Protein AF-A0A0N5AAZ2-F1 (afdb_monomer_lite)

Structure (mmCIF, N/CA/C/O backbone):
data_AF-A0A0N5AAZ2-F1
#
_entry.id   AF-A0A0N5AAZ2-F1
#
loop_
_atom_site.group_PDB
_atom_site.id
_atom_site.type_symbol
_atom_site.label_atom_id
_atom_site.label_alt_id
_atom_site.label_comp_id
_atom_site.label_asym_id
_atom_site.label_entity_id
_atom_site.label_seq_id
_atom_site.pdbx_PDB_ins_code
_atom_site.Cartn_x
_atom_site.Cartn_y
_atom_site.Cartn_z
_atom_site.occupancy
_atom_site.B_iso_or_equiv
_atom_site.auth_seq_id
_atom_site.auth_comp_id
_atom_site.auth_asym_id
_atom_site.auth_atom_id
_atom_site.pdbx_PDB_model_num
ATOM 1 N N . MET A 1 1 ? -1.144 -13.907 -50.895 1.00 52.03 1 MET A N 1
ATOM 2 C CA . MET A 1 1 ? -2.002 -13.158 -49.956 1.00 52.03 1 MET A CA 1
ATOM 3 C C . MET A 1 1 ? -1.213 -11.920 -49.593 1.00 52.03 1 MET A C 1
ATOM 5 O O . MET A 1 1 ? -0.060 -12.072 -49.232 1.00 52.03 1 MET A O 1
ATOM 9 N N . SER A 1 2 ? -1.750 -10.736 -49.878 1.00 60.44 2 SER A N 1
ATOM 10 C CA . SER A 1 2 ? -1.040 -9.462 -49.702 1.00 60.44 2 SER A CA 1
ATOM 11 C C . SER A 1 2 ? -0.707 -9.243 -48.224 1.00 60.44 2 SER A C 1
ATOM 13 O O . SER A 1 2 ? -1.572 -9.507 -47.391 1.00 60.44 2 SER A O 1
ATOM 15 N N . GLU A 1 3 ? 0.483 -8.731 -47.903 1.00 73.56 3 GLU A N 1
ATOM 16 C CA . GLU A 1 3 ? 0.892 -8.322 -46.542 1.00 73.56 3 GLU A CA 1
ATOM 17 C C . GLU A 1 3 ? -0.160 -7.418 -45.869 1.00 73.56 3 GLU A C 1
ATOM 19 O O . GLU A 1 3 ? -0.351 -7.441 -44.656 1.00 73.56 3 GLU A O 1
ATOM 24 N N . THR A 1 4 ? -0.929 -6.675 -46.671 1.00 77.94 4 THR A N 1
ATOM 25 C CA . THR A 1 4 ? -2.062 -5.866 -46.206 1.00 77.94 4 THR A CA 1
ATOM 26 C C . THR A 1 4 ? -3.185 -6.692 -45.574 1.00 77.94 4 THR A C 1
ATOM 28 O O . THR A 1 4 ? -3.756 -6.265 -44.576 1.00 77.94 4 THR A O 1
ATOM 31 N N . ASN A 1 5 ? -3.489 -7.879 -46.109 1.00 82.56 5 ASN A N 1
ATOM 32 C CA . ASN A 1 5 ? -4.544 -8.749 -45.577 1.00 82.56 5 ASN A CA 1
ATOM 33 C C . ASN A 1 5 ? -4.115 -9.402 -44.258 1.00 82.56 5 ASN A C 1
ATOM 35 O O . ASN A 1 5 ? -4.946 -9.645 -43.388 1.00 82.56 5 ASN A O 1
ATOM 39 N N . GLU A 1 6 ? -2.822 -9.688 -44.108 1.00 86.19 6 GLU A N 1
ATOM 40 C CA . GLU A 1 6 ? -2.255 -10.244 -42.878 1.00 86.19 6 GLU A CA 1
ATOM 41 C C . GLU A 1 6 ? -2.215 -9.188 -41.764 1.00 86.19 6 GLU A C 1
ATOM 43 O O . GLU A 1 6 ? -2.624 -9.461 -40.637 1.00 86.19 6 GLU A O 1
ATOM 48 N N . LEU A 1 7 ? -1.858 -7.943 -42.100 1.00 86.94 7 LEU A N 1
ATOM 49 C CA . LEU A 1 7 ? -1.951 -6.800 -41.185 1.00 86.94 7 LEU A CA 1
ATOM 50 C C . LEU A 1 7 ? -3.390 -6.504 -40.743 1.00 86.94 7 LEU A C 1
ATOM 52 O O . LEU A 1 7 ? -3.623 -6.207 -39.570 1.00 86.94 7 LEU A O 1
ATOM 56 N N . GLU A 1 8 ? -4.367 -6.574 -41.650 1.00 88.75 8 GLU A N 1
ATOM 57 C CA . GLU A 1 8 ? -5.781 -6.421 -41.289 1.00 88.75 8 GLU A CA 1
ATOM 58 C C . GLU A 1 8 ? -6.268 -7.555 -40.383 1.00 88.75 8 GLU A C 1
ATOM 60 O O . GLU A 1 8 ? -6.950 -7.293 -39.391 1.00 88.75 8 GLU A O 1
ATOM 65 N N . TRP A 1 9 ? -5.870 -8.798 -40.662 1.00 92.56 9 TRP A N 1
ATOM 66 C CA . TRP A 1 9 ? -6.208 -9.947 -39.825 1.00 92.56 9 TRP A CA 1
ATOM 67 C C . TRP A 1 9 ? -5.612 -9.831 -38.414 1.00 92.56 9 TRP A C 1
ATOM 69 O O . TRP A 1 9 ? -6.333 -10.003 -37.430 1.00 92.56 9 TRP A O 1
ATOM 79 N N . LEU A 1 10 ? -4.338 -9.441 -38.298 1.00 91.19 10 LEU A N 1
ATOM 80 C CA . LEU A 1 10 ? -3.681 -9.194 -37.010 1.00 91.19 10 LEU A CA 1
ATOM 81 C C . LEU A 1 10 ? -4.342 -8.049 -36.235 1.00 91.19 10 LEU A C 1
ATOM 83 O O . LEU A 1 10 ? -4.492 -8.142 -35.018 1.00 91.19 10 LEU A O 1
ATOM 87 N N . ARG A 1 11 ? -4.797 -6.986 -36.914 1.00 92.00 11 ARG A N 1
ATOM 88 C CA . ARG A 1 11 ? -5.555 -5.898 -36.268 1.00 92.00 11 ARG A CA 1
ATOM 89 C C . ARG A 1 11 ? -6.891 -6.378 -35.710 1.00 92.00 11 ARG A C 1
ATOM 91 O O . ARG A 1 11 ? -7.245 -5.987 -34.600 1.00 92.00 11 ARG A O 1
ATOM 98 N N . ILE A 1 12 ? -7.619 -7.213 -36.452 1.00 94.00 12 ILE A N 1
ATOM 99 C CA . ILE A 1 12 ? -8.880 -7.806 -35.983 1.00 94.00 12 ILE A CA 1
ATOM 100 C C . ILE A 1 12 ? -8.610 -8.715 -34.781 1.00 94.00 12 ILE A C 1
ATOM 102 O O . ILE A 1 12 ? -9.260 -8.568 -33.751 1.00 94.00 12 ILE A O 1
ATOM 106 N N . GLN A 1 13 ? -7.596 -9.579 -34.858 1.00 93.94 13 GLN A N 1
ATOM 107 C CA . GLN A 1 13 ? -7.243 -10.476 -33.760 1.00 93.94 13 GLN A CA 1
ATOM 108 C C . GLN A 1 13 ? -6.786 -9.711 -32.509 1.00 93.94 13 GLN A C 1
ATOM 110 O O . GLN A 1 13 ? -7.199 -10.045 -31.400 1.00 93.94 13 GLN A O 1
ATOM 115 N N . HIS A 1 14 ? -5.974 -8.662 -32.667 1.00 93.81 14 HIS A N 1
ATOM 116 C CA . HIS A 1 14 ? -5.562 -7.796 -31.563 1.00 93.81 14 HIS A CA 1
ATOM 117 C C . HIS A 1 14 ? -6.768 -7.105 -30.924 1.00 93.81 14 HIS A C 1
ATOM 119 O O . HIS A 1 14 ? -6.844 -7.010 -29.699 1.00 93.81 14 HIS A O 1
ATOM 125 N N . LYS A 1 15 ? -7.733 -6.650 -31.731 1.00 94.81 15 LYS A N 1
ATOM 126 C CA . LYS A 1 15 ? -8.972 -6.048 -31.235 1.00 94.81 15 LYS A CA 1
ATOM 127 C C . LYS A 1 15 ? -9.816 -7.062 -30.456 1.00 94.81 15 LYS A C 1
ATOM 129 O O . LYS A 1 15 ? -10.174 -6.775 -29.320 1.00 94.81 15 LYS A O 1
ATOM 134 N N . ASP A 1 16 ? -10.034 -8.259 -30.995 1.00 94.31 16 ASP A N 1
ATOM 135 C CA . ASP A 1 16 ? -10.784 -9.332 -30.326 1.00 94.31 16 ASP A CA 1
ATOM 136 C C . ASP A 1 16 ? -10.121 -9.777 -29.012 1.00 94.31 16 ASP A C 1
ATOM 138 O O . ASP A 1 16 ? -10.798 -10.049 -28.018 1.00 94.31 16 ASP A O 1
ATOM 142 N N . LEU A 1 17 ? -8.787 -9.870 -28.990 1.00 94.25 17 LEU A N 1
ATOM 143 C CA . LEU A 1 17 ? -8.027 -10.192 -27.781 1.00 94.25 17 LEU A CA 1
ATOM 144 C C . LEU A 1 17 ? -8.097 -9.059 -26.759 1.00 94.25 17 LEU A C 1
ATOM 146 O O . LEU A 1 17 ? -8.261 -9.334 -25.572 1.00 94.25 17 LEU A O 1
ATOM 150 N N . SER A 1 18 ? -8.040 -7.806 -27.213 1.00 92.50 18 SER A N 1
ATOM 151 C CA . SER A 1 18 ? -8.194 -6.633 -26.349 1.00 92.50 18 SER A CA 1
ATOM 152 C C . SER A 1 18 ? -9.591 -6.586 -25.725 1.00 92.50 18 SER A C 1
ATOM 154 O O . SER A 1 18 ? -9.708 -6.410 -24.518 1.00 92.50 18 SER A O 1
ATOM 156 N N . GLU A 1 19 ? -10.647 -6.829 -26.506 1.00 95.00 19 GLU A N 1
ATOM 157 C CA . GLU A 1 19 ? -12.028 -6.895 -26.009 1.00 95.00 19 GLU A CA 1
ATOM 158 C C . GLU A 1 19 ? -12.213 -8.050 -25.012 1.00 95.00 19 GLU A C 1
ATOM 160 O O . GLU A 1 19 ? -12.781 -7.860 -23.936 1.00 95.00 19 GLU A O 1
ATOM 165 N N . LYS A 1 20 ? -11.667 -9.241 -25.298 1.00 95.75 20 LYS A N 1
ATOM 166 C CA . LYS A 1 20 ? -11.675 -10.364 -24.342 1.00 95.75 20 LYS A CA 1
ATOM 167 C C . LYS A 1 20 ? -10.946 -10.015 -23.048 1.00 95.75 20 LYS A C 1
ATOM 169 O O . LYS A 1 20 ? -11.460 -10.311 -21.970 1.00 95.75 20 LYS A O 1
ATOM 174 N N . LEU A 1 21 ? -9.785 -9.374 -23.136 1.00 92.06 21 LEU A N 1
ATOM 175 C CA . LEU A 1 21 ? -9.008 -8.961 -21.972 1.00 92.06 21 LEU A CA 1
ATOM 176 C C . LEU A 1 21 ? -9.770 -7.922 -21.137 1.00 92.06 21 LEU A C 1
ATOM 178 O O . LEU A 1 21 ? -9.807 -8.041 -19.913 1.00 92.06 21 LEU A O 1
ATOM 182 N N . GLU A 1 22 ? -10.464 -6.985 -21.782 1.00 94.62 22 GLU A N 1
ATOM 183 C CA . GLU A 1 22 ? -11.328 -6.008 -21.115 1.00 94.62 22 GLU A CA 1
ATOM 184 C C . GLU A 1 22 ? -12.499 -6.692 -20.387 1.00 94.62 22 GLU A C 1
ATOM 186 O O . GLU A 1 22 ? -12.749 -6.420 -19.213 1.00 94.62 22 GLU A O 1
ATOM 191 N N . THR A 1 23 ? -13.165 -7.670 -21.019 1.00 94.62 23 THR A N 1
ATOM 192 C CA . THR A 1 23 ? -14.237 -8.437 -20.351 1.00 94.62 23 THR A CA 1
ATOM 193 C C . THR A 1 23 ? -13.728 -9.267 -19.172 1.00 94.62 23 THR A C 1
ATOM 195 O O . THR A 1 23 ? -14.422 -9.386 -18.163 1.00 94.62 23 THR A O 1
ATOM 198 N N . LEU A 1 24 ? -12.517 -9.828 -19.258 1.00 93.75 24 LEU A N 1
ATOM 199 C CA . LEU A 1 24 ? -11.898 -10.561 -18.152 1.00 93.75 24 LEU A CA 1
ATOM 200 C C . LEU A 1 24 ? -11.507 -9.626 -17.006 1.00 93.75 24 LEU A C 1
ATOM 202 O O . LEU A 1 24 ? -11.698 -9.983 -15.846 1.00 93.75 24 LEU A O 1
ATOM 206 N N . ARG A 1 25 ? -11.018 -8.419 -17.314 1.00 93.31 25 ARG A N 1
ATOM 207 C CA . ARG A 1 25 ? -10.766 -7.377 -16.310 1.00 93.31 25 ARG A CA 1
ATOM 208 C C . ARG A 1 25 ? -12.052 -6.964 -15.603 1.00 93.31 25 ARG A C 1
ATOM 210 O O . ARG A 1 25 ? -12.053 -6.869 -14.380 1.00 93.31 25 ARG A O 1
ATOM 217 N N . GLN A 1 26 ? -13.141 -6.773 -16.347 1.00 94.06 26 GLN A N 1
ATOM 218 C CA . GLN A 1 26 ? -14.448 -6.446 -15.778 1.00 94.06 26 GLN A CA 1
ATOM 219 C C . GLN A 1 26 ? -14.951 -7.564 -14.854 1.00 94.06 26 GLN A C 1
ATOM 221 O O . GLN A 1 26 ? -15.298 -7.295 -13.708 1.00 94.06 26 GLN A O 1
ATOM 226 N N . LYS A 1 27 ? -14.888 -8.826 -15.302 1.00 94.62 27 LYS A N 1
ATOM 227 C CA . LYS A 1 27 ? -15.248 -9.988 -14.472 1.00 94.62 27 LYS A CA 1
ATOM 228 C C . LYS A 1 27 ? -14.398 -10.089 -13.210 1.00 94.62 27 LYS A C 1
ATOM 230 O O . LYS A 1 27 ? -14.939 -10.327 -12.141 1.00 94.62 27 LYS A O 1
ATOM 235 N N . ARG A 1 28 ? -13.087 -9.847 -13.305 1.00 94.25 28 ARG A N 1
ATOM 236 C CA . ARG A 1 28 ? -12.194 -9.867 -12.138 1.00 94.25 28 ARG A CA 1
ATOM 237 C C . ARG A 1 28 ? -12.562 -8.784 -11.119 1.00 94.25 28 ARG A C 1
ATOM 239 O O . ARG A 1 28 ? -12.523 -9.055 -9.926 1.00 94.25 28 ARG A O 1
ATOM 246 N N . LYS A 1 29 ? -12.955 -7.588 -11.573 1.00 93.81 29 LYS A N 1
ATOM 247 C CA . LYS A 1 29 ? -13.467 -6.528 -10.687 1.00 93.81 29 LYS A CA 1
ATOM 248 C C . LYS A 1 29 ? -14.782 -6.934 -10.020 1.00 93.81 29 LYS A C 1
ATOM 250 O O . LYS A 1 29 ? -14.934 -6.739 -8.821 1.00 93.81 29 LYS A O 1
ATOM 255 N N . GLU A 1 30 ? -15.711 -7.519 -10.772 1.00 94.12 30 GLU A N 1
ATOM 256 C CA . GLU A 1 30 ? -16.981 -8.015 -10.225 1.00 94.12 30 GLU A CA 1
ATOM 257 C C . GLU A 1 30 ? -16.776 -9.145 -9.207 1.00 94.12 30 GLU A C 1
ATOM 259 O O . GLU A 1 30 ? -17.427 -9.158 -8.167 1.00 94.12 30 GLU A O 1
ATOM 264 N N . ASP A 1 31 ? -15.863 -10.078 -9.476 1.00 93.31 31 ASP A N 1
ATOM 265 C CA . ASP A 1 31 ? -15.551 -11.181 -8.565 1.00 93.31 31 ASP A CA 1
ATOM 266 C C . ASP A 1 31 ? -14.841 -10.690 -7.298 1.00 93.31 31 ASP A C 1
ATOM 268 O O . ASP A 1 31 ? -15.125 -11.185 -6.211 1.00 93.31 31 ASP A O 1
ATOM 272 N N . HIS A 1 32 ? -13.987 -9.670 -7.411 1.00 93.50 32 HIS A N 1
ATOM 273 C CA . HIS A 1 32 ? -13.384 -9.013 -6.254 1.00 93.50 32 HIS A CA 1
ATOM 274 C C . HIS A 1 32 ? -14.438 -8.333 -5.364 1.00 93.50 32 HIS A C 1
ATOM 276 O O . HIS A 1 32 ? -14.423 -8.518 -4.151 1.00 93.50 32 HIS A O 1
ATOM 282 N N . ILE A 1 33 ? -15.420 -7.639 -5.953 1.00 94.00 33 ILE A N 1
ATOM 283 C CA . ILE A 1 33 ? -16.540 -7.052 -5.196 1.00 94.00 33 ILE A CA 1
ATOM 284 C C . ILE A 1 33 ? -17.354 -8.145 -4.486 1.00 94.00 33 ILE A C 1
ATOM 286 O O . ILE A 1 33 ? -17.672 -8.006 -3.308 1.00 94.00 33 ILE A O 1
ATOM 290 N N . LYS A 1 34 ? -17.649 -9.262 -5.164 1.00 94.50 34 LYS A N 1
ATOM 291 C CA . LYS A 1 34 ? -18.361 -10.393 -4.543 1.00 94.50 34 LYS A CA 1
ATOM 292 C C . LYS A 1 34 ? -17.569 -11.032 -3.403 1.00 94.50 34 LYS A C 1
ATOM 294 O O . LYS A 1 34 ? -18.178 -11.482 -2.439 1.00 94.50 34 LYS A O 1
ATOM 299 N N . LEU A 1 35 ? -16.241 -11.101 -3.505 1.00 93.44 35 LEU A N 1
ATOM 300 C CA . LEU A 1 35 ? -15.386 -11.607 -2.428 1.00 93.44 35 LEU A CA 1
ATOM 301 C C . LEU A 1 35 ? -15.468 -10.713 -1.188 1.00 93.44 35 LEU A C 1
ATOM 303 O O . LEU A 1 35 ? -15.716 -11.230 -0.103 1.00 93.44 35 LEU A O 1
ATOM 307 N N . LEU A 1 36 ? -15.392 -9.392 -1.365 1.00 93.50 36 LEU A N 1
ATOM 308 C CA . LEU A 1 36 ? -15.572 -8.429 -0.273 1.00 93.50 36 LEU A CA 1
ATOM 309 C C . LEU A 1 36 ? -16.967 -8.541 0.367 1.00 93.50 36 LEU A C 1
ATOM 311 O O . LEU A 1 36 ? -17.109 -8.520 1.590 1.00 93.50 36 LEU A O 1
ATOM 315 N N . GLU A 1 37 ? -18.018 -8.712 -0.440 1.00 93.75 37 GLU A N 1
ATOM 316 C CA . GLU A 1 37 ? -19.374 -8.949 0.071 1.00 93.75 37 GLU A CA 1
ATOM 317 C C . GLU A 1 37 ? -19.478 -10.266 0.857 1.00 93.75 37 GLU A C 1
ATOM 319 O O . GLU A 1 37 ? -20.107 -10.300 1.918 1.00 93.75 37 GLU A O 1
ATOM 324 N N . LEU A 1 38 ? -18.841 -11.340 0.378 1.00 93.94 38 LEU A N 1
ATOM 325 C CA . LEU A 1 38 ? -18.798 -12.631 1.068 1.00 93.94 38 LEU A CA 1
ATOM 326 C C . LEU A 1 38 ? -18.051 -12.545 2.400 1.00 93.94 38 LEU A C 1
ATOM 328 O O . LEU A 1 38 ? -18.519 -13.114 3.386 1.00 93.94 38 LEU A O 1
ATOM 332 N N . GLU A 1 39 ? -16.931 -11.828 2.460 1.00 93.75 39 GLU A N 1
ATOM 333 C CA . GLU A 1 39 ? -16.183 -11.601 3.700 1.00 93.75 39 GLU A CA 1
ATOM 334 C C . GLU A 1 39 ? -16.991 -10.774 4.697 1.00 93.75 39 GLU A C 1
ATOM 336 O O . GLU A 1 39 ? -17.110 -11.158 5.862 1.00 93.75 39 GLU A O 1
ATOM 341 N N . ARG A 1 40 ? -17.664 -9.718 4.230 1.00 94.19 40 ARG A N 1
ATOM 342 C CA . ARG A 1 40 ? -18.586 -8.935 5.059 1.00 94.19 40 ARG A CA 1
ATOM 343 C C . ARG A 1 40 ? -19.719 -9.796 5.619 1.00 94.19 40 ARG A C 1
ATOM 345 O O . ARG A 1 40 ? -20.029 -9.705 6.807 1.00 94.19 40 ARG A O 1
ATOM 352 N N . CYS A 1 41 ? -20.327 -10.652 4.798 1.00 92.00 41 CYS A N 1
ATOM 353 C CA . CYS A 1 41 ? -21.336 -11.605 5.262 1.00 92.00 41 CYS A CA 1
ATOM 354 C C . CYS A 1 41 ? -20.752 -12.627 6.249 1.00 92.00 41 CYS A C 1
ATOM 356 O O . CYS A 1 41 ? -21.414 -12.959 7.231 1.00 92.00 41 CYS A O 1
ATOM 358 N N . ARG A 1 42 ? -19.517 -13.099 6.037 1.00 96.00 42 ARG A N 1
ATOM 359 C CA . ARG A 1 42 ? -18.828 -14.023 6.951 1.00 96.00 42 ARG A CA 1
ATOM 360 C C . ARG A 1 42 ? -18.631 -13.399 8.332 1.00 96.00 42 ARG A C 1
ATOM 362 O O . ARG A 1 42 ? -18.955 -14.044 9.325 1.00 96.00 42 ARG A O 1
ATOM 369 N N . ILE A 1 43 ? -18.169 -12.150 8.388 1.00 93.69 43 ILE A N 1
ATOM 370 C CA . ILE A 1 43 ? -17.982 -11.401 9.641 1.00 93.69 43 ILE A CA 1
ATOM 371 C C . ILE A 1 43 ? -19.327 -11.197 10.349 1.00 93.69 43 ILE A C 1
ATOM 373 O O . ILE A 1 43 ? -19.439 -11.430 11.550 1.00 93.69 43 ILE A O 1
ATOM 377 N N . GLN A 1 44 ? -20.383 -10.839 9.609 1.00 92.88 44 GLN A N 1
ATOM 378 C CA . GLN A 1 44 ? -21.730 -10.712 10.179 1.00 92.88 44 GLN A CA 1
ATOM 379 C C . GLN A 1 44 ? -22.243 -12.034 10.763 1.00 92.88 44 GLN A C 1
ATOM 381 O O . GLN A 1 44 ? -22.842 -12.032 11.837 1.00 92.88 44 GLN A O 1
ATOM 386 N N . ILE A 1 45 ? -22.003 -13.162 10.087 1.00 92.62 45 ILE A N 1
ATOM 387 C CA . ILE A 1 45 ? -22.385 -14.489 10.587 1.00 92.62 45 ILE A CA 1
ATOM 388 C C . ILE A 1 45 ? -21.603 -14.833 11.858 1.00 92.62 45 ILE A C 1
ATOM 390 O O . ILE A 1 45 ? -22.225 -15.255 12.828 1.00 92.62 45 ILE A O 1
ATOM 394 N N . GLN A 1 46 ? -20.287 -14.598 11.893 1.00 93.56 46 GLN A N 1
ATOM 395 C CA . GLN A 1 46 ? -19.476 -14.818 13.098 1.00 93.56 46 GLN A CA 1
ATOM 396 C C . GLN A 1 46 ? -19.969 -13.971 14.278 1.00 93.56 46 GLN A C 1
ATOM 398 O O . GLN A 1 46 ? -20.200 -14.510 15.359 1.00 93.56 46 GLN A O 1
ATOM 403 N N . GLY A 1 47 ? -20.249 -12.682 14.062 1.00 90.69 47 GLY A N 1
ATOM 404 C CA . GLY A 1 47 ? -20.809 -11.815 15.103 1.00 90.69 47 GLY A CA 1
ATOM 405 C C . GLY A 1 47 ? -22.179 -12.289 15.609 1.00 90.69 47 GLY A C 1
ATOM 406 O O . GLY A 1 47 ? -22.454 -12.253 16.810 1.00 90.69 47 GLY A O 1
ATOM 407 N N . LEU A 1 48 ? -23.040 -12.796 14.718 1.00 91.69 48 LEU A N 1
ATOM 408 C CA . LEU A 1 48 ? -24.327 -13.388 15.100 1.00 91.69 48 LEU A CA 1
ATOM 409 C C . LEU A 1 48 ? -24.166 -14.710 15.866 1.00 91.69 48 LEU A C 1
ATOM 411 O O . LEU A 1 48 ? -24.941 -14.974 16.787 1.00 91.69 48 LEU A O 1
ATOM 415 N N . GLU A 1 49 ? -23.185 -15.541 15.513 1.00 89.06 49 GLU A N 1
ATOM 416 C CA . GLU A 1 49 ? -22.872 -16.779 16.233 1.00 89.06 49 GLU A CA 1
ATOM 417 C C . GLU A 1 49 ? -22.356 -16.491 17.644 1.00 89.06 49 GLU A C 1
ATOM 419 O O . GLU A 1 49 ? -22.857 -17.080 18.604 1.00 89.06 49 GLU A O 1
ATOM 424 N N . GLU A 1 50 ? -21.444 -15.532 17.800 1.00 93.50 50 GLU A N 1
ATOM 425 C CA . GLU A 1 50 ? -20.969 -15.081 19.110 1.00 93.50 50 GLU A CA 1
ATOM 426 C C . GLU A 1 50 ? -22.103 -14.501 19.959 1.00 93.50 50 GLU A C 1
ATOM 428 O O . GLU A 1 50 ? -22.249 -14.848 21.134 1.00 93.50 50 GLU A O 1
ATOM 433 N N . PHE A 1 51 ? -22.959 -13.663 19.367 1.00 93.00 51 PHE A N 1
ATOM 434 C CA . PHE A 1 51 ? -24.136 -13.128 20.049 1.00 93.00 51 PHE A CA 1
ATOM 435 C C . PHE A 1 51 ? -25.098 -14.241 20.479 1.00 93.00 51 PHE A C 1
ATOM 437 O O . PHE A 1 51 ? -25.617 -14.218 21.595 1.00 93.00 51 PHE A O 1
ATOM 444 N N . LYS A 1 52 ? -25.305 -15.257 19.633 1.00 94.12 52 LYS A N 1
ATOM 445 C CA . LYS A 1 52 ? -26.123 -16.428 19.963 1.00 94.12 52 LYS A CA 1
ATOM 446 C C . LYS A 1 52 ? -25.529 -17.223 21.126 1.00 94.12 52 LYS A C 1
ATOM 448 O O . LYS A 1 52 ? -26.285 -17.632 22.004 1.00 94.12 52 LYS A O 1
ATOM 453 N N . VAL A 1 53 ? -24.210 -17.428 21.161 1.00 93.25 53 VAL A N 1
ATOM 454 C CA . VAL A 1 53 ? -23.529 -18.100 22.283 1.00 93.25 53 VAL A CA 1
ATOM 455 C C . VAL A 1 53 ? -23.726 -17.307 23.575 1.00 93.25 53 VAL A C 1
ATOM 457 O O . VAL A 1 53 ? -24.234 -17.874 24.544 1.00 93.25 53 VAL A O 1
ATOM 460 N N . LYS A 1 54 ? -23.460 -15.993 23.560 1.00 93.19 54 LYS A N 1
ATOM 461 C CA . LYS A 1 54 ? -23.672 -15.100 24.716 1.00 93.19 54 LYS A CA 1
ATOM 462 C C . LYS A 1 54 ? -25.127 -15.115 25.197 1.00 93.19 54 LYS A C 1
ATOM 464 O O . LYS A 1 54 ? -25.386 -15.205 26.393 1.00 93.19 54 LYS A O 1
ATOM 469 N N . MET A 1 55 ? -26.095 -15.097 24.278 1.00 90.19 55 MET A N 1
ATOM 470 C CA . MET A 1 55 ? -27.521 -15.187 24.616 1.00 90.19 55 MET A CA 1
ATOM 471 C C . MET A 1 55 ? -27.906 -16.550 25.198 1.00 90.19 55 MET A C 1
ATOM 473 O O . MET A 1 55 ? -28.700 -16.615 26.135 1.00 90.19 55 MET A O 1
ATOM 477 N N . CYS A 1 56 ? -27.344 -17.648 24.690 1.00 91.00 56 CYS A N 1
ATOM 478 C CA . CYS A 1 56 ? -27.556 -18.976 25.263 1.00 91.00 56 CYS A CA 1
ATOM 479 C C . CYS A 1 56 ? -26.959 -19.108 26.672 1.00 91.00 56 CYS A C 1
ATOM 481 O O . CYS A 1 56 ? -27.564 -19.763 27.519 1.00 91.00 56 CYS A O 1
ATOM 483 N N . GLU A 1 57 ? -25.798 -18.508 26.934 1.00 93.06 57 GLU A N 1
ATOM 484 C CA . GLU A 1 57 ? -25.189 -18.459 28.269 1.00 93.06 57 GLU A CA 1
ATOM 485 C C . GLU A 1 57 ? -26.032 -17.621 29.233 1.00 93.06 57 GLU A C 1
ATOM 487 O O . GLU A 1 57 ? -26.442 -18.131 30.275 1.00 93.06 57 GLU A O 1
ATOM 492 N N . ALA A 1 58 ? -26.423 -16.408 28.831 1.00 91.00 58 ALA A N 1
ATOM 493 C CA . ALA A 1 58 ? -27.316 -15.556 29.614 1.00 91.00 58 ALA A CA 1
ATOM 494 C C . ALA A 1 58 ? -28.656 -16.248 29.917 1.00 91.00 58 ALA A C 1
ATOM 496 O O . ALA A 1 58 ? -29.157 -16.183 31.041 1.00 91.00 58 ALA A O 1
ATOM 497 N N . HIS A 1 59 ? -29.225 -16.969 28.944 1.00 89.62 59 HIS A N 1
ATOM 498 C CA . HIS A 1 59 ? -30.441 -17.747 29.161 1.00 89.62 59 HIS A CA 1
ATOM 499 C C . HIS A 1 59 ? -30.219 -18.879 30.176 1.00 89.62 59 HIS A C 1
ATOM 501 O O . HIS A 1 59 ? -31.062 -19.062 31.058 1.00 89.62 59 HIS A O 1
ATOM 507 N N . LYS A 1 60 ? -29.106 -19.619 30.095 1.00 92.06 60 LYS A N 1
ATOM 508 C CA . LYS A 1 60 ? -28.773 -20.675 31.067 1.00 92.06 60 LYS A CA 1
ATOM 509 C C . LYS A 1 60 ? -28.593 -20.114 32.477 1.00 92.06 60 LYS A C 1
ATOM 511 O O . LYS A 1 60 ? -29.078 -20.725 33.428 1.00 92.06 60 LYS A O 1
ATOM 516 N N . ASP A 1 61 ? -27.948 -18.963 32.617 1.00 91.44 61 ASP A N 1
ATOM 517 C CA . ASP A 1 61 ? -27.737 -18.321 33.916 1.00 91.44 61 ASP A CA 1
ATOM 518 C C . ASP A 1 61 ? -29.041 -17.785 34.508 1.00 91.44 61 ASP A C 1
ATOM 520 O O . ASP A 1 61 ? -29.314 -17.995 35.690 1.00 91.44 61 ASP A O 1
ATOM 524 N N . LEU A 1 62 ? -29.902 -17.171 33.689 1.00 88.75 62 LEU A N 1
ATOM 525 C CA . LEU A 1 62 ? -31.252 -16.785 34.109 1.00 88.75 62 LEU A CA 1
ATOM 526 C C . LEU A 1 62 ? -32.089 -18.002 34.511 1.00 88.75 62 LEU A C 1
ATOM 528 O O . LEU A 1 62 ? -32.796 -17.948 35.512 1.00 88.75 62 LEU A O 1
ATOM 532 N N . GLN A 1 63 ? -31.986 -19.110 33.776 1.00 90.56 63 GLN A N 1
ATOM 533 C CA . GLN A 1 63 ? -32.700 -20.343 34.098 1.00 90.56 63 GLN A CA 1
ATOM 534 C C . GLN A 1 63 ? -32.215 -20.958 35.420 1.00 90.56 63 GLN A C 1
ATOM 536 O O . GLN A 1 63 ? -33.040 -21.422 36.203 1.00 90.56 63 GLN A O 1
ATOM 541 N N . LYS A 1 64 ? -30.907 -20.912 35.710 1.00 93.75 64 LYS A N 1
ATOM 542 C CA . LYS A 1 64 ? -30.359 -21.313 37.017 1.00 93.75 64 LYS A CA 1
ATOM 543 C C . LYS A 1 64 ? -30.866 -20.418 38.144 1.00 93.75 64 LYS A C 1
ATOM 545 O O . LYS A 1 64 ? -31.388 -20.936 39.123 1.00 93.75 64 LYS A O 1
ATOM 550 N N . LYS A 1 65 ? -30.791 -19.092 37.979 1.00 89.75 65 LYS A N 1
ATOM 551 C CA . LYS A 1 65 ? -31.303 -18.128 38.969 1.00 89.75 65 LYS A CA 1
ATOM 552 C C . LYS A 1 65 ? -32.798 -18.321 39.228 1.00 89.75 65 LYS A C 1
ATOM 554 O O . LYS A 1 65 ? -33.236 -18.235 40.370 1.00 89.75 65 LYS A O 1
ATOM 559 N N . LEU A 1 66 ? -33.581 -18.609 38.186 1.00 89.94 66 LEU A N 1
ATOM 560 C CA . LEU A 1 66 ? -35.002 -18.925 38.318 1.00 89.94 66 LEU A CA 1
ATOM 561 C C . LEU A 1 66 ? -35.207 -20.197 39.151 1.00 89.94 66 LEU A C 1
ATOM 563 O O . LEU A 1 66 ? -35.984 -20.174 40.095 1.00 89.94 66 LEU A O 1
ATOM 567 N N . GLN A 1 67 ? -34.474 -21.275 38.854 1.00 91.19 67 GLN A N 1
ATOM 568 C CA . GLN A 1 67 ? -34.550 -22.525 39.620 1.00 91.19 67 GLN A CA 1
ATOM 569 C C . GLN A 1 67 ? -34.120 -22.351 41.081 1.00 91.19 67 GLN A C 1
ATOM 571 O O . GLN A 1 67 ? -34.754 -22.910 41.972 1.00 91.19 67 GLN A O 1
ATOM 576 N N . GLU A 1 68 ? -33.073 -21.568 41.343 1.00 92.50 68 GLU A N 1
ATOM 577 C CA . GLU A 1 68 ? -32.635 -21.225 42.700 1.00 92.50 68 GLU A CA 1
ATOM 578 C C . GLU A 1 68 ? -33.727 -20.460 43.453 1.00 92.50 68 GLU A C 1
ATOM 580 O O . GLU A 1 68 ? -34.063 -20.816 44.581 1.00 92.50 68 GLU A O 1
ATOM 585 N N . LYS A 1 69 ? -34.354 -19.464 42.812 1.00 87.75 69 LYS A N 1
ATOM 586 C CA . LYS A 1 69 ? -35.452 -18.696 43.415 1.00 87.75 69 LYS A CA 1
ATOM 587 C C . LYS A 1 69 ? -36.718 -19.524 43.613 1.00 87.75 69 LYS A C 1
ATOM 589 O O . LYS A 1 69 ? -37.369 -19.382 44.642 1.00 87.75 69 LYS A O 1
ATOM 594 N N . GLU A 1 70 ? -37.054 -20.417 42.685 1.00 88.88 70 GLU A N 1
ATOM 595 C CA . GLU A 1 70 ? -38.143 -21.384 42.857 1.00 88.88 70 GLU A CA 1
ATOM 596 C C . GLU A 1 70 ? -37.860 -22.350 44.016 1.00 88.88 70 GLU A C 1
ATOM 598 O O . GLU A 1 70 ? -38.769 -22.682 44.775 1.00 88.88 70 GLU A O 1
ATOM 603 N N . ALA A 1 71 ? -36.609 -22.786 44.194 1.00 89.00 71 ALA A N 1
ATOM 604 C CA . ALA A 1 71 ? -36.214 -23.631 45.317 1.00 89.00 71 ALA A CA 1
ATOM 605 C C . ALA A 1 71 ? -36.277 -22.879 46.657 1.00 89.00 71 ALA A C 1
ATOM 607 O O . ALA A 1 71 ? -36.788 -23.430 47.630 1.00 89.00 71 ALA A O 1
ATOM 608 N N . GLU A 1 72 ? -35.820 -21.625 46.712 1.00 87.31 72 GLU A N 1
ATOM 609 C CA . GLU A 1 72 ? -35.960 -20.755 47.889 1.00 87.31 72 GLU A CA 1
ATOM 610 C C . GLU A 1 72 ? -37.433 -20.501 48.235 1.00 87.31 72 GLU A C 1
ATOM 612 O O . GLU A 1 72 ? -37.813 -20.605 49.402 1.00 87.31 72 GLU A O 1
ATOM 617 N N . LEU A 1 73 ? -38.277 -20.222 47.233 1.00 80.56 73 LEU A N 1
ATOM 618 C CA . LEU A 1 73 ? -39.721 -20.066 47.418 1.00 80.56 73 LEU A CA 1
ATOM 619 C C . LEU A 1 73 ? -40.347 -21.345 47.965 1.00 80.56 73 LEU A C 1
ATOM 621 O O . LEU A 1 73 ? -41.059 -21.272 48.958 1.00 80.56 73 LEU A O 1
ATOM 625 N N . ARG A 1 74 ? -40.014 -22.515 47.409 1.00 82.25 74 ARG A N 1
ATOM 626 C CA . ARG A 1 74 ? -40.485 -23.801 47.947 1.00 82.25 74 ARG A CA 1
ATOM 627 C C . ARG A 1 74 ? -40.004 -24.048 49.370 1.00 82.25 74 ARG A C 1
ATOM 629 O O . ARG A 1 74 ? -40.760 -24.583 50.165 1.00 82.25 74 ARG A O 1
ATOM 636 N N . GLN A 1 75 ? -38.775 -23.675 49.723 1.00 81.06 75 GLN A N 1
ATOM 637 C CA . GLN A 1 75 ? -38.291 -23.795 51.103 1.00 81.06 75 GLN A CA 1
ATOM 638 C C . GLN A 1 75 ? -39.028 -22.848 52.057 1.00 81.06 75 GLN A C 1
ATOM 640 O O . GLN A 1 75 ? -39.295 -23.219 53.195 1.00 81.06 75 GLN A O 1
ATOM 645 N N . LEU A 1 76 ? -39.358 -21.635 51.613 1.00 76.12 76 LEU A N 1
ATOM 646 C CA . LEU A 1 76 ? -40.157 -20.680 52.382 1.00 76.12 76 LEU A CA 1
ATOM 647 C C . LEU A 1 76 ? -41.615 -21.122 52.510 1.00 76.12 76 LEU A C 1
ATOM 649 O O . LEU A 1 76 ? -42.199 -20.950 53.572 1.00 76.12 76 LEU A O 1
ATOM 653 N N . GLU A 1 77 ? -42.191 -21.690 51.454 1.00 74.88 77 GLU A N 1
ATOM 654 C CA . GLU A 1 77 ? -43.521 -22.293 51.479 1.00 74.88 77 GLU A CA 1
ATOM 655 C C . GLU A 1 77 ? -43.543 -23.499 52.410 1.00 74.88 77 GLU A C 1
ATOM 657 O O . GLU A 1 77 ? -44.405 -23.538 53.269 1.00 74.88 77 GLU A O 1
ATOM 662 N N . MET A 1 78 ? -42.550 -24.393 52.350 1.00 68.88 78 MET A N 1
ATOM 663 C CA . MET A 1 78 ? -42.424 -25.520 53.285 1.00 68.88 78 MET A CA 1
ATOM 664 C C . MET A 1 78 ? -42.317 -25.051 54.741 1.00 68.88 78 MET A C 1
ATOM 666 O O . MET A 1 78 ? -42.993 -25.596 55.598 1.00 68.88 78 MET A O 1
ATOM 670 N N . LYS A 1 79 ? -41.549 -23.986 55.010 1.00 69.38 79 LYS A N 1
ATOM 671 C CA . LYS A 1 79 ? -41.467 -23.352 56.340 1.00 69.38 79 LYS A CA 1
ATOM 672 C C . LYS A 1 79 ? -42.758 -22.658 56.779 1.00 69.38 79 LYS A C 1
ATOM 674 O O . LYS A 1 79 ? -42.951 -22.443 57.968 1.00 69.38 79 LYS A O 1
ATOM 679 N N . LYS A 1 80 ? -43.604 -22.233 55.836 1.00 62.22 80 LYS A N 1
ATOM 680 C CA . LYS A 1 80 ? -44.937 -21.684 56.129 1.00 62.22 80 LYS A CA 1
ATOM 681 C C . LYS A 1 80 ? -45.960 -22.794 56.345 1.00 62.22 80 LYS A C 1
ATOM 683 O O . LYS A 1 80 ? -46.819 -22.623 57.190 1.00 62.22 80 LYS A O 1
ATOM 688 N N . THR A 1 81 ? -45.835 -23.900 55.612 1.00 54.59 81 THR A N 1
ATOM 689 C CA . THR A 1 81 ? -46.627 -25.124 55.780 1.00 54.59 81 THR A CA 1
ATOM 690 C C . THR A 1 81 ? -46.078 -26.046 56.865 1.00 54.59 81 THR A C 1
ATOM 692 O O . THR A 1 81 ? -46.609 -27.140 57.033 1.00 54.59 81 THR A O 1
ATOM 695 N N . ASP A 1 82 ? -45.084 -25.620 57.655 1.00 54.97 82 ASP A N 1
ATOM 696 C CA . ASP A 1 82 ? -44.916 -26.078 59.045 1.00 54.97 82 ASP A CA 1
ATOM 697 C C . ASP A 1 82 ? -46.110 -25.527 59.882 1.00 54.97 82 ASP A C 1
ATOM 699 O O . ASP A 1 82 ? -45.974 -24.854 60.911 1.00 54.97 82 ASP A O 1
ATOM 703 N N . ASP A 1 83 ? -47.306 -25.814 59.354 1.00 56.34 83 ASP A N 1
ATOM 704 C CA . ASP A 1 83 ? -48.668 -25.482 59.760 1.00 56.34 83 ASP A CA 1
ATOM 705 C C . ASP A 1 83 ? -49.030 -26.183 61.063 1.00 56.34 83 ASP A C 1
ATOM 707 O O . ASP A 1 83 ? -50.046 -25.850 61.652 1.00 56.34 83 ASP A O 1
ATOM 711 N N . ASP A 1 84 ? -48.195 -27.090 61.570 1.00 60.59 84 ASP A N 1
ATOM 712 C CA . ASP A 1 84 ? -48.367 -27.648 62.909 1.00 60.59 84 ASP A CA 1
ATOM 713 C C . ASP A 1 84 ? -48.389 -26.516 63.945 1.00 60.59 84 ASP A C 1
ATOM 715 O O . ASP A 1 84 ? -49.182 -26.540 64.876 1.00 60.59 84 ASP A O 1
ATOM 719 N N . SER A 1 85 ? -47.607 -25.449 63.740 1.00 61.75 85 SER A N 1
ATOM 720 C CA . SER A 1 85 ? -47.634 -24.295 64.646 1.00 61.75 85 SER A CA 1
ATOM 721 C C . SER A 1 85 ? -48.875 -23.411 64.482 1.00 61.75 85 SER A C 1
ATOM 723 O O . SER A 1 85 ? -49.368 -22.883 65.475 1.00 61.75 85 SER A O 1
ATOM 725 N N . LEU A 1 86 ? -49.402 -23.248 63.263 1.00 67.06 86 LEU A N 1
ATOM 726 C CA . LEU A 1 86 ? -50.598 -22.440 63.005 1.00 67.06 86 LEU A CA 1
ATOM 727 C C . LEU A 1 86 ? -51.876 -23.193 63.387 1.00 67.06 86 LEU A C 1
ATOM 729 O O . LEU A 1 86 ? -52.723 -22.611 64.053 1.00 67.06 86 LEU A O 1
ATOM 733 N N . ALA A 1 87 ? -51.966 -24.484 63.073 1.00 75.81 87 ALA A N 1
ATOM 734 C CA . ALA A 1 87 ? -53.039 -25.374 63.499 1.00 75.81 87 ALA A CA 1
ATOM 735 C C . ALA A 1 87 ? -53.060 -25.548 65.026 1.00 75.81 87 ALA A C 1
ATOM 737 O O . ALA A 1 87 ? -54.126 -25.462 65.626 1.00 75.81 87 ALA A O 1
ATOM 738 N N . GLU A 1 88 ? -51.904 -25.690 65.693 1.00 76.69 88 GLU A N 1
ATOM 739 C CA . GLU A 1 88 ? -51.847 -25.686 67.165 1.00 76.69 88 GLU A CA 1
ATOM 740 C C . GLU A 1 88 ? -52.265 -24.332 67.762 1.00 76.69 88 GLU A C 1
ATOM 742 O O . GLU A 1 88 ? -52.842 -24.288 68.850 1.00 76.69 88 GLU A O 1
ATOM 747 N N . ILE A 1 89 ? -51.970 -23.212 67.089 1.00 76.31 89 ILE A N 1
ATOM 748 C CA . ILE A 1 89 ? -52.425 -21.882 67.519 1.00 76.31 89 ILE A CA 1
ATOM 749 C C . ILE A 1 89 ? -53.935 -21.735 67.308 1.00 76.31 89 ILE A C 1
ATOM 751 O O . ILE A 1 89 ? -54.596 -21.202 68.196 1.00 76.31 89 ILE A O 1
ATOM 755 N N . GLU A 1 90 ? -54.486 -22.216 66.193 1.00 79.44 90 GLU A N 1
ATOM 756 C CA . GLU A 1 90 ? -55.924 -22.208 65.904 1.00 79.44 90 GLU A CA 1
ATOM 757 C C . GLU A 1 90 ? -56.699 -23.100 66.884 1.00 79.44 90 GLU A C 1
ATOM 759 O O . GLU A 1 90 ? -57.638 -22.612 67.507 1.00 79.44 90 GLU A O 1
ATOM 764 N N . GLU A 1 91 ? -56.255 -24.335 67.146 1.00 82.56 91 GLU A N 1
ATOM 765 C CA . GLU A 1 91 ? -56.866 -25.216 68.158 1.00 82.56 91 GLU A CA 1
ATOM 766 C C . GLU A 1 91 ? -56.798 -24.611 69.569 1.00 82.56 91 GLU A C 1
ATOM 768 O O . GLU A 1 91 ? -57.758 -24.685 70.341 1.00 82.56 91 GLU A O 1
ATOM 773 N N . ARG A 1 92 ? -55.678 -23.967 69.930 1.00 82.00 92 ARG A N 1
ATOM 774 C CA . ARG A 1 92 ? -55.571 -23.247 71.211 1.00 82.00 92 ARG A CA 1
ATOM 775 C C . ARG A 1 92 ? -56.493 -22.038 71.264 1.00 82.00 92 ARG A C 1
ATOM 777 O O . ARG A 1 92 ? -57.049 -21.762 72.325 1.00 82.00 92 ARG A O 1
ATOM 784 N N . LEU A 1 93 ? -56.640 -21.309 70.161 1.00 82.25 93 LEU A N 1
ATOM 785 C CA . LEU A 1 93 ? -57.535 -20.163 70.085 1.00 82.25 93 LEU A CA 1
ATOM 786 C C . LEU A 1 93 ? -58.992 -20.616 70.231 1.00 82.25 93 LEU A C 1
ATOM 788 O O . LEU A 1 93 ? -59.716 -20.017 71.020 1.00 82.25 93 LEU A O 1
ATOM 792 N N . GLU A 1 94 ? -59.385 -21.703 69.561 1.00 84.56 94 GLU A N 1
ATOM 793 C CA . GLU A 1 94 ? -60.713 -22.316 69.683 1.00 84.56 94 GLU A CA 1
ATOM 794 C C . GLU A 1 94 ? -61.001 -22.761 71.123 1.00 84.56 94 GLU A C 1
ATOM 796 O O . GLU A 1 94 ? -62.053 -22.427 71.677 1.00 84.56 94 GLU A O 1
ATOM 801 N N . LEU A 1 95 ? -60.043 -23.427 71.777 1.00 83.69 95 LEU A N 1
ATOM 802 C CA . LEU A 1 95 ? -60.165 -23.838 73.177 1.00 83.69 95 LEU A CA 1
ATOM 803 C C . LEU A 1 95 ? -60.348 -22.633 74.115 1.00 83.69 95 LEU A C 1
ATOM 805 O O . LEU A 1 95 ? -61.239 -22.638 74.962 1.00 83.69 95 LEU A O 1
ATOM 809 N N . VAL A 1 96 ? -59.556 -21.572 73.926 1.00 86.88 96 VAL A N 1
ATOM 810 C CA . VAL A 1 96 ? -59.666 -20.334 74.715 1.00 86.88 96 VAL A CA 1
ATOM 811 C C . VAL A 1 96 ? -60.996 -19.624 74.459 1.00 86.88 96 VAL A C 1
ATOM 813 O O . VAL A 1 96 ? -61.601 -19.099 75.395 1.00 86.88 96 VAL A O 1
ATOM 816 N N . THR A 1 97 ? -61.486 -19.606 73.217 1.00 82.12 97 THR A N 1
ATOM 817 C CA . THR A 1 97 ? -62.800 -19.022 72.916 1.00 82.12 97 THR A CA 1
ATOM 818 C C . THR A 1 97 ? -63.938 -19.808 73.554 1.00 82.12 97 THR A C 1
ATOM 820 O O . THR A 1 97 ? -64.865 -19.190 74.071 1.00 82.12 97 THR A O 1
ATOM 823 N N . LEU A 1 98 ? -63.836 -21.137 73.606 1.00 88.88 98 LEU A N 1
ATOM 824 C CA . LEU A 1 98 ? -64.842 -22.003 74.213 1.00 88.88 98 LEU A CA 1
ATOM 825 C C . LEU A 1 98 ? -64.853 -21.867 75.743 1.00 88.88 98 LEU A C 1
ATOM 827 O O . LEU A 1 98 ? -65.920 -21.759 76.344 1.00 88.88 98 LEU A O 1
ATOM 831 N N . ASP A 1 99 ? -63.680 -21.778 76.374 1.00 88.19 99 ASP A N 1
ATOM 832 C CA . ASP A 1 99 ? -63.566 -21.490 77.808 1.00 88.19 99 ASP A CA 1
ATOM 833 C C . ASP A 1 99 ? -64.126 -20.100 78.159 1.00 88.19 99 ASP A C 1
ATOM 835 O O . ASP A 1 99 ? -64.795 -19.947 79.186 1.00 88.19 99 ASP A O 1
ATOM 839 N N . ARG A 1 100 ? -63.919 -19.094 77.292 1.00 90.88 100 ARG A N 1
ATOM 840 C CA . ARG A 1 100 ? -64.520 -17.757 77.440 1.00 90.88 100 ARG A CA 1
ATOM 841 C C . ARG A 1 100 ? -66.045 -17.814 77.349 1.00 90.88 100 ARG A C 1
ATOM 843 O O . ARG A 1 100 ? -66.710 -17.260 78.216 1.00 90.88 100 ARG A O 1
ATOM 850 N N . GLU A 1 101 ? -66.596 -18.489 76.342 1.00 82.69 101 GLU A N 1
ATOM 851 C CA . GLU A 1 101 ? -68.049 -18.625 76.163 1.00 82.69 101 GLU A CA 1
ATOM 852 C C . GLU A 1 101 ? -68.696 -19.389 77.325 1.00 82.69 101 GLU A C 1
ATOM 854 O O . GLU A 1 101 ? -69.719 -18.964 77.857 1.00 82.69 101 GLU A O 1
ATOM 859 N N . MET A 1 102 ? -68.052 -20.452 77.809 1.00 86.25 102 MET A N 1
ATOM 860 C CA . MET A 1 102 ? -68.501 -21.194 78.991 1.00 86.25 102 MET A CA 1
ATOM 861 C C . MET A 1 102 ? -68.440 -20.359 80.278 1.00 86.25 102 MET A C 1
ATOM 863 O O . MET A 1 102 ? -69.263 -20.541 81.179 1.00 86.25 102 MET A O 1
ATOM 867 N N . ALA A 1 103 ? -67.451 -19.472 80.408 1.00 86.81 103 ALA A N 1
ATOM 868 C CA . ALA A 1 103 ? -67.369 -18.544 81.531 1.00 86.81 103 ALA A CA 1
ATOM 869 C C . ALA A 1 103 ? -68.455 -17.458 81.447 1.00 86.81 103 ALA A C 1
ATOM 871 O O . ALA A 1 103 ? -69.058 -17.129 82.469 1.00 86.81 103 ALA A O 1
ATOM 872 N N . GLU A 1 104 ? -68.736 -16.950 80.246 1.00 83.31 104 GLU A N 1
ATOM 873 C CA . GLU A 1 104 ? -69.803 -15.977 79.983 1.00 83.31 104 GLU A CA 1
ATOM 874 C C . GLU A 1 104 ? -71.185 -16.571 80.281 1.00 83.31 104 GLU A C 1
ATOM 876 O O . GLU A 1 104 ? -71.945 -15.969 81.034 1.00 83.31 104 GLU A O 1
ATOM 881 N N . GLU A 1 105 ? -71.477 -17.792 79.826 1.00 82.75 105 GLU A N 1
ATOM 882 C CA . GLU A 1 105 ? -72.751 -18.467 80.105 1.00 82.75 105 GLU A CA 1
ATOM 883 C C . GLU A 1 105 ? -72.946 -18.717 81.611 1.00 82.75 105 GLU A C 1
ATOM 885 O O . GLU A 1 105 ? -74.017 -18.468 82.168 1.00 82.75 105 GLU A O 1
ATOM 890 N N . LYS A 1 106 ? -71.889 -19.130 82.325 1.00 86.69 106 LYS A N 1
ATOM 891 C CA . LYS A 1 106 ? -71.934 -19.262 83.793 1.00 86.69 106 LYS A CA 1
ATOM 892 C C . LYS A 1 106 ? -72.175 -17.925 84.489 1.00 86.69 106 LYS A C 1
ATOM 894 O O . LYS A 1 106 ? -72.921 -17.886 85.468 1.00 86.69 106 LYS A O 1
ATOM 899 N N . ALA A 1 107 ? -71.547 -16.849 84.019 1.00 88.00 107 ALA A N 1
ATOM 900 C CA . ALA A 1 107 ? -71.753 -15.515 84.569 1.00 88.00 107 ALA A CA 1
ATOM 901 C C . ALA A 1 107 ? -73.189 -15.025 84.326 1.00 88.00 107 ALA A C 1
ATOM 903 O O . ALA A 1 107 ? -73.804 -14.489 85.246 1.00 88.00 107 ALA A O 1
ATOM 904 N N . GLU A 1 108 ? -73.753 -15.267 83.140 1.00 87.88 108 GLU A N 1
ATOM 905 C CA . GLU A 1 108 ? -75.147 -14.943 82.819 1.00 87.88 108 GLU A CA 1
ATOM 906 C C . GLU A 1 108 ? -76.139 -15.732 83.682 1.00 87.88 108 GLU A C 1
ATOM 908 O O . GLU A 1 108 ? -77.091 -15.150 84.206 1.00 87.88 108 GLU A O 1
ATOM 913 N N . ILE A 1 109 ? -75.896 -17.028 83.908 1.00 86.31 109 ILE A N 1
ATOM 914 C CA . ILE A 1 109 ? -76.727 -17.857 84.796 1.00 86.31 109 ILE A CA 1
ATOM 915 C C . ILE A 1 109 ? -76.682 -17.325 86.232 1.00 86.31 109 ILE A C 1
ATOM 917 O O . ILE A 1 109 ? -77.729 -17.120 86.845 1.00 86.31 109 ILE A O 1
ATOM 921 N N . LEU A 1 110 ? -75.487 -17.056 86.766 1.00 85.69 110 LEU A N 1
ATOM 922 C CA . LEU A 1 110 ? -75.333 -16.510 88.118 1.00 85.69 110 LEU A CA 1
ATOM 923 C C . LEU A 1 110 ? -75.980 -15.126 88.253 1.00 85.69 110 LEU A C 1
ATOM 925 O O . LEU A 1 110 ? -76.562 -14.818 89.294 1.00 85.69 110 LEU A O 1
ATOM 929 N N . GLN A 1 111 ? -75.919 -14.302 87.206 1.00 85.56 111 GLN A N 1
ATOM 930 C CA . GLN A 1 111 ? -76.581 -13.001 87.168 1.00 85.56 111 GLN A CA 1
ATOM 931 C C . GLN A 1 111 ? -78.110 -13.150 87.169 1.00 85.56 111 GLN A C 1
ATOM 933 O O . GLN A 1 111 ? -78.787 -12.466 87.936 1.00 85.56 111 GLN A O 1
ATOM 938 N N . ALA A 1 112 ? -78.656 -14.084 86.387 1.00 85.19 112 ALA A N 1
ATOM 939 C CA . ALA A 1 112 ? -80.086 -14.385 86.378 1.00 85.19 112 ALA A CA 1
ATOM 940 C C . ALA A 1 112 ? -80.572 -14.929 87.734 1.00 85.19 112 ALA A C 1
ATOM 942 O O . ALA A 1 112 ? -81.627 -14.527 88.225 1.00 85.19 112 ALA A O 1
ATOM 943 N N . GLU A 1 113 ? -79.793 -15.803 88.380 1.00 86.06 113 GLU A N 1
ATOM 944 C CA . GLU A 1 113 ? -80.085 -16.287 89.732 1.00 86.06 113 GLU A CA 1
ATOM 945 C C . GLU A 1 113 ? -80.040 -15.156 90.766 1.00 86.06 113 GLU A C 1
ATOM 947 O O . GLU A 1 113 ? -80.924 -15.070 91.621 1.00 86.06 113 GLU A O 1
ATOM 952 N N . LEU A 1 114 ? -79.049 -14.262 90.679 1.00 85.38 114 LEU A N 1
ATOM 953 C CA . LEU A 1 114 ? -78.941 -13.087 91.542 1.00 85.38 114 LEU A CA 1
ATOM 954 C C . LEU A 1 114 ? -80.175 -12.188 91.405 1.00 85.38 114 LEU A C 1
ATOM 956 O O . LEU A 1 114 ? -80.728 -11.749 92.415 1.00 85.38 114 LEU A O 1
ATOM 960 N N . ASP A 1 115 ? -80.613 -11.919 90.179 1.00 87.06 115 ASP A N 1
ATOM 961 C CA . ASP A 1 115 ? -81.762 -11.054 89.923 1.00 87.06 115 ASP A CA 1
ATOM 962 C C . ASP A 1 115 ? -83.078 -11.714 90.373 1.00 87.06 115 ASP A C 1
ATOM 964 O O . ASP A 1 115 ? -83.884 -11.059 91.034 1.00 87.06 115 ASP A O 1
ATOM 968 N N . ALA A 1 116 ? -83.238 -13.030 90.198 1.00 86.88 116 ALA A N 1
ATOM 969 C CA . ALA A 1 116 ? -84.367 -13.778 90.760 1.00 86.88 116 ALA A CA 1
ATOM 970 C C . ALA A 1 116 ? -84.393 -13.762 92.304 1.00 86.88 116 ALA A C 1
ATOM 972 O O . ALA A 1 116 ? -85.459 -13.722 92.922 1.00 86.88 116 ALA A O 1
ATOM 973 N N . GLN A 1 117 ? -83.227 -13.796 92.960 1.00 81.44 117 GLN A N 1
ATOM 974 C CA . GLN A 1 117 ? -83.154 -13.652 94.418 1.00 81.44 117 GLN A CA 1
ATOM 975 C C . GLN A 1 117 ? -83.454 -12.218 94.866 1.00 81.44 117 GLN A C 1
ATOM 977 O O . GLN A 1 117 ? -84.117 -12.041 95.886 1.00 81.44 117 GLN A O 1
ATOM 982 N N . LYS A 1 118 ? -83.029 -11.194 94.113 1.00 84.75 118 LYS A N 1
ATOM 983 C CA . LYS A 1 118 ? -83.403 -9.797 94.393 1.00 84.75 118 LYS A CA 1
ATOM 984 C C . LYS A 1 118 ? -84.908 -9.575 94.275 1.00 84.75 118 LYS A C 1
ATOM 986 O O . LYS A 1 118 ? -85.461 -8.891 95.127 1.00 84.75 118 LYS A O 1
ATOM 991 N N . GLU A 1 119 ? -85.570 -10.163 93.277 1.00 84.19 119 GLU A N 1
ATOM 992 C CA . GLU A 1 119 ? -87.034 -10.106 93.153 1.00 84.19 119 GLU A CA 1
ATOM 993 C C . GLU A 1 119 ? -87.719 -10.731 94.372 1.00 84.19 119 GLU A C 1
ATOM 995 O O . GLU A 1 119 ? -88.562 -10.087 94.989 1.00 84.19 119 GLU A O 1
ATOM 1000 N N . LYS A 1 120 ? -87.283 -11.921 94.810 1.00 84.62 120 LYS A N 1
ATOM 1001 C CA . LYS A 1 120 ? -87.794 -12.546 96.044 1.00 84.62 120 LYS A CA 1
ATOM 1002 C C . LYS A 1 120 ? -87.555 -11.697 97.288 1.00 84.62 120 LYS A C 1
ATOM 1004 O O . LYS A 1 120 ? -88.402 -11.654 98.174 1.00 84.62 120 LYS A O 1
ATOM 1009 N N . VAL A 1 121 ? -86.399 -11.040 97.388 1.00 84.81 121 VAL A N 1
ATOM 1010 C CA . VAL A 1 121 ? -86.118 -10.119 98.496 1.00 84.81 121 VAL A CA 1
ATOM 1011 C C . VAL A 1 121 ? -87.056 -8.917 98.437 1.00 84.81 121 VAL A C 1
ATOM 1013 O O . VAL A 1 121 ? -87.615 -8.571 99.467 1.00 84.81 121 VAL A O 1
ATOM 1016 N N . ALA A 1 122 ? -87.296 -8.333 97.263 1.00 81.81 122 ALA A N 1
ATOM 1017 C CA . ALA A 1 122 ? -88.232 -7.223 97.101 1.00 81.81 122 ALA A CA 1
ATOM 1018 C C . ALA A 1 122 ? -89.684 -7.625 97.426 1.00 81.81 122 ALA A C 1
ATOM 1020 O O . ALA A 1 122 ? -90.405 -6.855 98.059 1.00 81.81 122 ALA A O 1
ATOM 1021 N N . GLU A 1 123 ? -90.107 -8.837 97.053 1.00 80.69 123 GLU A N 1
ATOM 1022 C CA . GLU A 1 123 ? -91.402 -9.406 97.446 1.00 80.69 123 GLU A CA 1
ATOM 1023 C C . GLU A 1 123 ? -91.503 -9.556 98.970 1.00 80.69 123 GLU A C 1
ATOM 1025 O O . GLU A 1 123 ? -92.461 -9.073 99.571 1.00 80.69 123 GLU A O 1
ATOM 1030 N N . LEU A 1 124 ? -90.489 -10.145 99.614 1.00 79.25 124 LEU A N 1
ATOM 1031 C CA . LEU A 1 124 ? -90.437 -10.299 101.072 1.00 79.25 124 LEU A CA 1
ATOM 1032 C C . LEU A 1 124 ? -90.346 -8.952 101.807 1.00 79.25 124 LEU A C 1
ATOM 1034 O O . LEU A 1 124 ? -90.924 -8.794 102.881 1.00 79.25 124 LEU A O 1
ATOM 1038 N N . GLU A 1 125 ? -89.635 -7.968 101.255 1.00 78.25 125 GLU A N 1
ATOM 1039 C CA . GLU A 1 125 ? -89.582 -6.601 101.779 1.00 78.25 125 GLU A CA 1
ATOM 1040 C C . GLU A 1 125 ? -90.947 -5.916 101.666 1.00 78.25 125 GLU A C 1
ATOM 1042 O O . GLU A 1 125 ? -91.376 -5.267 102.619 1.00 78.25 125 GLU A O 1
ATOM 1047 N N . MET A 1 126 ? -91.671 -6.112 100.561 1.00 76.81 126 MET A N 1
ATOM 1048 C CA . MET A 1 126 ? -93.037 -5.618 100.392 1.00 76.81 126 MET A CA 1
ATOM 1049 C C . MET A 1 126 ? -94.018 -6.318 101.344 1.00 76.81 126 MET A C 1
ATOM 1051 O O . MET A 1 126 ? -94.855 -5.650 101.948 1.00 76.81 126 MET A O 1
ATOM 1055 N N . GLU A 1 127 ? -93.895 -7.632 101.550 1.00 76.25 127 GLU A N 1
ATOM 1056 C CA . GLU A 1 127 ? -94.661 -8.371 102.562 1.00 76.25 127 GLU A CA 1
ATOM 1057 C C . GLU A 1 127 ? -94.362 -7.871 103.980 1.00 76.25 127 GLU A C 1
ATOM 1059 O O . GLU A 1 127 ? -95.282 -7.716 104.782 1.00 76.25 127 GLU A O 1
ATOM 1064 N N . LEU A 1 128 ? -93.100 -7.563 104.296 1.00 71.38 128 LEU A N 1
ATOM 1065 C CA . LEU A 1 128 ? -92.714 -6.961 105.574 1.00 71.38 128 LEU A CA 1
ATOM 1066 C C . LEU A 1 128 ? -93.226 -5.529 105.729 1.00 71.38 128 LEU A C 1
ATOM 1068 O O . LEU A 1 128 ? -93.582 -5.151 106.840 1.00 71.38 128 LEU A O 1
ATOM 1072 N N . GLU A 1 129 ? -93.274 -4.734 104.663 1.00 74.06 129 GLU A N 1
ATOM 1073 C CA . GLU A 1 129 ? -93.862 -3.390 104.672 1.00 74.06 129 GLU A CA 1
ATOM 1074 C C . GLU A 1 129 ? -95.381 -3.469 104.898 1.00 74.06 129 GLU A C 1
ATOM 1076 O O . GLU A 1 129 ? -95.931 -2.716 105.702 1.00 74.06 129 GLU A O 1
ATOM 1081 N N . ILE A 1 130 ? -96.056 -4.445 104.279 1.00 69.69 130 ILE A N 1
ATOM 1082 C CA . ILE A 1 130 ? -97.477 -4.736 104.513 1.00 69.69 130 ILE A CA 1
ATOM 1083 C C . ILE A 1 130 ? -97.689 -5.184 105.961 1.00 69.69 130 ILE A C 1
ATOM 1085 O O . ILE A 1 130 ? -98.507 -4.588 106.658 1.00 69.69 130 ILE A O 1
ATOM 1089 N N . LEU A 1 131 ? -96.907 -6.146 106.456 1.00 66.06 131 LEU A N 1
ATOM 1090 C CA . LEU A 1 131 ? -96.971 -6.615 107.843 1.00 66.06 131 LEU A CA 1
ATOM 1091 C C . LEU A 1 131 ? -96.650 -5.501 108.841 1.00 66.06 131 LEU A C 1
ATOM 1093 O O . LEU A 1 131 ? -97.325 -5.401 109.857 1.00 66.06 131 LEU A O 1
ATOM 1097 N N . LYS A 1 132 ? -95.677 -4.624 108.565 1.00 64.00 132 LYS A N 1
ATOM 1098 C CA . LYS A 1 132 ? -95.405 -3.432 109.384 1.00 64.00 132 LYS A CA 1
ATOM 1099 C C . LYS A 1 132 ? -96.572 -2.456 109.352 1.00 64.00 132 LYS A C 1
ATOM 1101 O O . LYS A 1 132 ? -96.953 -1.967 110.408 1.00 64.00 132 LYS A O 1
ATOM 1106 N N . SER A 1 133 ? -97.188 -2.228 108.195 1.00 57.88 133 SER A N 1
ATOM 1107 C CA . SER A 1 133 ? -98.378 -1.377 108.084 1.00 57.88 133 SER A CA 1
ATOM 1108 C C . SER A 1 133 ? -99.610 -1.979 108.783 1.00 57.88 133 SER A C 1
ATOM 1110 O O . SER A 1 133 ? -100.460 -1.244 109.291 1.00 57.88 133 SER A O 1
ATOM 1112 N N . GLU A 1 134 ? -99.690 -3.312 108.882 1.00 59.50 134 GLU A N 1
ATOM 1113 C CA . GLU A 1 134 ? -100.695 -4.034 109.671 1.00 59.50 134 GLU A CA 1
ATOM 1114 C C . GLU A 1 134 ? -100.379 -3.990 111.176 1.00 59.50 134 GLU A C 1
ATOM 1116 O O . GLU A 1 134 ? -101.291 -3.839 111.992 1.00 59.50 134 GLU A O 1
ATOM 1121 N N . MET A 1 135 ? -99.099 -4.035 111.555 1.00 57.09 135 MET A N 1
ATOM 1122 C CA . MET A 1 135 ? -98.628 -3.970 112.944 1.00 57.09 135 MET A CA 1
ATOM 1123 C C . MET A 1 135 ? -98.692 -2.543 113.521 1.00 57.09 135 MET A C 1
ATOM 1125 O O . MET A 1 135 ? -99.009 -2.373 114.695 1.00 57.09 135 MET A O 1
ATOM 1129 N N . GLU A 1 136 ? -98.505 -1.503 112.702 1.00 48.91 136 GLU A N 1
ATOM 1130 C CA . GLU A 1 136 ? -98.685 -0.087 113.077 1.00 48.91 136 GLU A CA 1
ATOM 1131 C C . GLU A 1 136 ? -100.162 0.308 113.269 1.00 48.91 136 GLU A C 1
ATOM 1133 O O . GLU A 1 136 ? -100.469 1.391 113.773 1.00 48.91 136 GLU A O 1
ATOM 1138 N N . ARG A 1 137 ? -101.101 -0.589 112.937 1.00 44.56 137 ARG A N 1
ATOM 1139 C CA . ARG A 1 137 ? -102.549 -0.392 113.104 1.00 44.56 137 ARG A CA 1
ATOM 1140 C C . ARG A 1 137 ? -103.137 -1.090 114.338 1.00 44.56 137 ARG A C 1
ATOM 1142 O O . ARG A 1 137 ? -104.360 -1.111 114.499 1.00 44.56 137 ARG A O 1
ATOM 1149 N N . GLN A 1 138 ? -102.287 -1.590 115.239 1.00 36.41 138 GLN A N 1
ATOM 1150 C CA . GLN A 1 138 ? -102.667 -2.070 116.568 1.00 36.41 138 GLN A CA 1
ATOM 1151 C C . GLN A 1 138 ? -101.883 -1.313 117.650 1.00 36.41 138 GLN A C 1
ATOM 1153 O O . GLN A 1 138 ? -100.720 -1.571 117.939 1.00 36.41 138 GLN A O 1
ATOM 1158 N N . VAL A 1 139 ? -102.571 -0.318 118.204 1.00 31.81 139 VAL A N 1
ATOM 1159 C CA . VAL A 1 139 ? -102.112 0.643 119.207 1.00 31.81 139 VAL A CA 1
ATOM 1160 C C . VAL A 1 139 ? -101.937 0.006 120.592 1.00 31.81 139 VAL A C 1
ATOM 1162 O O . VAL A 1 139 ? -102.829 -0.690 121.069 1.00 31.81 139 VAL A O 1
ATOM 1165 N N . ASP A 1 140 ? -100.804 0.362 121.202 1.00 27.48 140 ASP A N 1
ATOM 1166 C CA . ASP A 1 140 ? -100.489 0.621 122.617 1.00 27.48 140 ASP A CA 1
ATOM 1167 C C . ASP A 1 140 ? -100.837 -0.346 123.759 1.00 27.48 140 ASP A C 1
ATOM 1169 O O . ASP A 1 140 ? -101.903 -0.942 123.874 1.00 27.48 140 ASP A O 1
ATOM 1173 N N . THR A 1 141 ? -99.944 -0.223 124.752 1.00 31.03 141 THR A N 1
ATOM 1174 C CA . THR A 1 141 ? -100.004 -0.633 126.164 1.00 31.03 141 THR A CA 1
ATOM 1175 C C . THR A 1 141 ? -99.712 -2.121 126.403 1.00 31.03 141 THR A C 1
ATOM 1177 O O . THR A 1 141 ? -100.191 -2.989 125.694 1.00 31.03 141 THR A O 1
ATOM 1180 N N . THR A 1 142 ? -98.862 -2.525 127.349 1.00 32.78 142 THR A N 1
ATOM 1181 C CA . THR A 1 142 ? -98.587 -1.941 128.667 1.00 32.78 142 THR A CA 1
ATOM 1182 C C . THR A 1 142 ? -97.262 -2.478 129.217 1.00 32.78 142 THR A C 1
ATOM 1184 O O . THR A 1 142 ? -96.767 -3.536 128.829 1.00 32.78 142 THR A O 1
ATOM 1187 N N . GLU A 1 143 ? -96.709 -1.728 130.161 1.00 30.52 143 GLU A N 1
ATOM 1188 C CA . GLU A 1 143 ? -95.468 -1.988 130.874 1.00 30.52 143 GLU A CA 1
ATOM 1189 C C . GLU A 1 143 ? -95.465 -3.277 131.721 1.00 30.52 143 GLU A C 1
ATOM 1191 O O . GLU A 1 143 ? -96.452 -3.672 132.338 1.00 30.52 143 GLU A O 1
ATOM 1196 N N . ASN A 1 144 ? -94.239 -3.781 131.888 1.00 31.69 144 ASN A N 1
ATOM 1197 C CA . ASN A 1 144 ? -93.703 -4.394 133.104 1.00 31.69 144 ASN A CA 1
ATOM 1198 C C . ASN A 1 144 ? -93.918 -5.904 133.332 1.00 31.69 144 ASN A C 1
ATOM 1200 O O . ASN A 1 144 ? -94.681 -6.324 134.196 1.00 31.69 144 ASN A O 1
ATOM 1204 N N . GLN A 1 145 ? -93.060 -6.714 132.697 1.00 35.34 145 GLN A N 1
ATOM 1205 C CA . GLN A 1 145 ? -92.415 -7.856 133.365 1.00 35.34 145 GLN A CA 1
ATOM 1206 C C . GLN A 1 145 ? -90.908 -7.872 133.051 1.00 35.34 145 GLN A C 1
ATOM 1208 O O . GLN A 1 145 ? -90.421 -8.487 132.102 1.00 35.34 145 GLN A O 1
ATOM 1213 N N . ASN A 1 146 ? -90.159 -7.133 133.874 1.00 47.75 146 ASN A N 1
ATOM 1214 C CA . ASN A 1 146 ? -88.701 -7.136 133.938 1.00 47.75 146 ASN A CA 1
ATOM 1215 C C . ASN A 1 146 ? -88.184 -8.458 134.533 1.00 47.75 146 ASN A C 1
ATOM 1217 O O . ASN A 1 146 ? -88.450 -8.736 135.697 1.00 47.75 146 ASN A O 1
ATOM 1221 N N . ALA A 1 147 ? -87.434 -9.232 133.737 1.00 47.38 147 ALA A N 1
ATOM 1222 C CA . ALA A 1 147 ? -86.191 -9.945 134.112 1.00 47.38 147 ALA A CA 1
ATOM 1223 C C . ALA A 1 147 ? -85.828 -11.043 133.091 1.00 47.38 147 ALA A C 1
ATOM 1225 O O . ALA A 1 147 ? -84.652 -11.245 132.811 1.00 47.38 147 ALA A O 1
ATOM 1226 N N . VAL A 1 148 ? -86.813 -11.707 132.470 1.00 51.78 148 VAL A N 1
ATOM 1227 C CA . VAL A 1 148 ? -86.572 -12.849 131.556 1.00 51.78 148 VAL A CA 1
ATOM 1228 C C . VAL A 1 148 ? -86.384 -12.409 130.093 1.00 51.78 148 VAL A C 1
ATOM 1230 O O . VAL A 1 148 ? -85.589 -12.995 129.361 1.00 51.78 148 VAL A O 1
ATOM 1233 N N . VAL A 1 149 ? -87.036 -11.318 129.675 1.00 55.12 149 VAL A N 1
ATOM 1234 C CA . VAL A 1 149 ? -86.918 -10.762 128.310 1.00 55.12 149 VAL A CA 1
ATOM 1235 C C . VAL A 1 149 ? -85.574 -10.059 128.089 1.00 55.12 149 VAL A C 1
ATOM 1237 O O . VAL A 1 149 ? -85.019 -10.144 127.001 1.00 55.12 149 VAL A O 1
ATOM 1240 N N . LYS A 1 150 ? -84.990 -9.450 129.130 1.00 56.00 150 LYS A N 1
ATOM 1241 C CA . LYS A 1 150 ? -83.674 -8.791 129.045 1.00 56.00 150 LYS A CA 1
ATOM 1242 C C . LYS A 1 150 ? -82.534 -9.800 128.876 1.00 56.00 150 LYS A C 1
ATOM 1244 O O . LYS A 1 150 ? -81.594 -9.521 128.145 1.00 56.00 150 LYS A O 1
ATOM 1249 N N . VAL A 1 151 ? -82.644 -10.986 129.483 1.00 60.28 151 VAL A N 1
ATOM 1250 C CA . VAL A 1 151 ? -81.681 -12.083 129.277 1.00 60.28 151 VAL A CA 1
ATOM 1251 C C . VAL A 1 151 ? -81.821 -12.662 127.870 1.00 60.28 151 VAL A C 1
ATOM 1253 O O . VAL A 1 151 ? -80.821 -12.759 127.173 1.00 60.28 151 VAL A O 1
ATOM 1256 N N . LYS A 1 152 ? -83.046 -12.918 127.389 1.00 59.47 152 LYS A N 1
ATOM 1257 C CA . LYS A 1 152 ? -83.268 -13.384 126.007 1.00 5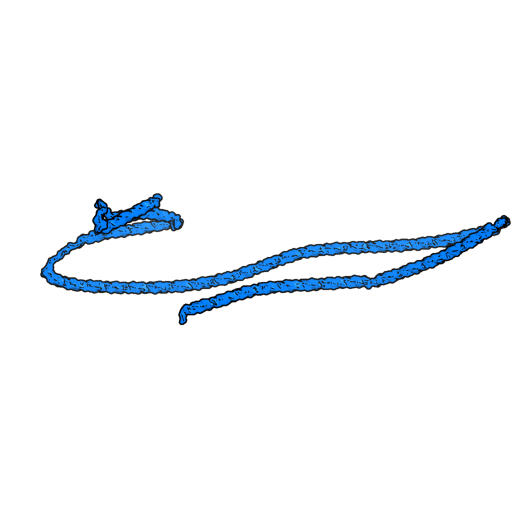9.47 152 LYS A CA 1
ATOM 1258 C C . LYS A 1 152 ? -82.865 -12.368 124.935 1.00 59.47 152 LYS A C 1
ATOM 1260 O O . LYS A 1 152 ? -82.298 -12.764 123.925 1.00 59.47 152 LYS A O 1
ATOM 1265 N N . GLN A 1 153 ? -83.101 -11.072 125.146 1.00 62.19 153 GLN A N 1
ATOM 1266 C CA . GLN A 1 153 ? -82.637 -10.017 124.235 1.00 62.19 153 GLN A CA 1
ATOM 1267 C C . GLN A 1 153 ? -81.110 -9.895 124.240 1.00 62.19 153 GLN A C 1
ATOM 1269 O O . GLN A 1 153 ? -80.521 -9.719 123.179 1.00 62.19 153 GLN A O 1
ATOM 1274 N N . LEU A 1 154 ? -80.453 -10.046 125.395 1.00 61.62 154 LEU A N 1
ATOM 1275 C CA . LEU A 1 154 ? -78.990 -10.080 125.472 1.00 61.62 154 LEU A CA 1
ATOM 1276 C C . LEU A 1 154 ? -78.404 -11.371 124.880 1.00 61.62 154 LEU A C 1
ATOM 1278 O O . LEU A 1 154 ? -77.333 -11.325 124.286 1.00 61.62 154 LEU A O 1
ATOM 1282 N N . GLU A 1 155 ? -79.085 -12.511 124.986 1.00 65.75 155 GLU A N 1
ATOM 1283 C CA . GLU A 1 155 ? -78.697 -13.763 124.322 1.00 65.75 155 GLU A CA 1
ATOM 1284 C C . GLU A 1 155 ? -78.862 -13.672 122.800 1.00 65.75 155 GLU A C 1
ATOM 1286 O O . GLU A 1 155 ? -77.958 -14.079 122.075 1.00 65.75 155 GLU A O 1
ATOM 1291 N N . GLN A 1 156 ? -79.947 -13.065 122.304 1.00 70.88 156 GLN A N 1
ATOM 1292 C CA . GLN A 1 156 ? -80.138 -12.777 120.877 1.00 70.88 156 GLN A CA 1
ATOM 1293 C C . GLN A 1 156 ? -79.124 -11.759 120.354 1.00 70.88 156 GLN A C 1
ATOM 1295 O O . GLN A 1 156 ? -78.546 -11.980 119.296 1.00 70.88 156 GLN A O 1
ATOM 1300 N N . GLN A 1 157 ? -78.840 -10.686 121.096 1.00 71.75 157 GLN A N 1
ATOM 1301 C CA . GLN A 1 157 ? -77.805 -9.722 120.716 1.00 71.75 157 GLN A CA 1
ATOM 1302 C C . GLN A 1 157 ? -76.414 -10.363 120.714 1.00 71.75 157 GLN A C 1
ATOM 1304 O O . GLN A 1 157 ? -75.643 -10.135 119.789 1.00 71.75 157 GLN A O 1
ATOM 1309 N N . ASN A 1 158 ? -76.097 -11.225 121.684 1.00 71.56 158 ASN A N 1
ATOM 1310 C CA . ASN A 1 158 ? -74.842 -11.978 121.674 1.00 71.56 158 ASN A CA 1
ATOM 1311 C C . ASN A 1 158 ? -74.786 -13.023 120.548 1.00 71.56 158 ASN A C 1
ATOM 1313 O O . ASN A 1 158 ? -73.713 -13.250 119.995 1.00 71.56 158 ASN A O 1
ATOM 1317 N N . ALA A 1 159 ? -75.907 -13.648 120.177 1.00 74.88 159 ALA A N 1
ATOM 1318 C CA . ALA A 1 159 ? -75.979 -14.560 119.037 1.00 74.88 159 ALA A CA 1
ATOM 1319 C C . ALA A 1 159 ? -75.796 -13.815 117.704 1.00 74.88 159 ALA A C 1
ATOM 1321 O O . ALA A 1 159 ? -74.989 -14.240 116.885 1.00 74.88 159 ALA A O 1
ATOM 1322 N N . MET A 1 160 ? -76.446 -12.661 117.534 1.00 75.88 160 MET A N 1
ATOM 1323 C CA . MET A 1 160 ? -76.272 -11.791 116.368 1.00 75.88 160 MET A CA 1
ATOM 1324 C C . MET A 1 160 ? -74.852 -11.234 116.273 1.00 75.88 160 MET A C 1
ATOM 1326 O O . MET A 1 160 ? -74.291 -11.181 115.186 1.00 75.88 160 MET A O 1
ATOM 1330 N N . LEU A 1 161 ? -74.238 -10.859 117.399 1.00 74.38 161 LEU A N 1
ATOM 1331 C CA . LEU A 1 161 ? -72.839 -10.430 117.424 1.00 74.38 161 LEU A CA 1
ATOM 1332 C C . LEU A 1 161 ? -71.894 -11.586 117.084 1.00 74.38 161 LEU A C 1
ATOM 1334 O O . LEU A 1 161 ? -70.937 -11.379 116.349 1.00 74.38 161 LEU A O 1
ATOM 1338 N N . ARG A 1 162 ? -72.165 -12.813 117.547 1.00 77.69 162 ARG A N 1
ATOM 1339 C CA . ARG A 1 162 ? -71.394 -14.000 117.139 1.00 77.69 162 ARG A CA 1
ATOM 1340 C C . ARG A 1 162 ? -71.545 -14.293 115.649 1.00 77.69 162 ARG A C 1
ATOM 1342 O O . ARG A 1 162 ? -70.546 -14.567 114.999 1.00 77.69 162 ARG A O 1
ATOM 1349 N N . GLU A 1 163 ? -72.750 -14.196 115.099 1.00 81.12 163 GLU A N 1
ATOM 1350 C CA . GLU A 1 163 ? -72.997 -14.396 113.668 1.00 81.12 163 GLU A CA 1
ATOM 1351 C C . GLU A 1 163 ? -72.365 -13.285 112.815 1.00 81.12 163 GLU A C 1
ATOM 1353 O O . GLU A 1 163 ? -71.747 -13.574 111.795 1.00 81.12 163 GLU A O 1
ATOM 1358 N N . ALA A 1 164 ? -72.428 -12.026 113.257 1.00 79.31 164 ALA A N 1
ATOM 1359 C CA . ALA A 1 164 ? -71.741 -10.908 112.612 1.00 79.31 164 ALA A CA 1
ATOM 1360 C C . ALA A 1 164 ? -70.216 -11.075 112.660 1.00 79.31 164 ALA A C 1
ATOM 1362 O O . ALA A 1 164 ? -69.538 -10.788 111.680 1.00 79.31 164 ALA A O 1
ATOM 1363 N N . VAL A 1 165 ? -69.670 -11.593 113.763 1.00 79.56 165 VAL A N 1
ATOM 1364 C CA . VAL A 1 165 ? -68.242 -11.921 113.879 1.00 79.56 165 VAL A CA 1
ATOM 1365 C C . VAL A 1 165 ? -67.859 -13.079 112.955 1.00 79.56 165 VAL A C 1
ATOM 1367 O O . VAL A 1 165 ? -66.790 -13.029 112.356 1.00 79.56 165 VAL A O 1
ATOM 1370 N N . VAL A 1 166 ? -68.716 -14.090 112.785 1.00 84.31 166 VAL A N 1
ATOM 1371 C CA . VAL A 1 166 ? -68.486 -15.178 111.819 1.00 84.31 166 VAL A CA 1
ATOM 1372 C C . VAL A 1 166 ? -68.543 -14.652 110.385 1.00 84.31 166 VAL A C 1
ATOM 1374 O O . VAL A 1 166 ? -67.611 -14.897 109.632 1.00 84.31 166 VAL A O 1
ATOM 1377 N N . LYS A 1 167 ? -69.544 -13.838 110.030 1.00 84.94 167 LYS A N 1
ATOM 1378 C CA . LYS A 1 167 ? -69.633 -13.195 108.708 1.00 84.94 167 LYS A CA 1
ATOM 1379 C C . LYS A 1 167 ? -68.447 -12.274 108.430 1.00 84.94 167 LYS A C 1
ATOM 1381 O O . LYS A 1 167 ? -67.927 -12.285 107.324 1.00 84.94 167 LYS A O 1
ATOM 1386 N N . LEU A 1 168 ? -67.979 -11.516 109.423 1.00 81.94 168 LEU A N 1
ATOM 1387 C CA . LEU A 1 168 ? -66.774 -10.693 109.296 1.00 81.94 168 LEU A CA 1
ATOM 1388 C C . LEU A 1 168 ? -65.510 -11.541 109.170 1.00 81.94 168 LEU A C 1
ATOM 1390 O O . LEU A 1 168 ? -64.627 -11.173 108.409 1.00 81.94 168 LEU A O 1
ATOM 1394 N N . ARG A 1 169 ? -65.409 -12.669 109.881 1.00 87.25 169 ARG A N 1
ATOM 1395 C CA . ARG A 1 169 ? -64.293 -13.610 109.735 1.00 87.25 169 ARG A CA 1
ATOM 1396 C C . ARG A 1 169 ? -64.285 -14.239 108.346 1.00 87.25 169 ARG A C 1
ATOM 1398 O O . ARG A 1 169 ? -63.220 -14.324 107.753 1.00 87.25 169 ARG A O 1
ATOM 1405 N N . ASP A 1 170 ? -65.439 -14.658 107.845 1.00 88.56 170 ASP A N 1
ATOM 1406 C CA . ASP A 1 170 ? -65.561 -15.308 106.541 1.00 88.56 170 ASP A CA 1
ATOM 1407 C C . ASP A 1 170 ? -65.353 -14.287 105.406 1.00 88.56 170 ASP A C 1
ATOM 1409 O O . ASP A 1 170 ? -64.614 -14.569 104.472 1.00 88.56 170 ASP A O 1
ATOM 1413 N N . ALA A 1 171 ? -65.860 -13.054 105.537 1.00 86.75 171 ALA A N 1
ATOM 1414 C CA . ALA A 1 171 ? -65.560 -11.952 104.616 1.00 86.75 171 ALA A CA 1
ATOM 1415 C C . ALA A 1 171 ? -64.086 -11.516 104.672 1.00 86.75 171 ALA A C 1
ATOM 1417 O O . ALA A 1 171 ? -63.505 -11.165 103.649 1.00 86.75 171 ALA A O 1
ATOM 1418 N N . LEU A 1 172 ? -63.458 -11.549 105.854 1.00 86.12 172 LEU A N 1
ATOM 1419 C CA . LEU A 1 172 ? -62.025 -11.290 105.996 1.00 86.12 172 LEU A CA 1
ATOM 1420 C C . LEU A 1 172 ? -61.194 -12.436 105.405 1.00 86.12 172 LEU A C 1
ATOM 1422 O O . LEU A 1 172 ? -60.155 -12.169 104.816 1.00 86.12 172 LEU A O 1
ATOM 1426 N N . GLY A 1 173 ? -61.650 -13.684 105.543 1.00 89.19 173 GLY A N 1
ATOM 1427 C CA . GLY A 1 173 ? -61.061 -14.859 104.900 1.00 89.19 173 GLY A CA 1
ATOM 1428 C C . GLY A 1 173 ? -61.111 -14.736 103.381 1.00 89.19 173 GLY A C 1
ATOM 1429 O O . GLY A 1 173 ? -60.065 -14.766 102.745 1.00 89.19 173 GLY A O 1
ATOM 1430 N N . GLN A 1 174 ? -62.291 -14.440 102.831 1.00 88.56 174 GLN A N 1
ATOM 1431 C CA . GLN A 1 174 ? -62.474 -14.200 101.401 1.00 88.56 174 GLN A CA 1
ATOM 1432 C C . GLN A 1 174 ? -61.607 -13.035 100.903 1.00 88.56 174 GLN A C 1
ATOM 1434 O O . GLN A 1 174 ? -60.902 -13.172 99.916 1.00 88.56 174 GLN A O 1
ATOM 1439 N N . ALA A 1 175 ? -61.551 -11.915 101.631 1.00 86.12 175 ALA A N 1
ATOM 1440 C CA . ALA A 1 175 ? -60.695 -10.787 101.258 1.00 86.12 175 ALA A CA 1
ATOM 1441 C C . ALA A 1 175 ? -59.189 -11.117 101.316 1.00 86.12 175 ALA A C 1
ATOM 1443 O O . ALA A 1 175 ? -58.386 -10.477 100.633 1.00 86.12 175 ALA A O 1
ATOM 1444 N N . VAL A 1 176 ? -58.777 -12.076 102.153 1.00 90.56 176 VAL A N 1
ATOM 1445 C CA . VAL A 1 176 ? -57.400 -12.587 102.179 1.00 90.56 176 VAL A CA 1
ATOM 1446 C C . VAL A 1 176 ? -57.143 -13.497 100.979 1.00 90.56 176 VAL A C 1
ATOM 1448 O O . VAL A 1 176 ? -56.090 -13.345 100.355 1.00 90.56 176 VAL A O 1
ATOM 1451 N N . ASP A 1 177 ? -58.094 -14.362 100.629 1.00 89.81 177 ASP A N 1
ATOM 1452 C CA . ASP A 1 177 ? -58.012 -15.260 99.475 1.00 89.81 177 ASP A CA 1
ATOM 1453 C C . ASP A 1 177 ? -57.996 -14.470 98.152 1.00 89.81 177 ASP A C 1
ATOM 1455 O O . ASP A 1 177 ? -57.052 -14.619 97.375 1.00 89.81 177 ASP A O 1
ATOM 1459 N N . ASP A 1 178 ? -58.912 -13.514 97.961 1.00 88.44 178 ASP A N 1
ATOM 1460 C CA . ASP A 1 178 ? -58.956 -12.616 96.794 1.00 88.44 178 ASP A CA 1
ATOM 1461 C C . ASP A 1 178 ? -57.662 -11.790 96.677 1.00 88.44 178 ASP A C 1
ATOM 1463 O O . ASP A 1 178 ? -57.103 -11.584 95.597 1.00 88.44 178 ASP A O 1
ATOM 1467 N N . ARG A 1 179 ? -57.121 -11.323 97.813 1.00 89.56 179 ARG A N 1
ATOM 1468 C CA . ARG A 1 179 ? -55.835 -10.611 97.844 1.00 89.56 179 ARG A CA 1
ATOM 1469 C C . ARG A 1 179 ? -54.671 -11.525 97.470 1.00 89.56 179 ARG A C 1
ATOM 1471 O O . ARG A 1 179 ? -53.656 -11.037 96.966 1.00 89.56 179 ARG A O 1
ATOM 1478 N N . GLN A 1 180 ? -54.756 -12.811 97.782 1.00 91.50 180 GLN A N 1
ATOM 1479 C CA . GLN A 1 180 ? -53.735 -13.790 97.438 1.00 91.50 180 GLN A CA 1
ATOM 1480 C C . GLN A 1 180 ? -53.811 -14.174 95.956 1.00 91.50 180 GLN A C 1
ATOM 1482 O O . GLN A 1 180 ? -52.763 -14.312 95.329 1.00 91.50 180 GLN A O 1
ATOM 1487 N N . GLU A 1 181 ? -55.009 -14.259 95.385 1.00 92.00 181 GLU A N 1
ATOM 1488 C CA . GLU A 1 181 ? -55.240 -14.458 93.951 1.00 92.00 181 GLU A CA 1
ATOM 1489 C C . GLU A 1 181 ? -54.761 -13.251 93.131 1.00 92.00 181 GLU A C 1
ATOM 1491 O O . GLU A 1 181 ? -53.866 -13.394 92.303 1.00 92.00 181 GLU A O 1
ATOM 1496 N N . ALA A 1 182 ? -55.167 -12.030 93.495 1.00 89.12 182 ALA A N 1
ATOM 1497 C CA . ALA A 1 182 ? -54.704 -10.802 92.835 1.00 89.12 182 ALA A CA 1
ATOM 1498 C C . ALA A 1 182 ? -53.178 -10.587 92.917 1.00 89.12 182 ALA A C 1
ATOM 1500 O O . ALA A 1 182 ? -52.584 -9.897 92.081 1.00 89.12 182 ALA A O 1
ATOM 1501 N N . LYS A 1 183 ? -52.521 -11.148 93.943 1.00 91.62 183 LYS A N 1
ATOM 1502 C CA . LYS A 1 183 ? -51.053 -11.176 94.035 1.00 91.62 183 LYS A CA 1
ATOM 1503 C C . LYS A 1 183 ? -50.440 -12.153 93.040 1.00 91.62 183 LYS A C 1
ATOM 1505 O O . LYS A 1 183 ? -49.464 -11.776 92.402 1.00 91.62 183 LYS A O 1
ATOM 1510 N N . LYS A 1 184 ? -51.001 -13.359 92.911 1.00 93.38 184 LYS A N 1
ATOM 1511 C CA . LYS A 1 184 ? -50.548 -14.344 91.922 1.00 93.38 184 LYS A CA 1
ATOM 1512 C C . LYS A 1 184 ? -50.711 -13.802 90.506 1.00 93.38 184 LYS A C 1
ATOM 1514 O O . LYS A 1 184 ? -49.756 -13.862 89.747 1.00 93.38 184 LYS A O 1
ATOM 1519 N N . ASP A 1 185 ? -51.838 -13.165 90.201 1.00 91.38 185 ASP A N 1
ATOM 1520 C CA . ASP A 1 185 ? -52.068 -12.555 88.885 1.00 91.38 185 ASP A CA 1
ATOM 1521 C C . ASP A 1 185 ? -51.103 -11.393 88.602 1.00 91.38 185 ASP A C 1
ATOM 1523 O O . ASP A 1 185 ? -50.636 -11.197 87.485 1.00 91.38 185 ASP A O 1
ATOM 1527 N N . ASN A 1 186 ? -50.736 -10.616 89.627 1.00 89.00 186 ASN A N 1
ATOM 1528 C CA . ASN A 1 186 ? -49.690 -9.599 89.479 1.00 89.00 186 ASN A CA 1
ATOM 1529 C C . ASN A 1 186 ? -48.306 -10.206 89.223 1.00 89.00 186 ASN A C 1
ATOM 1531 O O . ASN A 1 186 ? -47.481 -9.592 88.546 1.00 89.00 186 ASN A O 1
ATOM 1535 N N . GLU A 1 187 ? -48.021 -11.365 89.812 1.00 92.69 187 GLU A N 1
ATOM 1536 C CA . GLU A 1 187 ? -46.773 -12.093 89.596 1.00 92.69 187 GLU A CA 1
ATOM 1537 C C . GLU A 1 187 ? -46.729 -12.679 88.178 1.00 92.69 187 GLU A C 1
ATOM 1539 O O . GLU A 1 187 ? -45.748 -12.436 87.475 1.00 92.69 187 GLU A O 1
ATOM 1544 N N . THR A 1 188 ? -47.805 -13.312 87.700 1.00 93.75 188 THR A N 1
ATOM 1545 C CA . THR A 1 188 ? -47.891 -13.834 86.324 1.00 93.75 188 THR A CA 1
ATOM 1546 C C . THR A 1 188 ? -47.811 -12.714 85.287 1.00 93.75 188 THR A C 1
ATOM 1548 O O . THR A 1 188 ? -46.976 -12.776 84.389 1.00 93.75 188 THR A O 1
ATOM 1551 N N . LEU A 1 189 ? -48.556 -11.615 85.458 1.00 92.38 189 LEU A N 1
ATOM 1552 C CA . LEU A 1 189 ? -48.477 -10.450 84.566 1.00 92.38 189 LEU A CA 1
ATOM 1553 C C . LEU A 1 189 ? -47.090 -9.792 84.569 1.00 92.38 189 LEU A C 1
ATOM 1555 O O . LEU A 1 189 ? -46.673 -9.199 83.569 1.00 92.38 189 LEU A O 1
ATOM 1559 N N . ARG A 1 190 ? -46.351 -9.860 85.683 1.00 93.94 190 ARG A N 1
ATOM 1560 C CA . ARG A 1 190 ? -44.953 -9.405 85.732 1.00 93.94 190 ARG A CA 1
ATOM 1561 C C . ARG A 1 190 ? -44.030 -10.328 84.952 1.00 93.94 190 ARG A C 1
ATOM 1563 O O . ARG A 1 190 ? -43.144 -9.827 84.260 1.00 93.94 190 ARG A O 1
ATOM 1570 N N . GLU A 1 191 ? -44.217 -11.637 85.065 1.00 94.19 191 GLU A N 1
ATOM 1571 C CA . GLU A 1 191 ? -43.448 -12.629 84.313 1.00 94.19 191 GLU A CA 1
ATOM 1572 C C . GLU A 1 191 ? -43.714 -12.524 82.808 1.00 94.19 191 GLU A C 1
ATOM 1574 O O . GLU A 1 191 ? -42.764 -12.478 82.024 1.00 94.19 191 GLU A O 1
ATOM 1579 N N . GLU A 1 192 ? -44.975 -12.373 82.403 1.00 93.06 192 GLU A N 1
ATOM 1580 C CA . GLU A 1 192 ? -45.375 -12.147 81.012 1.00 93.06 192 GLU A CA 1
ATOM 1581 C C . GLU A 1 192 ? -44.804 -10.838 80.467 1.00 93.06 192 GLU A C 1
ATOM 1583 O O . GLU A 1 192 ? -44.182 -10.839 79.406 1.00 93.06 192 GLU A O 1
ATOM 1588 N N . ASN A 1 193 ? -44.910 -9.727 81.207 1.00 87.75 193 ASN A N 1
ATOM 1589 C CA . ASN A 1 193 ? -44.273 -8.470 80.805 1.00 87.75 193 ASN A CA 1
ATOM 1590 C C . ASN A 1 193 ? -42.759 -8.635 80.640 1.00 87.75 193 ASN A C 1
ATOM 1592 O O . ASN A 1 193 ? -42.192 -8.156 79.660 1.00 87.75 193 ASN A O 1
ATOM 1596 N N . ALA A 1 194 ? -42.090 -9.336 81.558 1.00 93.88 194 ALA A N 1
ATOM 1597 C CA . ALA A 1 194 ? -40.662 -9.609 81.437 1.00 93.88 194 ALA A CA 1
ATOM 1598 C C . ALA A 1 194 ? -40.338 -10.479 80.207 1.00 93.88 194 ALA A C 1
ATOM 1600 O O . ALA A 1 194 ? -39.305 -10.269 79.565 1.00 93.88 194 ALA A O 1
ATOM 1601 N N . ALA A 1 195 ? -41.205 -11.431 79.851 1.00 93.12 195 ALA A N 1
ATOM 1602 C CA . ALA A 1 195 ? -41.079 -12.235 78.639 1.00 93.12 195 ALA A CA 1
ATOM 1603 C C . ALA A 1 195 ? -41.289 -11.393 77.368 1.00 93.12 195 ALA A C 1
ATOM 1605 O O . ALA A 1 195 ? -40.470 -11.470 76.450 1.00 93.12 195 ALA A O 1
ATOM 1606 N N . PHE A 1 196 ? -42.304 -10.524 77.339 1.00 91.81 196 PHE A N 1
ATOM 1607 C CA . PHE A 1 196 ? -42.538 -9.587 76.240 1.00 91.81 196 PHE A CA 1
ATOM 1608 C C . PHE A 1 196 ? -41.365 -8.625 76.053 1.00 91.81 196 PHE A C 1
ATOM 1610 O O . PHE A 1 196 ? -40.905 -8.447 74.929 1.00 91.81 196 PHE A O 1
ATOM 1617 N N . PHE A 1 197 ? -40.809 -8.071 77.134 1.00 94.06 197 PHE A N 1
ATOM 1618 C CA . PHE A 1 197 ? -39.612 -7.227 77.055 1.00 94.06 197 PHE A CA 1
ATOM 1619 C C . PHE A 1 197 ? -38.428 -7.962 76.415 1.00 94.06 197 PHE A C 1
ATOM 1621 O O . PHE A 1 197 ? -37.752 -7.397 75.556 1.00 94.06 197 PHE A O 1
ATOM 1628 N N . LYS A 1 198 ? -38.200 -9.233 76.772 1.00 94.88 198 LYS A N 1
ATOM 1629 C CA . LYS A 1 198 ? -37.147 -10.054 76.150 1.00 94.88 198 LYS A CA 1
ATOM 1630 C C . LYS A 1 198 ? -37.409 -10.308 74.664 1.00 94.88 198 LYS A C 1
ATOM 1632 O O . LYS A 1 198 ? -36.467 -10.275 73.878 1.00 94.88 198 LYS A O 1
ATOM 1637 N N . LEU A 1 199 ? -38.660 -10.556 74.273 1.00 92.81 199 LEU A N 1
ATOM 1638 C CA . LEU A 1 199 ? -39.025 -10.777 72.871 1.00 92.81 199 LEU A CA 1
ATOM 1639 C C . LEU A 1 199 ? -38.856 -9.501 72.036 1.00 92.81 199 LEU A C 1
ATOM 1641 O O . LEU A 1 199 ? -38.319 -9.559 70.932 1.00 92.81 199 LEU A O 1
ATOM 1645 N N . VAL A 1 200 ? -39.251 -8.348 72.584 1.00 94.75 200 VAL A N 1
ATOM 1646 C CA . VAL A 1 200 ? -39.062 -7.038 71.948 1.00 94.75 200 VAL A CA 1
ATOM 1647 C C . VAL A 1 200 ? -37.577 -6.755 71.738 1.00 94.75 200 VAL A C 1
ATOM 1649 O O . VAL A 1 200 ? -37.187 -6.429 70.618 1.00 94.75 200 VAL A O 1
ATOM 1652 N N . GLU A 1 201 ? -36.743 -6.942 72.766 1.00 94.69 201 GLU A N 1
ATOM 1653 C CA . GLU A 1 201 ? -35.284 -6.795 72.660 1.00 94.69 201 GLU A CA 1
ATOM 1654 C C . GLU A 1 201 ? -34.693 -7.730 71.595 1.00 94.69 201 GLU A C 1
ATOM 1656 O O . GLU A 1 201 ? -33.915 -7.284 70.753 1.00 94.69 201 GLU A O 1
ATOM 1661 N N . LYS A 1 202 ? -35.121 -8.998 71.555 1.00 95.25 202 LYS A N 1
ATOM 1662 C CA . LYS A 1 202 ? -34.676 -9.953 70.532 1.00 95.25 202 LYS A CA 1
ATOM 1663 C C . LYS A 1 202 ? -35.072 -9.513 69.118 1.00 95.25 202 LYS A C 1
ATOM 1665 O O . LYS A 1 202 ? -34.221 -9.494 68.236 1.00 95.25 202 LYS A O 1
ATOM 1670 N N . SER A 1 203 ? -36.326 -9.104 68.909 1.00 90.75 203 SER A N 1
ATOM 1671 C CA . SER A 1 203 ? -36.793 -8.629 67.596 1.00 90.75 203 SER A CA 1
ATOM 1672 C C . SER A 1 203 ? -36.057 -7.366 67.142 1.00 90.75 203 SER A C 1
ATOM 1674 O O . SER A 1 203 ? -35.795 -7.182 65.957 1.00 90.75 203 SER A O 1
ATOM 1676 N N . LYS A 1 204 ? -35.687 -6.498 68.091 1.00 95.00 204 LYS A N 1
ATOM 1677 C CA . LYS A 1 204 ? -34.943 -5.269 67.825 1.00 95.00 204 LYS A CA 1
ATOM 1678 C C . LYS A 1 204 ? -33.506 -5.570 67.410 1.00 95.00 204 LYS A C 1
ATOM 1680 O O . LYS A 1 204 ? -33.002 -4.917 66.501 1.00 95.00 204 LYS A O 1
ATOM 1685 N N . GLU A 1 205 ? -32.873 -6.560 68.035 1.00 94.88 205 GLU A N 1
ATOM 1686 C CA . GLU A 1 205 ? -31.541 -7.018 67.637 1.00 94.88 205 GLU A CA 1
ATOM 1687 C C . GLU A 1 205 ? -31.571 -7.689 66.257 1.00 94.88 205 GLU A C 1
ATOM 1689 O O . GLU A 1 205 ? -30.762 -7.359 65.396 1.00 94.88 205 GLU A O 1
ATOM 1694 N N . GLU A 1 206 ? -32.559 -8.548 65.990 1.00 93.50 206 GLU A N 1
ATOM 1695 C CA . GLU A 1 206 ? -32.757 -9.152 64.665 1.00 93.50 206 GLU A CA 1
ATOM 1696 C C . GLU A 1 206 ? -32.999 -8.087 63.582 1.00 93.50 206 GLU A C 1
ATOM 1698 O O . GLU A 1 206 ? -32.404 -8.149 62.506 1.00 93.50 206 GLU A O 1
ATOM 1703 N N . ALA A 1 207 ? -33.809 -7.064 63.877 1.00 93.25 207 ALA A N 1
ATOM 1704 C CA . ALA A 1 207 ? -34.036 -5.940 62.973 1.00 93.25 207 ALA A CA 1
ATOM 1705 C C . ALA A 1 207 ? -32.755 -5.134 62.711 1.00 93.25 207 ALA A C 1
ATOM 1707 O O . ALA A 1 207 ? -32.532 -4.677 61.588 1.00 93.25 207 ALA A O 1
ATOM 1708 N N . LYS A 1 208 ? -31.900 -4.980 63.728 1.00 95.25 208 LYS A N 1
ATOM 1709 C CA . LYS A 1 208 ? -30.621 -4.282 63.609 1.00 95.25 208 LYS A CA 1
ATOM 1710 C C . LYS A 1 208 ? -29.630 -5.065 62.746 1.00 95.25 208 LYS A C 1
ATOM 1712 O O . LYS A 1 208 ? -29.055 -4.484 61.832 1.00 95.25 208 LYS A O 1
ATOM 1717 N N . ILE A 1 209 ? -29.506 -6.375 62.961 1.00 94.88 209 ILE A N 1
ATOM 1718 C CA . ILE A 1 209 ? -28.675 -7.262 62.130 1.00 94.88 209 ILE A CA 1
ATOM 1719 C C . ILE A 1 209 ? -29.166 -7.245 60.678 1.00 94.88 209 ILE A C 1
ATOM 1721 O O . ILE A 1 209 ? -28.369 -7.125 59.751 1.00 94.88 209 ILE A O 1
ATOM 1725 N N . ALA A 1 210 ? -30.484 -7.306 60.459 1.00 91.94 210 ALA A N 1
ATOM 1726 C CA . ALA A 1 210 ? -31.055 -7.207 59.120 1.00 91.94 210 ALA A CA 1
ATOM 1727 C C . ALA A 1 210 ? -30.754 -5.848 58.461 1.00 91.94 210 ALA A C 1
ATOM 1729 O O . ALA A 1 210 ? -30.461 -5.798 57.268 1.00 91.94 210 ALA A O 1
ATOM 1730 N N . GLN A 1 211 ? -30.787 -4.746 59.219 1.00 93.81 211 GLN A N 1
ATOM 1731 C CA . GLN A 1 211 ? -30.393 -3.424 58.722 1.00 93.81 211 GLN A CA 1
ATOM 1732 C C . GLN A 1 211 ? -28.907 -3.346 58.369 1.00 93.81 211 GLN A C 1
ATOM 1734 O O . GLN A 1 211 ? -28.582 -2.824 57.305 1.00 93.81 211 GLN A O 1
ATOM 1739 N N . GLU A 1 212 ? -28.022 -3.878 59.212 1.00 95.50 212 GLU A N 1
ATOM 1740 C CA . GLU A 1 212 ? -26.582 -3.952 58.938 1.00 95.50 212 GLU A CA 1
ATOM 1741 C C . GLU A 1 212 ? -26.317 -4.771 57.663 1.00 95.50 212 GLU A C 1
ATOM 1743 O O . GLU A 1 212 ? -25.635 -4.298 56.756 1.00 95.50 212 GLU A O 1
ATOM 1748 N N . MET A 1 213 ? -26.980 -5.920 57.509 1.00 94.38 213 MET A N 1
ATOM 1749 C CA . MET A 1 213 ? -26.868 -6.753 56.309 1.00 94.38 213 MET A CA 1
ATOM 1750 C C . MET A 1 213 ? -27.400 -6.057 55.043 1.00 94.38 213 MET A C 1
ATOM 1752 O O . MET A 1 213 ? -26.826 -6.209 53.967 1.00 94.38 213 MET A O 1
ATOM 1756 N N . ILE A 1 214 ? -28.472 -5.260 55.143 1.00 93.62 214 ILE A N 1
ATOM 1757 C CA . ILE A 1 214 ? -28.964 -4.447 54.016 1.00 93.62 214 ILE A CA 1
ATOM 1758 C C . ILE A 1 214 ? -27.932 -3.391 53.609 1.00 93.62 214 ILE A C 1
ATOM 1760 O O . ILE A 1 214 ? -27.789 -3.121 52.416 1.00 93.62 214 ILE A O 1
ATOM 1764 N N . VAL A 1 215 ? -27.231 -2.780 54.568 1.00 94.56 215 VAL A N 1
ATOM 1765 C CA . VAL A 1 215 ? -26.175 -1.801 54.276 1.00 94.56 215 VAL A CA 1
ATOM 1766 C C . VAL A 1 215 ? -25.002 -2.480 53.575 1.00 94.56 215 VAL A C 1
ATOM 1768 O O . VAL A 1 215 ? -24.606 -2.019 52.509 1.00 94.56 215 VAL A O 1
ATOM 1771 N N . GLU A 1 216 ? -24.521 -3.614 54.086 1.00 94.88 216 GLU A N 1
ATOM 1772 C CA . GLU A 1 216 ? -23.436 -4.374 53.449 1.00 94.88 216 GLU A CA 1
ATOM 1773 C C . GLU A 1 216 ? -23.799 -4.820 52.024 1.00 94.88 216 GLU A C 1
ATOM 1775 O O . GLU A 1 216 ? -23.000 -4.676 51.098 1.00 94.88 216 GLU A O 1
ATOM 1780 N N . LEU A 1 217 ? -25.023 -5.318 51.811 1.00 92.38 217 LEU A N 1
ATOM 1781 C CA . LEU A 1 217 ? -25.498 -5.703 50.479 1.00 92.38 217 LEU A CA 1
ATOM 1782 C C . LEU A 1 217 ? -25.592 -4.502 49.530 1.00 92.38 217 LEU A C 1
ATOM 1784 O O . LEU A 1 217 ? -25.304 -4.645 48.344 1.00 92.38 217 LEU A O 1
ATOM 1788 N N . ARG A 1 218 ? -25.967 -3.316 50.026 1.00 91.88 218 ARG A N 1
ATOM 1789 C CA . ARG A 1 218 ? -25.964 -2.086 49.219 1.00 91.88 218 ARG A CA 1
ATOM 1790 C C . ARG A 1 218 ? -24.554 -1.674 48.824 1.00 91.88 218 ARG A C 1
ATOM 1792 O O . ARG A 1 218 ? -24.333 -1.390 47.656 1.00 91.88 218 ARG A O 1
ATOM 1799 N N . GLU A 1 219 ? -23.606 -1.706 49.754 1.00 92.81 219 GLU A N 1
ATOM 1800 C CA . GLU A 1 219 ? -22.204 -1.396 49.457 1.00 92.81 219 GLU A CA 1
ATOM 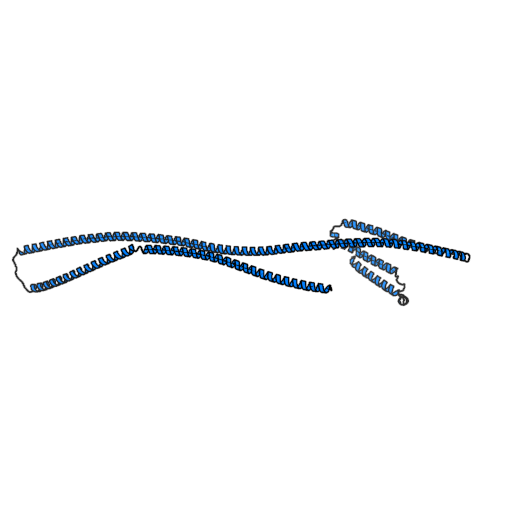1801 C C . GLU A 1 219 ? -21.609 -2.375 48.433 1.00 92.81 219 GLU A C 1
ATOM 1803 O O . GLU A 1 219 ? -20.879 -1.961 47.533 1.00 92.81 219 GLU A O 1
ATOM 1808 N N . GLN A 1 220 ? -21.963 -3.664 48.511 1.00 91.56 220 GLN A N 1
ATOM 1809 C CA . GLN A 1 220 ? -21.577 -4.652 47.499 1.00 91.56 220 GLN A CA 1
ATOM 1810 C C . GLN A 1 220 ? -22.186 -4.342 46.128 1.00 91.56 220 GLN A C 1
ATOM 1812 O O . GLN A 1 220 ? -21.483 -4.432 45.123 1.00 91.56 220 GLN A O 1
ATOM 1817 N N . VAL A 1 221 ? -23.466 -3.959 46.071 1.00 90.88 221 VAL A N 1
ATOM 1818 C CA . VAL A 1 221 ? -24.118 -3.558 44.815 1.00 90.88 221 VAL A CA 1
ATOM 1819 C C . VAL A 1 221 ? -23.452 -2.313 44.230 1.00 90.88 221 VAL A C 1
ATOM 1821 O O . VAL A 1 221 ? -23.119 -2.326 43.050 1.00 90.88 221 VAL A O 1
ATOM 1824 N N . ASP A 1 222 ? -23.174 -1.287 45.036 1.00 92.69 222 ASP A N 1
ATOM 1825 C CA . ASP A 1 222 ? -22.509 -0.061 44.578 1.00 92.69 222 ASP A CA 1
ATOM 1826 C C . ASP A 1 222 ? -21.084 -0.344 44.065 1.00 92.69 222 ASP A C 1
ATOM 1828 O O . ASP A 1 222 ? -20.667 0.192 43.034 1.00 92.69 222 ASP A O 1
ATOM 1832 N N . ALA A 1 223 ? -20.340 -1.236 44.729 1.00 92.25 223 ALA A N 1
ATOM 1833 C CA . ALA A 1 223 ? -19.024 -1.678 44.269 1.00 92.25 223 ALA A CA 1
ATOM 1834 C C . ALA A 1 223 ? -19.098 -2.439 42.933 1.00 92.25 223 ALA A C 1
ATOM 1836 O O . ALA A 1 223 ? -18.266 -2.217 42.048 1.00 92.25 223 ALA A O 1
ATOM 1837 N N . VAL A 1 224 ? -20.102 -3.308 42.763 1.00 88.94 224 VAL A N 1
ATOM 1838 C CA . VAL A 1 224 ? -20.341 -4.028 41.504 1.00 88.94 224 VAL A CA 1
ATOM 1839 C C . VAL A 1 224 ? -20.739 -3.054 40.395 1.00 88.94 224 VAL A C 1
ATOM 1841 O O . VAL A 1 224 ? -20.144 -3.116 39.322 1.00 88.94 224 VAL A O 1
ATOM 1844 N N . MET A 1 225 ? -21.638 -2.102 40.657 1.00 84.19 225 MET A N 1
ATOM 1845 C CA . MET A 1 225 ? -22.028 -1.072 39.685 1.00 84.19 225 MET A CA 1
ATOM 1846 C C . MET A 1 225 ? -20.832 -0.215 39.244 1.00 84.19 225 MET A C 1
ATOM 1848 O O . MET A 1 225 ? -20.641 0.017 38.052 1.00 84.19 225 MET A O 1
ATOM 1852 N N . GLY A 1 226 ? -19.958 0.187 40.173 1.00 87.88 226 GLY A N 1
ATOM 1853 C CA . GLY A 1 226 ? -18.721 0.897 39.828 1.00 87.88 226 GLY A CA 1
ATOM 1854 C C . GLY A 1 226 ? -17.756 0.056 38.980 1.00 87.88 226 GLY A C 1
ATOM 1855 O O . GLY A 1 226 ? -17.060 0.588 38.111 1.00 87.88 226 GLY A O 1
ATOM 1856 N N . SER A 1 227 ? -17.728 -1.264 39.195 1.00 91.19 227 SER A N 1
ATOM 1857 C CA . SER A 1 227 ? -16.952 -2.186 38.360 1.00 91.19 227 SER A CA 1
ATOM 1858 C C . SER A 1 227 ? -17.559 -2.370 36.965 1.00 91.19 227 SER A C 1
ATOM 1860 O O . SER A 1 227 ? -16.805 -2.423 35.995 1.00 91.19 227 SER A O 1
ATOM 1862 N N . GLU A 1 228 ? -18.892 -2.383 36.835 1.00 88.25 228 GLU A N 1
ATOM 1863 C CA . GLU A 1 228 ? -19.589 -2.454 35.544 1.00 88.25 228 GLU A CA 1
ATOM 1864 C C . GLU A 1 228 ? -19.286 -1.228 34.678 1.00 88.25 228 GLU A C 1
ATOM 1866 O O . GLU A 1 228 ? -18.882 -1.395 33.529 1.00 88.25 228 GLU A O 1
ATOM 1871 N N . GLU A 1 229 ? -19.356 -0.010 35.228 1.00 89.38 229 GLU A N 1
ATOM 1872 C CA . GLU A 1 229 ? -19.002 1.210 34.483 1.00 89.38 229 GLU A CA 1
ATOM 1873 C C . GLU A 1 229 ? -17.541 1.200 33.996 1.00 89.38 229 GLU A C 1
ATOM 1875 O O . GLU A 1 229 ? -17.213 1.713 32.920 1.00 89.38 229 GLU A O 1
ATOM 1880 N N . MET A 1 230 ? -16.628 0.639 34.795 1.00 87.81 230 MET A N 1
ATOM 1881 C CA . MET A 1 230 ? -15.225 0.503 34.409 1.00 87.81 230 MET A CA 1
ATOM 1882 C C . MET A 1 230 ? -15.045 -0.543 33.305 1.00 87.81 230 MET A C 1
ATOM 1884 O O . MET A 1 230 ? -14.281 -0.307 32.366 1.00 87.81 230 MET A O 1
ATOM 1888 N N . ILE A 1 231 ? -15.747 -1.675 33.401 1.00 94.62 231 ILE A N 1
ATOM 1889 C CA . ILE A 1 231 ? -15.757 -2.721 32.373 1.00 94.62 231 ILE A CA 1
ATOM 1890 C C . ILE A 1 231 ? -16.336 -2.172 31.070 1.00 94.62 231 ILE A C 1
ATOM 1892 O O . ILE A 1 231 ? -15.750 -2.413 30.019 1.00 94.62 231 ILE A O 1
ATOM 1896 N N . GLU A 1 232 ? -17.415 -1.393 31.114 1.00 92.94 232 GLU A N 1
ATOM 1897 C CA . GLU A 1 232 ? -18.025 -0.780 29.931 1.00 92.94 232 GLU A CA 1
ATOM 1898 C C . GLU A 1 232 ? -17.037 0.154 29.219 1.00 92.94 232 GLU A C 1
ATOM 1900 O O . GLU A 1 232 ? -16.761 -0.031 28.034 1.00 92.94 232 GLU A O 1
ATOM 1905 N N . LYS A 1 233 ? -16.390 1.069 29.954 1.00 93.00 233 LYS A N 1
ATOM 1906 C CA . LYS A 1 233 ? -15.364 1.972 29.395 1.00 93.00 233 LYS A CA 1
ATOM 1907 C C . LYS A 1 233 ? -14.158 1.224 28.829 1.00 93.00 233 LYS A C 1
ATOM 1909 O O . LYS A 1 233 ? -13.606 1.620 27.803 1.00 93.00 233 LYS A O 1
ATOM 1914 N N . LEU A 1 234 ? -13.708 0.163 29.503 1.00 93.75 234 LEU A N 1
ATOM 1915 C CA . LEU A 1 234 ? -12.617 -0.679 29.004 1.00 93.75 234 LEU A CA 1
ATOM 1916 C C . LEU A 1 234 ? -13.033 -1.453 27.753 1.00 93.75 234 LEU A C 1
ATOM 1918 O O . LEU A 1 234 ? -12.225 -1.586 26.839 1.00 93.75 234 LEU A O 1
ATOM 1922 N N . THR A 1 235 ? -14.279 -1.917 27.691 1.00 94.25 235 THR A N 1
ATOM 1923 C CA . THR A 1 235 ? -14.827 -2.641 26.541 1.00 94.25 235 THR A CA 1
ATOM 1924 C C . THR A 1 235 ? -14.963 -1.718 25.337 1.00 94.25 235 THR A C 1
ATOM 1926 O O . THR A 1 235 ? -14.499 -2.076 24.262 1.00 94.25 235 THR A O 1
ATOM 1929 N N . GLU A 1 236 ? -15.499 -0.508 25.512 1.00 95.38 236 GLU A N 1
ATOM 1930 C CA . GLU A 1 236 ? -15.586 0.501 24.448 1.00 95.38 236 GLU A CA 1
ATOM 1931 C C . GLU A 1 236 ? -14.194 0.866 23.915 1.00 95.38 236 GLU A C 1
ATOM 1933 O O . GLU A 1 236 ? -13.963 0.908 22.706 1.00 95.38 236 GLU A O 1
ATOM 1938 N N . LYS A 1 237 ? -13.226 1.063 24.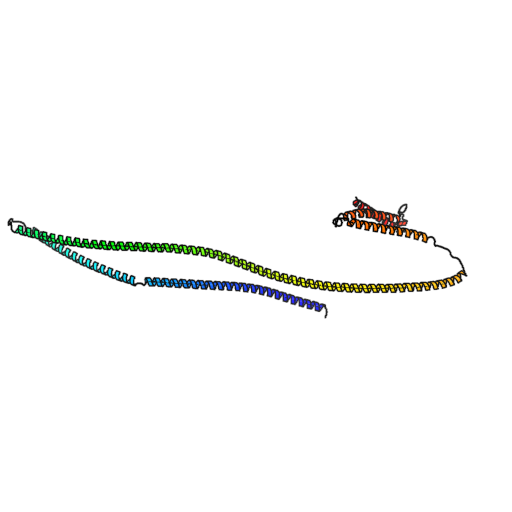818 1.00 95.81 237 LYS A N 1
ATOM 1939 C CA . LYS A 1 237 ? -11.844 1.357 24.434 1.00 95.81 237 LYS A CA 1
ATOM 1940 C C . LYS A 1 237 ? -11.175 0.184 23.715 1.00 95.81 237 LYS A C 1
ATOM 1942 O O . LYS A 1 237 ? -10.457 0.426 22.749 1.00 95.81 237 LYS A O 1
ATOM 1947 N N . ASN A 1 238 ? -11.386 -1.050 24.174 1.00 95.50 238 ASN A N 1
ATOM 1948 C CA . ASN A 1 238 ? -10.864 -2.242 23.505 1.00 95.50 238 ASN A CA 1
ATOM 1949 C C . ASN A 1 238 ? -11.473 -2.392 22.112 1.00 95.50 238 ASN A C 1
ATOM 1951 O O . ASN A 1 238 ? -10.717 -2.550 21.162 1.00 95.50 238 ASN A O 1
ATOM 1955 N N . LEU A 1 239 ? -12.792 -2.237 21.976 1.00 95.31 239 LEU A N 1
ATOM 1956 C CA . LEU A 1 239 ? -13.475 -2.304 20.685 1.00 95.31 239 LEU A CA 1
ATOM 1957 C C . LEU A 1 239 ? -12.927 -1.244 19.713 1.00 95.31 239 LEU A C 1
ATOM 1959 O O . LEU A 1 239 ? -12.564 -1.561 18.587 1.00 95.31 239 LEU A O 1
ATOM 1963 N N . GLY A 1 240 ? -12.766 0.003 20.170 1.00 95.56 240 GLY A N 1
ATOM 1964 C CA . GLY A 1 240 ? -12.190 1.069 19.344 1.00 95.56 240 GLY A CA 1
ATOM 1965 C C . GLY A 1 240 ? -10.716 0.842 18.981 1.00 95.56 240 GLY A C 1
ATOM 1966 O O . GLY A 1 240 ? -10.267 1.244 17.907 1.00 95.56 240 GLY A O 1
ATOM 1967 N N . MET A 1 241 ? -9.941 0.190 19.854 1.00 96.00 241 MET A N 1
ATOM 1968 C CA . MET A 1 241 ? -8.569 -0.221 19.539 1.00 96.00 241 MET A CA 1
ATOM 1969 C C . MET A 1 241 ? -8.536 -1.366 18.528 1.00 96.00 241 MET A C 1
ATOM 1971 O O . MET A 1 241 ? -7.726 -1.310 17.610 1.00 96.00 241 MET A O 1
ATOM 1975 N N . GLU A 1 242 ? -9.412 -2.360 18.660 1.00 95.50 242 GLU A N 1
ATOM 1976 C CA . GLU A 1 242 ? -9.546 -3.480 17.723 1.00 95.50 242 GLU A CA 1
ATOM 1977 C C . GLU A 1 242 ? -9.956 -2.995 16.330 1.00 95.50 242 GLU A C 1
ATOM 1979 O O . GLU A 1 242 ? -9.300 -3.343 15.351 1.00 95.50 242 GLU A O 1
ATOM 1984 N N . GLU A 1 243 ? -10.948 -2.105 16.229 1.00 97.12 243 GLU A N 1
ATOM 1985 C CA . GLU A 1 243 ? -11.323 -1.467 14.961 1.00 97.12 243 GLU A CA 1
ATOM 1986 C C . GLU A 1 243 ? -10.143 -0.711 14.339 1.00 97.12 243 GLU A C 1
ATOM 1988 O O . GLU A 1 243 ? -9.915 -0.770 13.127 1.00 97.12 243 GLU A O 1
ATOM 1993 N N . LYS A 1 244 ? -9.354 -0.008 15.165 1.00 96.88 244 LYS A N 1
ATOM 1994 C CA . LYS A 1 244 ? -8.192 0.724 14.663 1.00 96.88 244 LYS A CA 1
ATOM 1995 C C . LYS A 1 244 ? -7.070 -0.205 14.209 1.00 96.88 244 LYS A C 1
ATOM 1997 O O . LYS A 1 244 ? -6.418 0.113 13.216 1.00 96.88 244 LYS A O 1
ATOM 2002 N N . ILE A 1 245 ? -6.839 -1.307 14.920 1.00 96.62 245 ILE A N 1
ATOM 2003 C CA . ILE A 1 245 ? -5.883 -2.346 14.527 1.00 96.62 245 ILE A CA 1
ATOM 2004 C C . ILE A 1 245 ? -6.320 -2.945 13.195 1.00 96.62 245 ILE A C 1
ATOM 2006 O O . ILE A 1 245 ? -5.530 -2.928 12.261 1.00 96.62 245 ILE A O 1
ATOM 2010 N N . HIS A 1 246 ? -7.586 -3.334 13.061 1.00 96.69 246 HIS A N 1
ATOM 2011 C CA . HIS A 1 246 ? -8.099 -3.929 11.832 1.00 96.69 246 HIS A CA 1
ATOM 2012 C C . HIS A 1 246 ? -7.982 -2.981 10.628 1.00 96.69 246 HIS A C 1
ATOM 2014 O O . HIS A 1 246 ? -7.491 -3.367 9.574 1.00 96.69 246 HIS A O 1
ATOM 2020 N N . SER A 1 247 ? -8.321 -1.699 10.806 1.00 95.81 247 SER A N 1
ATOM 2021 C CA . SER A 1 247 ? -8.117 -0.670 9.775 1.00 95.81 247 SER A CA 1
ATOM 2022 C C . SER A 1 247 ? -6.645 -0.493 9.380 1.00 95.81 247 SER A C 1
ATOM 2024 O O . SER A 1 247 ? -6.362 -0.116 8.243 1.00 95.81 247 SER A O 1
ATOM 2026 N N . LEU A 1 248 ? -5.711 -0.658 10.320 1.00 96.50 248 LEU A N 1
ATOM 2027 C CA . LEU A 1 248 ? -4.281 -0.566 10.029 1.00 96.50 248 LEU A CA 1
ATOM 2028 C C . LEU A 1 248 ? -3.769 -1.833 9.344 1.00 96.50 248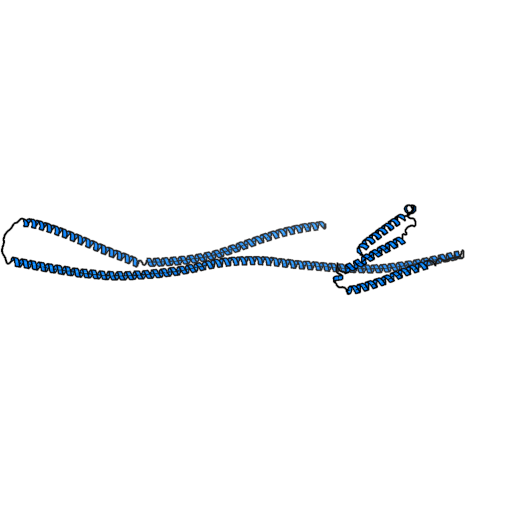 LEU A C 1
ATOM 2030 O O . LEU A 1 248 ? -2.924 -1.713 8.467 1.00 96.50 248 LEU A O 1
ATOM 2034 N N . GLU A 1 249 ? -4.277 -3.005 9.715 1.00 97.62 249 GLU A N 1
ATOM 2035 C CA . GLU A 1 249 ? -3.968 -4.279 9.061 1.00 97.62 249 GLU A CA 1
ATOM 2036 C C . GLU A 1 249 ? -4.434 -4.274 7.599 1.00 97.62 249 GLU A C 1
ATOM 2038 O O . GLU A 1 249 ? -3.623 -4.545 6.723 1.00 97.62 249 GLU A O 1
ATOM 2043 N N . GLU A 1 250 ? -5.667 -3.839 7.313 1.00 97.12 250 GLU A N 1
ATOM 2044 C CA . GLU A 1 250 ? -6.177 -3.687 5.937 1.00 97.12 250 GLU A CA 1
ATOM 2045 C C . GLU A 1 250 ? -5.310 -2.715 5.116 1.00 97.12 250 GLU A C 1
ATOM 2047 O O . GLU A 1 250 ? -4.900 -3.013 3.997 1.00 97.12 250 GLU A O 1
ATOM 2052 N N . ALA A 1 251 ? -4.934 -1.572 5.703 1.00 96.75 251 ALA A N 1
ATOM 2053 C CA . ALA A 1 251 ? -4.044 -0.621 5.039 1.00 96.75 251 ALA A CA 1
ATOM 2054 C C . ALA A 1 251 ? -2.630 -1.186 4.802 1.00 96.75 251 ALA A C 1
ATOM 2056 O O . ALA A 1 251 ? -1.973 -0.797 3.836 1.00 96.75 251 ALA A O 1
ATOM 2057 N N . ILE A 1 252 ? -2.137 -2.065 5.680 1.00 97.50 252 ILE A N 1
ATOM 2058 C CA . ILE A 1 252 ? -0.858 -2.760 5.492 1.00 97.50 252 ILE A CA 1
ATOM 2059 C C . ILE A 1 252 ? -0.979 -3.771 4.352 1.00 97.50 252 ILE A C 1
ATOM 2061 O O . ILE A 1 252 ? -0.115 -3.767 3.482 1.00 97.50 252 ILE A O 1
ATOM 2065 N N . GLU A 1 253 ? -2.047 -4.568 4.302 1.00 97.69 253 GLU A N 1
ATOM 2066 C CA . GLU A 1 253 ? -2.289 -5.527 3.215 1.00 97.69 253 GLU A CA 1
ATOM 2067 C C . GLU A 1 253 ? -2.365 -4.828 1.847 1.00 97.69 253 GLU A C 1
ATOM 2069 O O . GLU A 1 253 ? -1.722 -5.264 0.889 1.00 97.69 253 GLU A O 1
ATOM 2074 N N . ASP A 1 254 ? -3.061 -3.690 1.762 1.00 97.94 254 ASP A N 1
ATOM 2075 C CA . ASP A 1 254 ? -3.115 -2.867 0.548 1.00 97.94 254 ASP A CA 1
ATOM 2076 C C . ASP A 1 254 ? -1.726 -2.350 0.134 1.00 97.94 254 ASP A C 1
ATOM 2078 O O . ASP A 1 254 ? -1.364 -2.367 -1.048 1.00 97.94 254 ASP A O 1
ATOM 2082 N N . LEU A 1 255 ? -0.922 -1.890 1.099 1.00 96.81 255 LEU A N 1
ATOM 2083 C CA . LEU A 1 255 ? 0.439 -1.413 0.844 1.00 96.81 255 LEU A CA 1
ATOM 2084 C C . LEU A 1 255 ? 1.379 -2.547 0.424 1.00 96.81 255 LEU A C 1
ATOM 2086 O O . LEU A 1 255 ? 2.221 -2.341 -0.450 1.00 96.81 255 LEU A O 1
ATOM 2090 N N . GLU A 1 256 ? 1.237 -3.736 1.002 1.00 96.25 256 GLU A N 1
ATOM 2091 C CA . GLU A 1 256 ? 1.997 -4.925 0.615 1.00 96.25 256 GLU A CA 1
ATOM 2092 C C . GLU A 1 256 ? 1.623 -5.389 -0.800 1.00 96.25 256 GLU A C 1
ATOM 2094 O O . GLU A 1 256 ? 2.509 -5.720 -1.591 1.00 96.25 256 GLU A O 1
ATOM 2099 N N . ALA A 1 257 ? 0.339 -5.332 -1.166 1.00 97.56 257 ALA A N 1
ATOM 2100 C CA . ALA A 1 257 ? -0.118 -5.623 -2.523 1.00 97.56 257 ALA A CA 1
ATOM 2101 C C . ALA A 1 257 ? 0.438 -4.619 -3.549 1.00 97.56 257 ALA A C 1
ATOM 2103 O O . ALA A 1 257 ? 0.878 -5.019 -4.631 1.00 97.56 257 ALA A O 1
ATOM 2104 N N . LEU A 1 258 ? 0.466 -3.324 -3.207 1.00 96.62 258 LEU A N 1
ATOM 2105 C CA . LEU A 1 258 ? 1.101 -2.295 -4.037 1.00 96.62 258 LEU A CA 1
ATOM 2106 C C . LEU A 1 258 ? 2.609 -2.525 -4.167 1.00 96.62 258 LEU A C 1
ATOM 2108 O O . LEU A 1 258 ? 3.136 -2.454 -5.274 1.00 96.62 258 LEU A O 1
ATOM 2112 N N . HIS A 1 259 ? 3.293 -2.865 -3.073 1.00 97.25 259 HIS A N 1
ATOM 2113 C CA . HIS A 1 259 ? 4.725 -3.157 -3.096 1.00 97.25 259 HIS A CA 1
ATOM 2114 C C . HIS A 1 259 ? 5.051 -4.370 -3.976 1.00 97.25 259 HIS A C 1
ATOM 2116 O O . HIS A 1 259 ? 5.992 -4.322 -4.762 1.00 97.25 259 HIS A O 1
ATOM 2122 N N . ALA A 1 260 ? 4.257 -5.441 -3.901 1.00 97.19 260 ALA A N 1
ATOM 2123 C CA . ALA A 1 260 ? 4.427 -6.609 -4.763 1.00 97.19 260 ALA A CA 1
ATOM 2124 C C . ALA A 1 260 ? 4.241 -6.261 -6.253 1.00 97.19 260 ALA A C 1
ATOM 2126 O O . ALA A 1 260 ? 4.994 -6.738 -7.104 1.00 97.19 260 ALA A O 1
ATOM 2127 N N . MET A 1 261 ? 3.272 -5.397 -6.575 1.00 98.00 261 MET A N 1
ATOM 2128 C CA . MET A 1 261 ? 3.081 -4.898 -7.939 1.00 98.00 261 MET A CA 1
ATOM 2129 C C . MET A 1 261 ? 4.258 -4.023 -8.397 1.00 98.00 261 MET A C 1
ATOM 2131 O O . MET A 1 261 ? 4.702 -4.148 -9.538 1.00 98.00 261 MET A O 1
ATOM 2135 N N . ASP A 1 262 ? 4.788 -3.166 -7.523 1.00 97.62 262 ASP A N 1
ATOM 2136 C CA . ASP A 1 262 ? 5.972 -2.355 -7.816 1.00 97.62 262 ASP A CA 1
ATOM 2137 C C . ASP A 1 262 ? 7.212 -3.232 -8.059 1.00 97.62 262 ASP A C 1
ATOM 2139 O O . ASP A 1 262 ? 7.967 -2.972 -8.997 1.00 97.62 262 ASP A O 1
ATOM 2143 N N . GLU A 1 263 ? 7.407 -4.305 -7.285 1.00 98.44 263 GLU A N 1
ATOM 2144 C CA . GLU A 1 263 ? 8.479 -5.283 -7.519 1.00 98.44 263 GLU A CA 1
ATOM 2145 C C . GLU A 1 263 ? 8.346 -5.967 -8.889 1.00 98.44 263 GLU A C 1
ATOM 2147 O O . GLU A 1 263 ? 9.335 -6.066 -9.621 1.00 98.44 263 GLU A O 1
ATOM 2152 N N . GLU A 1 264 ? 7.134 -6.378 -9.278 1.00 97.94 264 GLU A N 1
ATOM 2153 C CA . GLU A 1 264 ? 6.868 -6.958 -10.603 1.00 97.94 264 GLU A CA 1
ATOM 2154 C C . GLU A 1 264 ? 7.159 -5.946 -11.728 1.00 97.94 264 GLU A C 1
ATOM 2156 O O . GLU A 1 264 ? 7.805 -6.272 -12.728 1.00 97.94 264 GLU A O 1
ATOM 2161 N N . ILE A 1 265 ? 6.753 -4.683 -11.557 1.00 97.88 265 ILE A N 1
ATOM 2162 C CA . ILE A 1 265 ? 7.046 -3.611 -12.518 1.00 97.88 265 ILE A CA 1
ATOM 2163 C C . ILE A 1 265 ? 8.554 -3.380 -12.636 1.00 97.88 265 ILE A C 1
ATOM 2165 O O . ILE A 1 265 ? 9.070 -3.248 -13.746 1.00 97.88 265 ILE A O 1
ATOM 2169 N N . VAL A 1 266 ? 9.284 -3.340 -11.524 1.00 98.00 266 VAL A N 1
ATOM 2170 C CA . VAL A 1 266 ? 10.738 -3.145 -11.551 1.00 98.00 266 VAL A CA 1
ATOM 2171 C C . VAL A 1 266 ? 11.436 -4.315 -12.241 1.00 98.00 266 VAL A C 1
ATOM 2173 O O . VAL A 1 266 ? 12.380 -4.095 -13.002 1.00 98.00 266 VAL A O 1
ATOM 2176 N N . GLU A 1 267 ? 10.987 -5.549 -12.021 1.00 98.00 267 GLU A N 1
ATOM 2177 C CA . GLU A 1 267 ? 11.599 -6.711 -12.664 1.00 98.00 267 GLU A CA 1
ATOM 2178 C C . GLU A 1 267 ? 11.323 -6.734 -14.173 1.00 98.00 267 GLU A C 1
ATOM 2180 O O . GLU A 1 267 ? 12.261 -6.871 -14.959 1.00 98.00 267 GLU A O 1
ATOM 2185 N N . THR A 1 268 ? 10.087 -6.452 -14.599 1.00 97.62 268 THR A N 1
ATOM 2186 C CA . THR A 1 268 ? 9.772 -6.305 -16.034 1.00 97.62 268 THR A CA 1
ATOM 2187 C C . THR A 1 268 ? 10.564 -5.164 -16.681 1.00 97.62 268 THR A C 1
ATOM 2189 O O . THR A 1 268 ? 11.065 -5.307 -17.797 1.00 97.62 268 THR A O 1
ATOM 2192 N N . GLN A 1 269 ? 10.769 -4.044 -15.982 1.00 97.62 269 GLN A N 1
ATOM 2193 C CA . GLN A 1 269 ? 11.627 -2.959 -16.464 1.00 97.62 269 GLN A CA 1
ATOM 2194 C C . GLN A 1 269 ? 13.083 -3.409 -16.635 1.00 97.62 269 GLN A C 1
ATOM 2196 O O . GLN A 1 269 ? 13.677 -3.127 -17.674 1.00 97.62 269 GLN A O 1
ATOM 2201 N N . LYS A 1 270 ? 13.655 -4.149 -15.678 1.00 98.25 270 LYS A N 1
ATOM 2202 C CA . LYS A 1 270 ? 15.018 -4.692 -15.815 1.00 98.25 270 LYS A CA 1
ATOM 2203 C C . LYS A 1 270 ? 15.140 -5.679 -16.972 1.00 98.25 270 LYS A C 1
ATOM 2205 O O . LYS A 1 270 ? 16.154 -5.660 -17.669 1.00 98.25 270 LYS A O 1
ATOM 2210 N N . GLU A 1 271 ? 14.142 -6.537 -17.179 1.00 98.19 271 GLU A N 1
ATOM 2211 C CA . GLU A 1 271 ? 14.110 -7.461 -18.318 1.00 98.19 271 GLU A CA 1
ATOM 2212 C C . GLU A 1 271 ? 14.090 -6.688 -19.641 1.00 98.19 271 GLU A C 1
ATOM 2214 O O . GLU A 1 271 ? 14.958 -6.904 -20.484 1.00 98.19 271 GLU A O 1
ATOM 2219 N N . THR A 1 272 ? 13.197 -5.702 -19.781 1.00 96.81 272 THR A N 1
ATOM 2220 C CA . THR A 1 272 ? 13.147 -4.866 -20.995 1.00 96.81 272 THR A CA 1
ATOM 2221 C C . THR A 1 272 ? 14.430 -4.061 -21.215 1.00 96.81 272 THR A C 1
ATOM 2223 O O . THR A 1 272 ? 14.892 -3.937 -22.347 1.00 96.81 272 THR A O 1
ATOM 2226 N N . GLU A 1 273 ? 15.059 -3.545 -20.155 1.00 97.12 273 GLU A N 1
ATOM 2227 C CA . GLU A 1 273 ? 16.349 -2.862 -20.256 1.00 97.12 273 GLU A CA 1
ATOM 2228 C C . GLU A 1 273 ? 17.445 -3.816 -20.743 1.00 97.12 273 GLU A C 1
ATOM 2230 O O . GLU A 1 273 ? 18.267 -3.450 -21.586 1.00 97.12 273 GLU A O 1
ATOM 2235 N N . LYS A 1 274 ? 17.464 -5.047 -20.225 1.00 98.31 274 LYS A N 1
ATOM 2236 C CA . LYS A 1 274 ? 18.413 -6.074 -20.650 1.00 98.31 274 LYS A CA 1
ATOM 2237 C C . LYS A 1 274 ? 18.221 -6.428 -22.123 1.00 98.31 274 LYS A C 1
ATOM 2239 O O . LYS A 1 274 ? 19.219 -6.505 -22.836 1.00 98.31 274 LYS A O 1
ATOM 2244 N N . ASP A 1 275 ? 16.983 -6.585 -22.580 1.00 98.12 275 ASP A N 1
ATOM 2245 C CA . ASP A 1 275 ? 16.676 -6.873 -23.984 1.00 98.12 275 ASP A CA 1
ATOM 2246 C C . ASP A 1 275 ? 17.133 -5.728 -24.900 1.00 98.12 275 ASP A C 1
ATOM 2248 O O . ASP A 1 275 ? 17.862 -5.961 -25.863 1.00 98.12 275 ASP A O 1
ATOM 2252 N N . LEU A 1 276 ? 16.830 -4.474 -24.542 1.00 97.56 276 LEU A N 1
ATOM 2253 C CA . LEU A 1 276 ? 17.286 -3.298 -25.296 1.00 97.56 276 LEU A CA 1
ATOM 2254 C C . LEU A 1 276 ? 18.816 -3.173 -25.333 1.00 97.56 276 LEU A C 1
ATOM 2256 O O . LEU A 1 276 ? 19.378 -2.742 -26.341 1.00 97.56 276 LEU A O 1
ATOM 2260 N N . ARG A 1 277 ? 19.514 -3.546 -24.252 1.00 98.06 277 ARG A N 1
ATOM 2261 C CA . ARG A 1 277 ? 20.985 -3.586 -24.232 1.00 98.06 277 ARG A CA 1
ATOM 2262 C C . ARG A 1 277 ? 21.531 -4.660 -25.174 1.00 98.06 277 ARG A C 1
ATOM 2264 O O . ARG A 1 277 ? 22.483 -4.378 -25.893 1.00 98.06 277 ARG A O 1
ATOM 2271 N N . LEU A 1 278 ? 20.919 -5.845 -25.212 1.00 98.19 278 LEU A N 1
ATOM 2272 C CA . LEU A 1 278 ? 21.310 -6.910 -26.143 1.00 98.19 278 LEU A CA 1
ATOM 2273 C C . LEU A 1 278 ? 21.086 -6.500 -27.605 1.00 98.19 278 LEU A C 1
ATOM 2275 O O . LEU A 1 278 ? 21.970 -6.714 -28.433 1.00 98.19 278 LEU A O 1
ATOM 2279 N N . GLU A 1 279 ? 19.957 -5.859 -27.921 1.00 98.12 279 GLU A N 1
ATOM 2280 C CA . GLU A 1 279 ? 19.699 -5.315 -29.262 1.00 98.12 279 GLU A CA 1
ATOM 2281 C C . GLU A 1 279 ? 20.723 -4.237 -29.645 1.00 98.12 279 GLU A C 1
ATOM 2283 O O . GLU A 1 279 ? 21.210 -4.193 -30.777 1.00 98.12 279 GLU A O 1
ATOM 2288 N N . LEU A 1 280 ? 21.085 -3.366 -28.701 1.00 97.75 280 LEU A N 1
ATOM 2289 C CA . LEU A 1 280 ? 22.086 -2.327 -28.919 1.00 97.75 280 LEU A CA 1
ATOM 2290 C C . LEU A 1 280 ? 23.473 -2.925 -29.186 1.00 97.75 280 LEU A C 1
ATOM 2292 O O . LEU A 1 280 ? 24.148 -2.475 -30.114 1.00 97.75 280 LEU A O 1
ATOM 2296 N N . ASP A 1 281 ? 23.872 -3.954 -28.439 1.00 98.44 281 ASP A N 1
ATOM 2297 C CA . ASP A 1 281 ? 25.119 -4.689 -28.668 1.00 98.44 281 ASP A CA 1
ATOM 2298 C C . ASP A 1 281 ? 25.113 -5.384 -30.043 1.00 98.44 281 ASP A C 1
ATOM 2300 O O . ASP A 1 281 ? 26.092 -5.290 -30.789 1.00 98.44 281 ASP A O 1
ATOM 2304 N N . GLU A 1 282 ? 23.997 -6.007 -30.442 1.00 98.44 282 GLU A N 1
ATOM 2305 C CA . GLU A 1 282 ? 23.843 -6.613 -31.773 1.00 98.44 282 GLU A CA 1
ATOM 2306 C C . GLU A 1 282 ? 24.010 -5.568 -32.889 1.00 98.44 282 GLU A C 1
ATOM 2308 O O . GLU A 1 282 ? 24.764 -5.772 -33.850 1.00 98.44 282 GLU A O 1
ATOM 2313 N N . MET A 1 283 ? 23.365 -4.406 -32.750 1.00 97.25 283 MET A N 1
ATOM 2314 C CA . MET A 1 283 ? 23.492 -3.312 -33.714 1.00 97.25 283 MET A CA 1
ATOM 2315 C C . MET A 1 283 ? 24.915 -2.746 -33.752 1.00 97.25 283 MET A C 1
ATOM 2317 O O . MET A 1 283 ? 25.417 -2.431 -34.833 1.00 97.25 283 MET A O 1
ATOM 2321 N N . GLN A 1 284 ? 25.603 -2.655 -32.611 1.00 98.25 284 GLN A N 1
ATOM 2322 C CA . GLN A 1 284 ? 27.009 -2.247 -32.560 1.00 98.25 284 GLN A CA 1
ATOM 2323 C C . GLN A 1 284 ? 27.927 -3.248 -33.267 1.00 98.25 284 GLN A C 1
ATOM 2325 O O . GLN A 1 284 ? 28.794 -2.827 -34.039 1.00 98.25 284 GLN A O 1
ATOM 2330 N N . CYS A 1 285 ? 27.717 -4.555 -33.076 1.00 98.31 285 CYS A N 1
ATOM 2331 C CA . CYS A 1 285 ? 28.426 -5.594 -33.824 1.00 98.31 285 CYS A CA 1
ATOM 2332 C C . CYS A 1 285 ? 28.205 -5.432 -35.332 1.00 98.31 285 CYS A C 1
ATOM 2334 O O . CYS A 1 285 ? 29.172 -5.398 -36.095 1.00 98.31 285 CYS A O 1
ATOM 2336 N N . LYS A 1 286 ? 26.958 -5.218 -35.764 1.00 98.25 286 LYS A N 1
ATOM 2337 C CA . LYS A 1 286 ? 26.622 -5.009 -37.180 1.00 98.25 286 LYS A CA 1
ATOM 2338 C C . LYS A 1 286 ? 27.263 -3.748 -37.763 1.00 98.25 286 LYS A C 1
ATOM 2340 O O . LYS A 1 286 ? 27.767 -3.769 -38.885 1.00 98.25 286 LYS A O 1
ATOM 2345 N N . ILE A 1 287 ? 27.299 -2.652 -37.004 1.00 97.94 287 ILE A N 1
ATOM 2346 C CA . ILE A 1 287 ? 28.004 -1.422 -37.394 1.00 97.94 287 ILE A CA 1
ATOM 2347 C C . ILE A 1 287 ? 29.510 -1.683 -37.523 1.00 97.94 287 ILE A C 1
ATOM 2349 O O . ILE A 1 287 ? 30.137 -1.210 -38.473 1.00 97.94 287 ILE A O 1
ATOM 2353 N N . ALA A 1 288 ? 30.111 -2.433 -36.597 1.00 98.00 288 ALA A N 1
ATOM 2354 C CA . ALA A 1 288 ? 31.530 -2.773 -36.653 1.00 98.00 288 ALA A CA 1
ATOM 2355 C C . ALA A 1 288 ? 31.870 -3.641 -37.878 1.00 98.00 288 ALA A C 1
ATOM 2357 O O . ALA A 1 288 ? 32.872 -3.383 -38.550 1.00 98.00 288 ALA A O 1
ATOM 2358 N N . GLU A 1 289 ? 31.023 -4.618 -38.208 1.00 98.00 289 GLU A N 1
ATOM 2359 C CA . GLU A 1 289 ? 31.150 -5.448 -39.411 1.00 98.00 289 GLU A CA 1
ATOM 2360 C C . GLU A 1 289 ? 31.040 -4.621 -40.694 1.00 98.00 289 GLU A C 1
ATOM 2362 O O . GLU A 1 289 ? 31.921 -4.703 -41.552 1.00 98.00 289 GLU A O 1
ATOM 2367 N N . LEU A 1 290 ? 30.020 -3.762 -40.803 1.00 97.69 290 LEU A N 1
ATOM 2368 C CA . LEU A 1 290 ? 29.854 -2.868 -41.952 1.00 97.69 290 LEU A CA 1
ATOM 2369 C C . LEU A 1 290 ? 31.043 -1.915 -42.103 1.00 97.69 290 LEU A C 1
ATOM 2371 O O . LEU A 1 290 ? 31.554 -1.741 -43.205 1.00 97.69 290 LEU A O 1
ATOM 2375 N N . ASN A 1 291 ? 31.548 -1.348 -41.006 1.00 97.69 291 ASN A N 1
ATOM 2376 C CA . ASN A 1 291 ? 32.743 -0.503 -41.040 1.00 97.69 291 ASN A CA 1
ATOM 2377 C C . ASN A 1 291 ? 33.990 -1.273 -41.491 1.00 97.69 291 ASN A C 1
ATOM 2379 O O . ASN A 1 291 ? 34.845 -0.712 -42.177 1.00 97.69 291 ASN A O 1
ATOM 2383 N N . ARG A 1 292 ? 34.118 -2.552 -41.117 1.00 97.88 292 ARG A N 1
ATOM 2384 C CA . ARG A 1 292 ? 35.207 -3.409 -41.597 1.00 97.88 292 ARG A CA 1
ATOM 2385 C C . ARG A 1 292 ? 35.076 -3.686 -43.094 1.00 97.88 292 ARG A C 1
ATOM 2387 O O . ARG A 1 292 ? 36.090 -3.632 -43.784 1.00 97.88 292 ARG A O 1
ATOM 2394 N N . GLN A 1 293 ? 33.861 -3.928 -43.583 1.00 98.12 293 GLN A N 1
ATOM 2395 C CA . GLN A 1 293 ? 33.600 -4.103 -45.011 1.00 98.12 293 GLN A CA 1
ATOM 2396 C C . GLN A 1 293 ? 33.940 -2.832 -45.795 1.00 98.12 293 GLN A C 1
ATOM 2398 O O . GLN A 1 293 ? 34.695 -2.900 -46.756 1.00 98.12 293 GLN A O 1
ATOM 2403 N N . VAL A 1 294 ? 33.489 -1.663 -45.327 1.00 98.06 294 VAL A N 1
ATOM 2404 C CA . VAL A 1 294 ? 33.805 -0.368 -45.953 1.00 98.06 294 VAL A CA 1
ATOM 2405 C C . VAL A 1 294 ? 35.313 -0.131 -46.015 1.00 98.06 294 VAL A C 1
ATOM 2407 O O . VAL A 1 294 ? 35.814 0.313 -47.041 1.00 98.06 294 VAL A O 1
ATOM 2410 N N . LYS A 1 295 ? 36.060 -0.446 -44.948 1.00 97.88 295 LYS A N 1
ATOM 2411 C CA . LYS A 1 295 ? 37.528 -0.343 -44.969 1.00 97.88 295 LYS A CA 1
ATOM 2412 C C . LYS A 1 295 ? 38.155 -1.266 -46.014 1.00 97.88 295 LYS A C 1
ATOM 2414 O O . LYS A 1 295 ? 39.011 -0.811 -46.758 1.00 97.88 295 LYS A O 1
ATOM 2419 N N . ALA A 1 296 ? 37.705 -2.518 -46.099 1.00 97.94 296 ALA A N 1
ATOM 2420 C CA . ALA A 1 296 ? 38.201 -3.457 -47.103 1.00 97.94 296 ALA A CA 1
ATOM 2421 C C . ALA A 1 296 ? 37.906 -2.981 -48.538 1.00 97.94 296 ALA A C 1
ATOM 2423 O O . ALA A 1 296 ? 38.771 -3.073 -49.405 1.00 97.94 296 ALA A O 1
ATOM 2424 N N . ASP A 1 297 ? 36.715 -2.425 -48.774 1.00 96.94 297 ASP A N 1
ATOM 2425 C CA . ASP A 1 297 ? 36.328 -1.879 -50.077 1.00 96.94 297 ASP A CA 1
ATOM 2426 C C . ASP A 1 297 ? 37.146 -0.622 -50.434 1.00 96.94 297 ASP A C 1
ATOM 2428 O O . ASP A 1 297 ? 37.538 -0.450 -51.589 1.00 96.94 297 ASP A O 1
ATOM 2432 N N . LEU A 1 298 ? 37.449 0.241 -49.454 1.00 97.56 298 LEU A N 1
ATOM 2433 C CA . LEU A 1 298 ? 38.333 1.401 -49.634 1.00 97.56 298 LEU A CA 1
ATOM 2434 C C . LEU A 1 298 ? 39.774 0.977 -49.949 1.00 97.56 298 LEU A C 1
ATOM 2436 O O . LEU A 1 298 ? 40.364 1.508 -50.887 1.00 97.56 298 LEU A O 1
ATOM 2440 N N . ASP A 1 299 ? 40.317 -0.009 -49.231 1.00 97.44 299 ASP A N 1
ATOM 2441 C CA . ASP A 1 299 ? 41.655 -0.550 -49.502 1.00 97.44 299 ASP A CA 1
ATOM 2442 C C . ASP A 1 299 ? 41.727 -1.140 -50.925 1.00 97.44 299 ASP A C 1
ATOM 2444 O O . ASP A 1 299 ? 42.690 -0.910 -51.662 1.00 97.44 299 ASP A O 1
ATOM 2448 N N . MET A 1 300 ? 40.674 -1.846 -51.353 1.00 97.56 300 MET A N 1
ATOM 2449 C CA . MET A 1 300 ? 40.556 -2.378 -52.714 1.00 97.56 300 MET A CA 1
ATOM 2450 C C . MET A 1 300 ? 40.469 -1.260 -53.766 1.00 97.56 300 MET A C 1
ATOM 2452 O O . MET A 1 300 ? 41.089 -1.358 -54.829 1.00 97.56 300 MET A O 1
ATOM 2456 N N . ALA A 1 301 ? 39.744 -0.175 -53.479 1.00 97.19 301 ALA A N 1
ATOM 2457 C CA . ALA A 1 301 ? 39.684 0.996 -54.351 1.00 97.19 301 ALA A CA 1
ATOM 2458 C C . ALA A 1 301 ? 41.062 1.668 -54.500 1.00 97.19 301 ALA A C 1
ATOM 2460 O O . ALA A 1 301 ? 41.472 1.964 -55.623 1.00 97.19 301 ALA A O 1
ATOM 2461 N N . ASP A 1 302 ? 41.821 1.812 -53.411 1.00 97.62 302 ASP A N 1
ATOM 2462 C CA . ASP A 1 302 ? 43.187 2.353 -53.435 1.00 97.62 302 ASP A CA 1
ATOM 2463 C C . ASP A 1 302 ? 44.147 1.474 -54.257 1.00 97.62 302 ASP A C 1
ATOM 2465 O O . ASP A 1 302 ? 45.027 1.972 -54.972 1.00 97.62 302 ASP A O 1
ATOM 2469 N N . GLU A 1 303 ? 44.007 0.148 -54.180 1.00 97.56 303 GLU A N 1
ATOM 2470 C CA . GLU A 1 303 ? 44.752 -0.781 -55.035 1.00 97.56 303 GLU A CA 1
ATOM 2471 C C . GLU A 1 303 ? 44.396 -0.605 -56.514 1.00 97.56 303 GLU A C 1
ATOM 2473 O O . GLU A 1 303 ? 45.294 -0.542 -57.365 1.00 97.56 303 GLU A O 1
ATOM 2478 N N . HIS A 1 304 ? 43.106 -0.476 -56.830 1.00 96.31 304 HIS A N 1
ATOM 2479 C CA . HIS A 1 304 ? 42.647 -0.182 -58.184 1.00 96.31 304 HIS A CA 1
ATOM 2480 C C . HIS A 1 304 ? 43.181 1.162 -58.691 1.00 96.31 304 HIS A C 1
ATOM 2482 O O . HIS A 1 304 ? 43.678 1.222 -59.818 1.00 96.31 304 HIS A O 1
ATOM 2488 N N . ASP A 1 305 ? 43.194 2.206 -57.866 1.00 96.88 305 ASP A N 1
ATOM 2489 C CA . ASP A 1 305 ? 43.743 3.513 -58.229 1.00 96.88 305 ASP A CA 1
ATOM 2490 C C . ASP A 1 305 ? 45.250 3.453 -58.506 1.00 96.88 305 ASP A C 1
ATOM 2492 O O . ASP A 1 305 ? 45.721 4.016 -59.500 1.00 96.88 305 ASP A O 1
ATOM 2496 N N . LYS A 1 306 ? 46.022 2.695 -57.714 1.00 96.81 306 LYS A N 1
ATOM 2497 C CA . LYS A 1 306 ? 47.448 2.435 -57.998 1.00 96.81 306 LYS A CA 1
ATOM 2498 C C . LYS A 1 306 ? 47.635 1.731 -59.342 1.00 96.81 306 LYS A C 1
ATOM 2500 O O . LYS A 1 306 ? 48.559 2.056 -60.092 1.00 96.81 306 LYS A O 1
ATOM 2505 N N . VAL A 1 307 ? 46.778 0.763 -59.664 1.00 97.00 307 VAL A N 1
ATOM 2506 C CA . VAL A 1 307 ? 46.803 0.067 -60.958 1.00 97.00 307 VAL A CA 1
ATOM 2507 C C . VAL A 1 307 ? 46.468 1.033 -62.100 1.00 97.00 307 VAL A C 1
ATOM 2509 O O . VAL A 1 307 ? 47.193 1.071 -63.097 1.00 97.00 307 VAL A O 1
ATOM 2512 N N . VAL A 1 308 ? 45.447 1.879 -61.944 1.00 96.81 308 VAL A N 1
ATOM 2513 C CA . VAL A 1 308 ? 45.087 2.917 -62.923 1.00 96.81 308 VAL A CA 1
ATOM 2514 C C . VAL A 1 308 ? 46.232 3.910 -63.125 1.00 96.81 308 VAL A C 1
ATOM 2516 O O . VAL A 1 308 ? 46.540 4.256 -64.265 1.00 96.81 308 VAL A O 1
ATOM 2519 N N . GLN A 1 309 ? 46.913 4.342 -62.061 1.00 96.50 309 GLN A N 1
ATOM 2520 C CA . GLN A 1 309 ? 48.080 5.222 -62.165 1.00 96.50 309 GLN A CA 1
ATOM 2521 C C . GLN A 1 309 ? 49.217 4.578 -62.963 1.00 96.50 309 GLN A C 1
ATOM 2523 O O . GLN A 1 309 ? 49.771 5.231 -63.848 1.00 96.50 309 GLN A O 1
ATOM 2528 N N . LYS A 1 310 ? 49.521 3.294 -62.730 1.00 96.50 310 LYS A N 1
ATOM 2529 C CA . LYS A 1 310 ? 50.513 2.551 -63.529 1.00 96.50 310 LYS A CA 1
ATOM 2530 C C . LYS A 1 310 ? 50.111 2.473 -65.002 1.00 96.50 310 LYS A C 1
ATOM 2532 O O . LYS A 1 310 ? 50.954 2.686 -65.871 1.00 96.50 310 LYS A O 1
ATOM 2537 N N . PHE A 1 311 ? 48.832 2.232 -65.301 1.00 95.94 311 PHE A N 1
ATOM 2538 C CA . PHE A 1 311 ? 48.340 2.271 -66.681 1.00 95.94 311 PHE A CA 1
ATOM 2539 C C . PHE A 1 311 ? 48.485 3.664 -67.304 1.00 95.94 311 PHE A C 1
ATOM 2541 O O . PHE A 1 311 ? 48.957 3.771 -68.433 1.00 95.94 311 PHE A O 1
ATOM 2548 N N . ARG A 1 312 ? 48.156 4.740 -66.577 1.00 96.38 312 ARG A N 1
ATOM 2549 C CA . ARG A 1 312 ? 48.332 6.123 -67.056 1.00 96.38 312 ARG A CA 1
ATOM 2550 C C . ARG A 1 312 ? 49.799 6.466 -67.311 1.00 96.38 312 ARG A C 1
ATOM 2552 O O . ARG A 1 312 ? 50.101 7.039 -68.353 1.00 96.38 312 ARG A O 1
ATOM 2559 N N . GLN A 1 313 ? 50.703 6.083 -66.408 1.00 95.75 313 GLN A N 1
ATOM 2560 C CA . GLN A 1 313 ? 52.149 6.232 -66.598 1.00 95.75 313 GLN A CA 1
ATOM 2561 C C . GLN A 1 313 ? 52.607 5.475 -67.840 1.00 95.75 313 GLN A C 1
ATOM 2563 O O . GLN A 1 313 ? 53.271 6.054 -68.695 1.00 95.75 313 GLN A O 1
ATOM 2568 N N . LYS A 1 314 ? 52.168 4.221 -68.006 1.00 96.50 314 LYS A N 1
ATOM 2569 C CA . LYS A 1 314 ? 52.549 3.426 -69.172 1.00 96.50 314 LYS A CA 1
ATOM 2570 C C . LYS A 1 314 ? 52.038 4.014 -70.486 1.00 96.50 314 LYS A C 1
ATOM 2572 O O . LYS A 1 314 ? 52.761 4.016 -71.477 1.00 96.50 314 LYS A O 1
ATOM 2577 N N . ILE A 1 315 ? 50.811 4.535 -70.497 1.00 95.94 315 ILE A N 1
ATOM 2578 C CA . ILE A 1 315 ? 50.250 5.252 -71.648 1.00 95.94 315 ILE A CA 1
ATOM 2579 C C . ILE A 1 315 ? 51.057 6.526 -71.925 1.00 95.94 315 ILE A C 1
ATOM 2581 O O . ILE A 1 315 ? 51.349 6.810 -73.081 1.00 95.94 315 ILE A O 1
ATOM 2585 N N . SER A 1 316 ? 51.462 7.269 -70.891 1.00 94.50 316 SER A N 1
ATOM 2586 C CA . SER A 1 316 ? 52.310 8.457 -71.040 1.00 94.50 316 SER A CA 1
ATOM 2587 C C . SER A 1 316 ? 53.686 8.118 -71.615 1.00 94.50 316 SER A C 1
ATOM 2589 O O . SER A 1 316 ? 54.137 8.812 -72.517 1.00 94.50 316 SER A O 1
ATOM 2591 N N . GLU A 1 317 ? 54.335 7.046 -71.150 1.00 94.69 317 GLU A N 1
ATOM 2592 C CA . GLU A 1 317 ? 55.599 6.551 -71.717 1.00 94.69 317 GLU A CA 1
ATOM 2593 C C . GLU A 1 317 ? 55.445 6.169 -73.191 1.00 94.69 317 GLU A C 1
ATOM 2595 O O . GLU A 1 317 ? 56.269 6.544 -74.020 1.00 94.69 317 GLU A O 1
ATOM 2600 N N . LEU A 1 318 ? 54.381 5.433 -73.532 1.00 94.06 318 LEU A N 1
ATOM 2601 C CA . LEU A 1 318 ? 54.098 5.042 -74.914 1.00 94.06 318 LEU A CA 1
ATOM 2602 C C . LEU A 1 318 ? 53.801 6.258 -75.795 1.00 94.06 318 LEU A C 1
ATOM 2604 O O . LEU A 1 318 ? 54.264 6.314 -76.930 1.00 94.06 318 LEU A O 1
ATOM 2608 N N . ASN A 1 319 ? 53.066 7.245 -75.281 1.00 92.00 319 ASN A N 1
ATOM 2609 C CA . ASN A 1 319 ? 52.815 8.502 -75.980 1.00 92.00 319 ASN A CA 1
ATOM 2610 C C . ASN A 1 319 ? 54.097 9.315 -76.163 1.00 92.00 319 ASN A C 1
ATOM 2612 O O . ASN A 1 319 ? 54.300 9.843 -77.249 1.00 92.00 319 ASN A O 1
ATOM 2616 N N . HIS A 1 320 ? 54.967 9.381 -75.151 1.00 91.06 320 HIS A N 1
ATOM 2617 C CA . HIS A 1 320 ? 56.262 10.048 -75.256 1.00 91.06 320 HIS A CA 1
ATOM 2618 C C . HIS A 1 320 ? 57.152 9.354 -76.286 1.00 91.06 320 HIS A C 1
ATOM 2620 O O . HIS A 1 320 ? 57.669 10.010 -77.174 1.00 91.06 320 HIS A O 1
ATOM 2626 N N . SER A 1 321 ? 57.223 8.022 -76.267 1.00 91.38 321 SER A N 1
ATOM 2627 C CA . SER A 1 321 ? 57.940 7.260 -77.290 1.00 91.38 321 SER A CA 1
ATOM 2628 C C . SER A 1 321 ? 57.350 7.477 -78.690 1.00 91.38 321 SER A C 1
ATOM 2630 O O . SER A 1 321 ? 58.101 7.666 -79.641 1.00 91.38 321 SER A O 1
ATOM 2632 N N . ASN A 1 322 ? 56.020 7.511 -78.838 1.00 87.50 322 ASN A N 1
ATOM 2633 C CA . ASN A 1 322 ? 55.366 7.857 -80.106 1.00 87.50 322 ASN A CA 1
ATOM 2634 C C . ASN A 1 322 ? 55.685 9.289 -80.557 1.00 87.50 322 ASN A C 1
ATOM 2636 O O . ASN A 1 322 ? 55.880 9.517 -81.752 1.00 87.50 322 ASN A O 1
ATOM 2640 N N . GLN A 1 323 ? 55.744 10.247 -79.630 1.00 88.75 323 GLN A N 1
ATOM 2641 C CA . GLN A 1 323 ? 56.173 11.616 -79.908 1.00 88.75 323 GLN A CA 1
ATOM 2642 C C . GLN A 1 323 ? 57.641 11.651 -80.319 1.00 88.75 323 GLN A C 1
ATOM 2644 O O . GLN A 1 323 ? 57.923 12.205 -81.366 1.00 88.75 323 GLN A O 1
ATOM 2649 N N . ASP A 1 324 ? 58.544 10.972 -79.611 1.00 88.56 324 ASP A N 1
ATOM 2650 C CA . ASP A 1 324 ? 59.959 10.870 -79.974 1.00 88.56 324 ASP A CA 1
ATOM 2651 C C . ASP A 1 324 ? 60.138 10.271 -81.370 1.00 88.56 324 ASP A C 1
ATOM 2653 O O . ASP A 1 324 ? 60.960 10.750 -82.146 1.00 88.56 324 ASP A O 1
ATOM 2657 N N . TYR A 1 325 ? 59.363 9.240 -81.727 1.00 87.25 325 TYR A N 1
ATOM 2658 C CA . TYR A 1 325 ? 59.363 8.700 -83.087 1.00 87.25 325 TYR A CA 1
ATOM 2659 C C . TYR A 1 325 ? 58.828 9.715 -84.100 1.00 87.25 325 TYR A C 1
ATOM 2661 O O . TYR A 1 325 ? 59.381 9.843 -85.191 1.00 87.25 325 TYR A O 1
ATOM 2669 N N . THR A 1 326 ? 57.781 10.462 -83.751 1.00 86.12 326 THR A N 1
ATOM 2670 C CA . THR A 1 326 ? 57.213 11.513 -84.606 1.00 86.12 326 THR A CA 1
ATOM 2671 C C . THR A 1 326 ? 58.196 12.668 -84.799 1.00 86.12 326 THR A C 1
ATOM 2673 O O . THR A 1 326 ? 58.373 13.120 -85.925 1.00 86.12 326 THR A O 1
ATOM 2676 N N . ASP A 1 327 ? 58.897 13.077 -83.745 1.00 82.12 327 ASP A N 1
ATOM 2677 C CA . ASP A 1 327 ? 59.943 14.095 -83.727 1.00 82.12 327 ASP A CA 1
ATOM 2678 C C . ASP A 1 327 ? 61.191 13.621 -84.455 1.00 82.12 327 ASP A C 1
ATOM 2680 O O . ASP A 1 327 ? 61.811 14.401 -85.158 1.00 82.12 327 ASP A O 1
ATOM 2684 N N . GLN A 1 328 ? 61.569 12.347 -84.354 1.00 81.62 328 GLN A N 1
ATOM 2685 C CA . GLN A 1 328 ? 62.627 11.775 -85.186 1.00 81.62 328 GLN A CA 1
ATOM 2686 C C . GLN A 1 328 ? 62.229 11.810 -86.662 1.00 81.62 328 GLN A C 1
ATOM 2688 O O . GLN A 1 328 ? 63.040 12.195 -87.498 1.00 81.62 328 GLN A O 1
ATOM 2693 N N . ILE A 1 329 ? 60.980 11.470 -86.997 1.00 78.75 329 ILE A N 1
ATOM 2694 C CA . ILE A 1 329 ? 60.460 11.592 -88.366 1.00 78.75 329 ILE A CA 1
ATOM 2695 C C . ILE A 1 329 ? 60.454 13.059 -88.813 1.00 78.75 329 ILE A C 1
ATOM 2697 O O . ILE A 1 329 ? 60.835 13.347 -89.946 1.00 78.75 329 ILE A O 1
ATOM 2701 N N . LEU A 1 330 ? 60.036 13.985 -87.948 1.00 80.31 330 LEU A N 1
ATOM 2702 C CA . LEU A 1 330 ? 60.033 15.423 -88.205 1.00 80.31 330 LEU A CA 1
ATOM 2703 C C . LEU A 1 330 ? 61.445 15.959 -88.357 1.00 80.31 330 LEU A C 1
ATOM 2705 O O . LEU A 1 330 ? 61.667 16.610 -89.351 1.00 80.31 330 LEU A O 1
ATOM 2709 N N . ARG A 1 331 ? 62.405 15.616 -87.495 1.00 77.38 331 ARG A N 1
ATOM 2710 C CA . ARG A 1 331 ? 63.830 15.963 -87.613 1.00 77.38 331 ARG A CA 1
ATOM 2711 C C . ARG A 1 331 ? 64.475 15.348 -88.835 1.00 77.38 331 ARG A C 1
ATOM 2713 O O . ARG A 1 331 ? 65.344 15.970 -89.410 1.00 77.38 331 ARG A O 1
ATOM 2720 N N . LEU A 1 332 ? 64.083 14.151 -89.258 1.00 74.50 332 LEU A N 1
ATOM 2721 C CA . LEU A 1 332 ? 64.545 13.597 -90.530 1.00 74.50 332 LEU A CA 1
ATOM 2722 C C . LEU A 1 332 ? 63.950 14.379 -91.709 1.00 74.50 332 LEU A C 1
ATOM 2724 O O . LEU A 1 332 ? 64.651 14.623 -92.685 1.00 74.50 332 LEU A O 1
ATOM 2728 N N . LYS A 1 333 ? 62.689 14.824 -91.614 1.00 73.19 333 LYS A N 1
ATOM 2729 C CA . LYS A 1 333 ? 62.059 15.740 -92.584 1.00 73.19 333 LYS A CA 1
ATOM 2730 C C . LYS A 1 333 ? 62.607 17.169 -92.507 1.00 73.19 333 LYS A C 1
ATOM 2732 O O . LYS A 1 333 ? 62.647 17.839 -93.527 1.00 73.19 333 LYS A O 1
ATOM 2737 N N . GLU A 1 334 ? 63.009 17.635 -91.334 1.00 66.25 334 GLU A N 1
ATOM 2738 C CA . GLU A 1 334 ? 63.585 18.947 -91.070 1.00 66.25 334 GLU A CA 1
ATOM 2739 C C . GLU A 1 334 ? 65.031 18.939 -91.480 1.00 66.25 334 GLU A C 1
ATOM 2741 O O . GLU A 1 334 ? 65.383 19.798 -92.231 1.00 66.25 334 GLU A O 1
ATOM 2746 N N . GLN A 1 335 ? 65.845 17.928 -91.199 1.00 62.84 335 GLN A N 1
ATOM 2747 C CA . GLN A 1 335 ? 67.152 17.764 -91.838 1.00 62.84 335 GLN A CA 1
ATOM 2748 C C . GLN A 1 335 ? 67.013 17.710 -93.361 1.00 62.84 335 GLN A C 1
ATOM 2750 O O . GLN A 1 335 ? 67.816 18.317 -94.055 1.00 62.84 335 GLN A O 1
ATOM 2755 N N . LEU A 1 336 ? 65.965 17.073 -93.898 1.00 54.81 336 LEU A N 1
ATOM 2756 C CA . LEU A 1 336 ? 65.645 17.151 -95.327 1.00 54.81 336 LEU A CA 1
ATOM 2757 C C . LEU A 1 336 ? 65.277 18.588 -95.775 1.00 54.81 336 LEU A C 1
ATOM 2759 O O . LEU A 1 336 ? 65.630 18.980 -96.884 1.00 54.81 336 LEU A O 1
ATOM 2763 N N . ASN A 1 337 ? 64.612 19.375 -94.921 1.00 52.66 337 ASN A N 1
ATOM 2764 C CA . ASN A 1 337 ? 64.194 20.765 -95.160 1.00 52.66 337 ASN A CA 1
ATOM 2765 C C . ASN A 1 337 ? 65.199 21.850 -94.704 1.00 52.66 337 ASN A C 1
ATOM 2767 O O . ASN A 1 337 ? 65.087 22.971 -95.170 1.00 52.66 337 ASN A O 1
ATOM 2771 N N . ASP A 1 338 ? 66.194 21.547 -93.879 1.00 47.06 338 ASP A N 1
ATOM 2772 C CA . ASP A 1 338 ? 67.226 22.407 -93.274 1.00 47.06 338 ASP A CA 1
ATOM 2773 C C . ASP A 1 338 ? 68.523 22.249 -94.065 1.00 47.06 338 ASP A C 1
ATOM 2775 O O . ASP A 1 338 ? 69.271 23.204 -94.249 1.00 47.06 338 ASP A O 1
ATOM 2779 N N . ILE A 1 339 ? 68.719 21.078 -94.688 1.00 49.72 339 ILE A N 1
ATOM 2780 C CA . ILE A 1 339 ? 69.453 20.997 -95.957 1.00 49.72 339 ILE A CA 1
ATOM 2781 C C . ILE A 1 339 ? 68.803 21.929 -97.005 1.00 49.72 339 ILE A C 1
ATOM 2783 O O . ILE A 1 339 ? 69.486 22.357 -97.935 1.00 49.72 339 ILE A O 1
ATOM 2787 N N . SER A 1 340 ? 67.520 22.294 -96.854 1.00 44.97 340 SER A N 1
ATOM 2788 C CA . SER A 1 340 ? 66.826 23.226 -97.748 1.00 44.97 340 SER A CA 1
ATOM 2789 C C . SER A 1 340 ? 66.736 24.688 -97.253 1.00 44.97 340 SER A C 1
ATOM 2791 O O . SER A 1 340 ? 66.713 25.532 -98.140 1.00 44.97 340 SER A O 1
ATOM 2793 N N . ASN A 1 341 ? 66.690 25.035 -95.951 1.00 42.75 341 ASN A N 1
ATOM 2794 C CA . ASN A 1 341 ? 66.520 26.411 -95.409 1.00 42.75 341 ASN A CA 1
ATOM 2795 C C . ASN A 1 341 ? 66.888 26.487 -93.892 1.00 42.75 341 ASN A C 1
ATOM 2797 O O . ASN A 1 341 ? 66.321 25.716 -93.140 1.00 42.75 341 ASN A O 1
ATOM 2801 N N . GLY A 1 342 ? 67.754 27.394 -93.392 1.00 39.03 342 GLY A N 1
ATOM 2802 C CA . GLY A 1 342 ? 68.238 27.385 -91.979 1.00 39.03 342 GLY A CA 1
ATOM 2803 C C . GLY A 1 342 ? 67.891 28.580 -91.046 1.00 39.03 342 GLY A C 1
ATOM 2804 O O . GLY A 1 342 ? 67.541 29.651 -91.534 1.00 39.03 342 GLY A O 1
ATOM 2805 N N . GLU A 1 343 ? 68.122 28.360 -89.726 1.00 39.53 343 GLU A N 1
ATOM 2806 C CA . GLU A 1 343 ? 68.344 29.274 -88.549 1.00 39.53 343 GLU A CA 1
ATOM 2807 C C . GLU A 1 343 ? 67.257 29.439 -87.432 1.00 39.53 343 GLU A C 1
ATOM 2809 O O . GLU A 1 343 ? 66.063 29.519 -87.699 1.00 39.53 343 GLU A O 1
ATOM 2814 N N . LEU A 1 344 ? 67.707 29.528 -86.153 1.00 40.81 344 LEU A N 1
ATOM 2815 C CA . LEU A 1 344 ? 66.951 29.517 -84.865 1.00 40.81 344 LEU A CA 1
ATOM 2816 C C . LEU A 1 344 ? 67.355 30.692 -83.914 1.00 40.81 344 LEU A C 1
ATOM 2818 O O . LEU A 1 344 ? 68.510 31.117 -83.956 1.00 40.81 344 LEU A O 1
ATOM 2822 N N . GLY A 1 345 ? 66.476 31.161 -82.993 1.00 36.44 345 GLY A N 1
ATOM 2823 C CA . GLY A 1 345 ? 66.751 32.225 -81.978 1.00 36.44 345 GLY A CA 1
ATOM 2824 C C . GLY A 1 345 ? 65.890 32.190 -80.668 1.00 36.44 345 GLY A C 1
ATOM 2825 O O . GLY A 1 345 ? 64.946 31.407 -80.629 1.00 36.44 345 GLY A O 1
ATOM 2826 N N . PRO A 1 346 ? 66.203 32.981 -79.593 1.00 53.09 346 PRO A N 1
ATOM 2827 C CA . PRO A 1 346 ? 65.981 32.632 -78.158 1.00 53.09 346 PRO A CA 1
ATOM 2828 C C . PRO A 1 346 ? 64.998 33.507 -77.308 1.00 53.09 346 PRO A C 1
ATOM 2830 O O . PRO A 1 346 ? 64.938 34.720 -77.493 1.00 53.09 346 PRO A O 1
ATOM 2833 N N . GLU A 1 347 ? 64.330 32.915 -76.287 1.00 49.62 347 GLU A N 1
ATOM 2834 C CA . GLU A 1 347 ? 63.235 33.519 -75.463 1.00 49.62 347 GLU A CA 1
ATOM 2835 C C . GLU A 1 347 ? 63.344 33.330 -73.907 1.00 49.62 347 GLU A C 1
ATOM 2837 O O . GLU A 1 347 ? 62.419 33.633 -73.164 1.00 49.62 347 GLU A O 1
ATOM 2842 N N . THR A 1 348 ? 64.463 32.847 -73.351 1.00 56.84 348 THR A N 1
ATOM 2843 C CA . THR A 1 348 ? 64.529 32.209 -72.005 1.00 56.84 348 THR A CA 1
ATOM 2844 C C . THR A 1 348 ? 64.815 33.080 -70.761 1.00 56.84 348 THR A C 1
ATOM 2846 O O . THR A 1 348 ? 64.959 32.539 -69.665 1.00 56.84 348 THR A O 1
ATOM 2849 N N . THR A 1 349 ? 64.925 34.409 -70.846 1.00 55.56 349 THR A N 1
ATOM 2850 C CA . THR A 1 349 ? 65.435 35.226 -69.714 1.00 55.56 349 THR A CA 1
ATOM 2851 C C . THR A 1 349 ? 64.373 35.853 -68.802 1.00 55.56 349 THR A C 1
ATOM 2853 O O . THR A 1 349 ? 64.702 36.240 -67.680 1.00 55.56 349 THR A O 1
ATOM 2856 N N . LEU A 1 350 ? 63.109 35.944 -69.226 1.00 55.56 350 LEU A N 1
ATOM 2857 C CA . LEU A 1 350 ? 62.050 36.624 -68.461 1.00 55.56 350 LEU A CA 1
ATOM 2858 C C . LEU A 1 350 ? 61.432 35.739 -67.358 1.00 55.56 350 LEU A C 1
ATOM 2860 O O . LEU A 1 350 ? 61.075 36.238 -66.290 1.00 55.56 350 LEU A O 1
ATOM 2864 N N . ASP A 1 351 ? 61.373 34.425 -67.575 1.00 60.25 351 ASP A N 1
ATOM 2865 C CA . ASP A 1 351 ? 60.704 33.474 -66.673 1.00 60.25 351 ASP A CA 1
ATOM 2866 C C . ASP A 1 351 ? 61.481 33.194 -65.376 1.00 60.25 351 ASP A C 1
ATOM 2868 O O . ASP A 1 351 ? 60.907 32.792 -64.365 1.00 60.25 351 ASP A O 1
ATOM 2872 N N . LEU A 1 352 ? 62.794 33.448 -65.360 1.00 63.56 352 LEU A N 1
ATOM 2873 C CA . LEU A 1 352 ? 63.630 33.175 -64.186 1.00 63.56 352 LEU A CA 1
ATOM 2874 C C . LEU A 1 352 ? 63.389 34.170 -63.034 1.00 63.56 352 LEU A C 1
ATOM 2876 O O . LEU A 1 352 ? 63.504 33.817 -61.861 1.00 63.56 352 LEU A O 1
ATOM 2880 N N . ILE A 1 353 ? 63.063 35.425 -63.359 1.00 64.81 353 ILE A N 1
ATOM 2881 C CA . ILE A 1 353 ? 62.927 36.509 -62.371 1.00 64.81 353 ILE A CA 1
ATOM 2882 C C . ILE A 1 353 ? 61.587 36.408 -61.628 1.00 64.81 353 ILE A C 1
ATOM 2884 O O . ILE A 1 353 ? 61.535 36.614 -60.415 1.00 64.81 353 ILE A O 1
ATOM 2888 N N . SER A 1 354 ? 60.510 36.037 -62.326 1.00 69.81 354 SER A N 1
ATOM 2889 C CA . SER A 1 354 ? 59.188 35.828 -61.721 1.00 69.81 354 SER A CA 1
ATOM 2890 C C . SER A 1 354 ? 59.179 34.625 -60.771 1.00 69.81 354 SER A C 1
ATOM 2892 O O . SER A 1 354 ? 58.620 34.711 -59.676 1.00 69.81 354 SER A O 1
ATOM 2894 N N . ALA A 1 355 ? 59.879 33.544 -61.129 1.00 68.69 355 ALA A N 1
ATOM 2895 C CA . ALA A 1 355 ? 60.029 32.365 -60.281 1.00 68.69 355 ALA A CA 1
ATOM 2896 C C . ALA A 1 355 ? 60.745 32.681 -58.952 1.00 68.69 355 ALA A C 1
ATOM 2898 O O . ALA A 1 355 ? 60.339 32.193 -57.896 1.00 68.69 355 ALA A O 1
ATOM 2899 N N . SER A 1 356 ? 61.767 33.547 -58.974 1.00 73.00 356 SER A N 1
ATOM 2900 C CA . SER A 1 356 ? 62.512 33.916 -57.762 1.00 73.00 356 SER A CA 1
ATOM 2901 C C . SER A 1 356 ? 61.698 34.769 -56.781 1.00 73.00 356 SER A C 1
ATOM 2903 O O . SER A 1 356 ? 61.878 34.623 -55.573 1.00 73.00 356 SER A O 1
ATOM 2905 N N . HIS A 1 357 ? 60.816 35.651 -57.266 1.00 75.81 357 HIS A N 1
ATOM 2906 C CA . HIS A 1 357 ? 59.953 36.468 -56.403 1.00 75.81 357 HIS A CA 1
ATOM 2907 C C . HIS A 1 357 ? 58.887 35.620 -55.696 1.00 75.81 357 HIS A C 1
ATOM 2909 O O . HIS A 1 357 ? 58.691 35.748 -54.491 1.00 75.81 357 HIS A O 1
ATOM 2915 N N . MET A 1 358 ? 58.246 34.704 -56.429 1.00 75.50 358 MET A N 1
ATOM 2916 C CA . MET A 1 358 ? 57.242 33.792 -55.867 1.00 75.50 358 MET A CA 1
ATOM 2917 C C . MET A 1 358 ? 57.832 32.887 -54.780 1.00 75.50 358 MET A C 1
ATOM 2919 O O . MET A 1 358 ? 57.197 32.648 -53.757 1.00 75.50 358 MET A O 1
ATOM 2923 N N . PHE A 1 359 ? 59.069 32.420 -54.970 1.00 79.44 359 PHE A N 1
ATOM 2924 C CA . PHE A 1 359 ? 59.761 31.626 -53.959 1.00 79.44 359 PHE A CA 1
ATOM 2925 C C . PHE A 1 359 ? 60.029 32.422 -52.672 1.00 79.44 359 PHE A C 1
ATOM 2927 O O . PHE A 1 359 ? 59.852 31.894 -51.578 1.00 79.44 359 PHE A O 1
ATOM 2934 N N . ALA A 1 360 ? 60.408 33.699 -52.783 1.00 82.25 360 ALA A N 1
ATOM 2935 C CA . ALA A 1 360 ? 60.643 34.551 -51.619 1.00 82.25 360 ALA A CA 1
ATOM 2936 C C . ALA A 1 360 ? 59.362 34.798 -50.796 1.00 82.25 360 ALA A C 1
ATOM 2938 O O . ALA A 1 360 ? 59.413 34.737 -49.568 1.00 82.25 360 ALA A O 1
ATOM 2939 N N . GLU A 1 361 ? 58.215 35.016 -51.451 1.00 85.38 361 GLU A N 1
ATOM 2940 C CA . GLU A 1 361 ? 56.918 35.150 -50.767 1.00 85.38 361 GLU A CA 1
ATOM 2941 C C . GLU A 1 361 ? 56.500 33.856 -50.052 1.00 85.38 361 GLU A C 1
ATOM 2943 O O . GLU A 1 361 ? 55.982 33.910 -48.933 1.00 85.38 361 GLU A O 1
ATOM 2948 N N . GLU A 1 362 ? 56.755 32.691 -50.658 1.00 83.44 362 GLU A N 1
ATOM 2949 C CA . GLU A 1 362 ? 56.445 31.404 -50.028 1.00 83.44 362 GLU A CA 1
ATOM 2950 C C . GLU A 1 362 ? 57.322 31.164 -48.792 1.00 83.44 362 GLU A C 1
ATOM 2952 O O . GLU A 1 362 ? 56.814 30.771 -47.744 1.00 83.44 362 GLU A O 1
ATOM 2957 N N . VAL A 1 363 ? 58.617 31.493 -48.860 1.00 87.44 363 VAL A N 1
ATOM 2958 C CA . VAL A 1 363 ? 59.518 31.411 -47.698 1.00 87.44 363 VAL A CA 1
ATOM 2959 C C . VAL A 1 363 ? 59.066 32.354 -46.578 1.00 87.44 363 VAL A C 1
ATOM 2961 O O . VAL A 1 363 ? 59.075 31.966 -45.411 1.00 87.44 363 VAL A O 1
ATOM 2964 N N . GLU A 1 364 ? 58.632 33.578 -46.895 1.00 86.25 364 GLU A N 1
ATOM 2965 C CA . GLU A 1 364 ? 58.119 34.513 -45.883 1.00 86.25 364 GLU A CA 1
ATOM 2966 C C . GLU A 1 364 ? 56.828 33.997 -45.225 1.00 86.25 364 GLU A C 1
ATOM 2968 O O . GLU A 1 364 ? 56.624 34.160 -44.017 1.00 86.25 364 GLU A O 1
ATOM 2973 N N . LYS A 1 365 ? 55.949 33.357 -46.001 1.00 88.75 365 LYS A N 1
ATOM 2974 C CA . LYS A 1 365 ? 54.721 32.736 -45.495 1.00 88.75 365 LYS A CA 1
ATOM 2975 C C . LYS A 1 365 ? 55.027 31.560 -44.565 1.00 88.75 365 LYS A C 1
ATOM 2977 O O . LYS A 1 365 ? 54.436 31.506 -43.488 1.00 88.75 365 LYS A O 1
ATOM 2982 N N . GLU A 1 366 ? 55.967 30.695 -44.937 1.00 89.00 366 GLU A N 1
ATOM 2983 C CA . GLU A 1 366 ? 56.411 29.571 -44.102 1.00 89.00 366 GLU A CA 1
ATOM 2984 C C . GLU A 1 366 ? 57.151 30.027 -42.830 1.00 89.00 366 GLU A C 1
ATOM 2986 O O . GLU A 1 366 ? 57.028 29.425 -41.769 1.00 89.00 366 GLU A O 1
ATOM 2991 N N . MET A 1 367 ? 57.874 31.150 -42.861 1.00 90.06 367 MET A N 1
ATOM 2992 C CA . MET A 1 367 ? 58.443 31.714 -41.627 1.00 90.06 367 MET A CA 1
ATOM 2993 C C . MET A 1 367 ? 57.346 32.204 -40.666 1.00 90.06 367 MET A C 1
ATOM 2995 O O . MET A 1 367 ? 57.412 31.965 -39.460 1.00 90.06 367 MET A O 1
ATOM 2999 N N . LYS A 1 368 ? 56.285 32.837 -41.191 1.00 90.69 368 LYS A N 1
ATOM 3000 C CA . LYS A 1 368 ? 55.147 33.307 -40.378 1.00 90.69 368 LYS A CA 1
ATOM 3001 C C . LYS A 1 368 ? 54.322 32.166 -39.777 1.00 90.69 368 LYS A C 1
ATOM 3003 O O . LYS A 1 368 ? 53.746 32.361 -38.705 1.00 90.69 368 LYS A O 1
ATOM 3008 N N . THR A 1 369 ? 54.219 31.012 -40.442 1.00 90.94 369 THR A N 1
ATOM 3009 C CA . THR A 1 369 ? 53.527 29.836 -39.884 1.00 90.94 369 THR A CA 1
ATOM 3010 C C . THR A 1 369 ? 54.290 29.283 -38.684 1.00 90.94 369 THR A C 1
ATOM 3012 O O . THR A 1 369 ? 53.686 29.111 -37.627 1.00 90.94 369 THR A O 1
ATOM 3015 N N . VAL A 1 370 ? 55.613 29.138 -38.787 1.00 90.44 370 VAL A N 1
ATOM 3016 C CA . VAL A 1 370 ? 56.472 2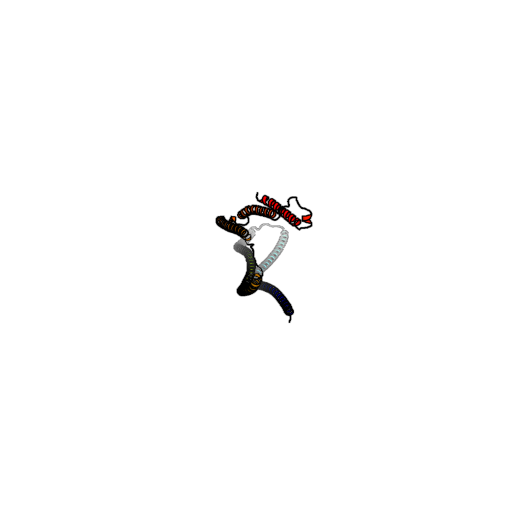8.679 -37.679 1.00 90.44 370 VAL A CA 1
ATOM 3017 C C . VAL A 1 370 ? 56.410 29.620 -36.466 1.00 90.44 370 VAL A C 1
ATOM 3019 O O . VAL A 1 370 ? 56.293 29.167 -35.320 1.00 90.44 370 VAL A O 1
ATOM 3022 N N . ASP A 1 371 ? 56.435 30.937 -36.691 1.00 91.12 371 ASP A N 1
ATOM 3023 C CA . ASP A 1 371 ? 56.303 31.925 -35.612 1.00 91.12 371 ASP A CA 1
ATOM 3024 C C . ASP A 1 371 ? 54.925 31.859 -34.927 1.00 91.12 371 ASP A C 1
ATOM 3026 O O . ASP A 1 371 ? 54.825 31.979 -33.700 1.00 91.12 371 ASP A O 1
ATOM 3030 N N . LEU A 1 372 ? 53.853 31.640 -35.700 1.00 90.94 372 LEU A N 1
ATOM 3031 C CA . LEU A 1 372 ? 52.496 31.484 -35.173 1.00 90.94 372 LEU A CA 1
ATOM 3032 C C . LEU A 1 372 ? 52.361 30.215 -34.324 1.00 90.94 372 LEU A C 1
ATOM 3034 O O . LEU A 1 372 ? 51.810 30.282 -33.227 1.00 90.94 372 LEU A O 1
ATOM 3038 N N . GLU A 1 373 ? 52.873 29.081 -34.803 1.00 90.88 373 GLU A N 1
ATOM 3039 C CA . GLU A 1 373 ? 52.882 27.817 -34.058 1.00 90.88 373 GLU A CA 1
ATOM 3040 C C . GLU A 1 373 ? 53.635 27.962 -32.732 1.00 90.88 373 GLU A C 1
ATOM 3042 O O . GLU A 1 373 ? 53.122 27.595 -31.672 1.00 90.88 373 GLU A O 1
ATOM 3047 N N . SER A 1 374 ? 54.800 28.611 -32.767 1.00 89.19 374 SER A N 1
ATOM 3048 C CA . SER A 1 374 ? 55.595 28.909 -31.573 1.00 89.19 374 SER A CA 1
ATOM 3049 C C . SER A 1 374 ? 54.838 29.798 -30.576 1.00 89.19 374 SER A C 1
ATOM 3051 O O . SER A 1 374 ? 54.915 29.585 -29.363 1.00 89.19 374 SER A O 1
ATOM 3053 N N . ALA A 1 375 ? 54.089 30.797 -31.055 1.00 87.44 375 ALA A N 1
ATOM 3054 C CA . ALA A 1 375 ? 53.272 31.669 -30.210 1.00 87.44 375 ALA A CA 1
ATOM 3055 C C . ALA A 1 375 ? 52.060 30.940 -29.602 1.00 87.44 375 ALA A C 1
ATOM 3057 O O . ALA A 1 375 ? 51.761 31.145 -28.425 1.00 87.44 375 ALA A O 1
ATOM 3058 N N . LEU A 1 376 ? 51.396 30.067 -30.367 1.00 88.00 376 LEU A N 1
ATOM 3059 C CA . LEU A 1 376 ? 50.285 29.241 -29.882 1.00 88.00 376 LEU A CA 1
ATOM 3060 C C . LEU A 1 376 ? 50.748 28.245 -28.817 1.00 88.00 376 LEU A C 1
ATOM 3062 O O . LEU A 1 376 ? 50.099 28.108 -27.783 1.00 88.00 376 LEU A O 1
ATOM 3066 N N . GLN A 1 377 ? 51.901 27.607 -29.018 1.00 91.06 377 GLN A N 1
ATOM 3067 C CA . GLN A 1 377 ? 52.473 26.688 -28.037 1.00 91.06 377 GLN A CA 1
ATOM 3068 C C . GLN A 1 377 ? 52.844 27.414 -26.735 1.00 91.06 377 GLN A C 1
ATOM 3070 O O . GLN A 1 377 ? 52.539 26.933 -25.645 1.00 91.06 377 GLN A O 1
ATOM 3075 N N . ARG A 1 378 ? 53.435 28.615 -26.832 1.00 89.06 378 ARG A N 1
ATOM 3076 C CA . ARG A 1 378 ? 53.687 29.472 -25.660 1.00 89.06 378 ARG A CA 1
ATOM 3077 C C . ARG A 1 378 ? 52.392 29.859 -24.941 1.00 89.06 378 ARG A C 1
ATOM 3079 O O . ARG A 1 378 ? 52.369 29.829 -23.716 1.00 89.06 378 ARG A O 1
ATOM 3086 N N . ALA A 1 379 ? 51.330 30.202 -25.673 1.00 85.94 379 ALA A N 1
ATOM 3087 C CA . ALA A 1 379 ? 50.029 30.525 -25.087 1.00 85.94 379 ALA A CA 1
ATOM 3088 C C . ALA A 1 379 ? 49.406 29.316 -24.368 1.00 85.94 379 ALA A C 1
ATOM 3090 O O . ALA A 1 379 ? 48.937 29.469 -23.247 1.00 85.94 379 ALA A O 1
ATOM 3091 N N . SER A 1 380 ? 49.496 28.118 -24.954 1.00 87.25 380 SER A N 1
ATOM 3092 C CA . SER A 1 380 ? 49.038 26.869 -24.329 1.00 87.25 380 SER A CA 1
ATOM 3093 C C . SER A 1 380 ? 49.796 26.554 -23.036 1.00 87.25 380 SER A C 1
ATOM 3095 O O . SER A 1 380 ? 49.188 26.173 -22.037 1.00 87.25 380 SER A O 1
ATOM 3097 N N . TYR A 1 381 ? 51.114 26.779 -23.005 1.00 90.00 381 TYR A N 1
ATOM 3098 C CA . TYR A 1 381 ? 51.882 26.634 -21.767 1.00 90.00 381 TYR A CA 1
ATOM 3099 C C . TYR A 1 381 ? 51.476 27.647 -20.700 1.00 90.00 381 TYR A C 1
ATOM 3101 O O . TYR A 1 381 ? 51.438 27.289 -19.530 1.00 90.00 381 TYR A O 1
ATOM 3109 N N . LEU A 1 382 ? 51.166 28.891 -21.076 1.00 85.69 382 LEU A N 1
ATOM 3110 C CA . LEU A 1 382 ? 50.687 29.905 -20.132 1.00 85.69 382 LEU A CA 1
ATOM 3111 C C . LEU A 1 382 ? 49.276 29.599 -19.618 1.00 85.69 382 LEU A C 1
ATOM 3113 O O . LEU A 1 382 ? 49.013 29.816 -18.438 1.00 85.69 382 LEU A O 1
ATOM 3117 N N . GLU A 1 383 ? 48.399 29.056 -20.465 1.00 83.69 383 GLU A N 1
ATOM 3118 C CA . GLU A 1 383 ? 47.044 28.635 -20.091 1.00 83.69 383 GLU A CA 1
ATOM 3119 C C . GLU A 1 383 ? 47.064 27.571 -18.983 1.00 83.69 383 GLU A C 1
ATOM 3121 O O . GLU A 1 383 ? 46.255 27.633 -18.063 1.00 83.69 383 GLU A O 1
ATOM 3126 N N . ALA A 1 384 ? 48.059 26.676 -18.985 1.00 85.06 384 ALA A N 1
ATOM 3127 C CA . ALA A 1 384 ? 48.239 25.662 -17.942 1.00 85.06 384 ALA A CA 1
ATOM 3128 C C . ALA A 1 384 ? 48.557 26.231 -16.539 1.00 85.06 384 ALA A C 1
ATOM 3130 O O . ALA A 1 384 ? 48.456 25.503 -15.553 1.00 85.06 384 ALA A O 1
ATOM 3131 N N . PHE A 1 385 ? 48.946 27.509 -16.430 1.00 85.25 385 PHE A N 1
ATOM 3132 C CA . PHE A 1 385 ? 49.179 28.191 -15.149 1.00 85.25 385 PHE A CA 1
ATOM 3133 C C . PHE A 1 385 ? 47.979 29.028 -14.677 1.00 85.25 385 PHE A C 1
ATOM 3135 O O . PHE A 1 385 ? 48.057 29.650 -13.614 1.00 85.25 385 PHE A O 1
ATOM 3142 N N . LEU A 1 386 ? 46.887 29.079 -15.447 1.00 85.38 386 LEU A N 1
ATOM 3143 C CA . LEU A 1 386 ? 45.694 29.849 -15.100 1.00 85.38 386 LEU A CA 1
ATOM 3144 C C . LEU A 1 386 ? 44.683 28.989 -14.314 1.00 85.38 386 LEU A C 1
ATOM 3146 O O . LEU A 1 386 ? 44.609 27.782 -14.526 1.00 85.38 386 LEU A O 1
ATOM 3150 N N . PRO A 1 387 ? 43.897 29.577 -13.390 1.00 85.81 387 PRO A N 1
ATOM 3151 C CA . PRO A 1 387 ? 42.906 28.831 -12.611 1.00 85.81 387 PRO A CA 1
ATOM 3152 C C . PRO A 1 387 ? 41.770 28.252 -13.469 1.00 85.81 387 PRO A C 1
ATOM 3154 O O . PRO A 1 387 ? 41.335 28.893 -14.419 1.00 85.81 387 PRO A O 1
ATOM 3157 N N . ASP A 1 388 ? 41.160 27.141 -13.042 1.00 77.12 388 ASP A N 1
ATOM 3158 C CA . ASP A 1 388 ? 40.040 26.483 -13.752 1.00 77.12 388 ASP A CA 1
ATOM 3159 C C . ASP A 1 388 ? 38.803 27.377 -13.976 1.00 77.12 388 ASP A C 1
ATOM 3161 O O . ASP A 1 388 ? 37.965 27.106 -14.835 1.00 77.12 388 ASP A O 1
ATOM 3165 N N . ASN A 1 389 ? 38.655 28.453 -13.196 1.00 79.94 389 ASN A N 1
ATOM 3166 C CA . ASN A 1 389 ? 37.585 29.436 -13.383 1.00 79.94 389 ASN A CA 1
ATOM 3167 C C . ASN A 1 389 ? 37.837 30.394 -14.561 1.00 79.94 389 ASN A C 1
ATOM 3169 O O . ASN A 1 389 ? 36.891 31.034 -15.011 1.00 79.94 389 ASN A O 1
ATOM 3173 N N . PHE A 1 390 ? 39.071 30.481 -15.066 1.00 84.12 390 PHE A N 1
ATOM 3174 C CA . PHE A 1 390 ? 39.436 31.307 -16.217 1.00 84.12 390 PHE A CA 1
ATOM 3175 C C . PHE A 1 390 ? 38.760 30.799 -17.498 1.00 84.12 390 PHE A C 1
ATOM 3177 O O . PHE A 1 390 ? 38.176 31.592 -18.232 1.00 84.12 390 PHE A O 1
ATOM 3184 N N . SER A 1 391 ? 38.773 29.479 -17.725 1.00 81.31 391 SER A N 1
ATOM 3185 C CA . SER A 1 391 ? 38.297 28.838 -18.964 1.00 81.31 391 SER A CA 1
ATOM 3186 C C . SER A 1 391 ? 36.805 28.471 -18.973 1.00 81.31 391 SER A C 1
ATOM 3188 O O . SER A 1 391 ? 36.322 27.901 -19.950 1.00 81.31 391 SER A O 1
ATOM 3190 N N . LYS A 1 392 ? 36.054 28.770 -17.904 1.00 84.12 392 LYS A N 1
ATOM 3191 C CA . LYS A 1 392 ? 34.595 28.564 -17.874 1.00 84.12 392 LYS A CA 1
ATOM 3192 C C . LYS A 1 392 ? 33.884 29.598 -18.749 1.00 84.12 392 LYS A C 1
ATOM 3194 O O . LYS A 1 392 ? 34.354 30.720 -18.894 1.00 84.12 392 LYS A O 1
ATOM 3199 N N . ALA A 1 393 ? 32.718 29.231 -19.282 1.00 78.00 393 ALA A N 1
ATOM 3200 C CA . ALA A 1 393 ? 31.878 30.144 -20.057 1.00 78.00 393 ALA A CA 1
ATOM 3201 C C . ALA A 1 393 ? 31.476 31.370 -19.215 1.00 78.00 393 ALA A C 1
ATOM 3203 O O . ALA A 1 393 ? 30.953 31.219 -18.108 1.00 78.00 393 ALA A O 1
ATOM 3204 N N . GLY A 1 394 ? 31.727 32.571 -19.738 1.00 76.62 394 GLY A N 1
ATOM 3205 C CA . GLY A 1 394 ? 31.574 33.840 -19.022 1.00 76.62 394 GLY A CA 1
ATOM 3206 C C . GLY A 1 394 ? 32.747 34.201 -18.102 1.00 76.62 394 GLY A C 1
ATOM 3207 O O . GLY A 1 394 ? 32.634 35.159 -17.338 1.00 76.62 394 GLY A O 1
ATOM 3208 N N . GLY A 1 395 ? 33.842 33.437 -18.141 1.00 80.44 395 GLY A N 1
ATOM 3209 C CA . GLY A 1 395 ? 35.075 33.697 -17.401 1.00 80.44 395 GLY A CA 1
ATOM 3210 C C . GLY A 1 395 ? 36.001 34.701 -18.093 1.00 80.44 395 GLY A C 1
ATOM 3211 O O . GLY A 1 395 ? 35.733 35.193 -19.192 1.00 80.44 395 GLY A O 1
ATOM 3212 N N . ASP A 1 396 ? 37.137 34.983 -17.456 1.00 84.81 396 ASP A N 1
ATOM 3213 C CA . ASP A 1 396 ? 38.119 35.961 -17.943 1.00 84.81 396 ASP A CA 1
ATOM 3214 C C . ASP A 1 396 ? 38.724 35.582 -19.314 1.00 84.81 396 ASP A C 1
ATOM 3216 O O . ASP A 1 396 ? 39.155 36.469 -20.057 1.00 84.81 396 ASP A O 1
ATOM 3220 N N . ASN A 1 397 ? 38.703 34.297 -19.705 1.00 85.25 397 ASN A N 1
ATOM 3221 C CA . ASN A 1 397 ? 39.141 33.851 -21.035 1.00 85.25 397 ASN A CA 1
ATOM 3222 C C . ASN A 1 397 ? 38.301 34.473 -22.161 1.00 85.25 397 ASN A C 1
ATOM 3224 O O . ASN A 1 397 ? 38.848 34.946 -23.157 1.00 85.25 397 ASN A O 1
ATOM 3228 N N . ASP A 1 398 ? 36.981 34.569 -21.980 1.00 86.44 398 ASP A N 1
ATOM 3229 C CA . ASP A 1 398 ? 36.095 35.177 -22.977 1.00 86.44 398 ASP A CA 1
ATOM 3230 C C . ASP A 1 398 ? 36.418 36.669 -23.160 1.00 86.44 398 ASP A C 1
ATOM 3232 O O . ASP A 1 398 ? 36.433 37.183 -24.282 1.00 86.44 398 ASP A O 1
ATOM 3236 N N . ALA A 1 399 ? 36.772 37.364 -22.073 1.00 84.00 399 ALA A N 1
ATOM 3237 C CA . ALA A 1 399 ? 37.213 38.755 -22.127 1.00 84.00 399 ALA A CA 1
ATOM 3238 C C . ALA A 1 399 ? 38.557 38.907 -22.862 1.00 84.00 399 ALA A C 1
ATOM 3240 O O . ALA A 1 399 ? 38.722 39.836 -23.657 1.00 84.00 399 ALA A O 1
ATOM 3241 N N . VAL A 1 400 ? 39.513 37.996 -22.647 1.00 86.31 400 VAL A N 1
ATOM 3242 C CA . VAL A 1 400 ? 40.791 37.978 -23.383 1.00 86.31 400 VAL A CA 1
ATOM 3243 C C . VAL A 1 400 ? 40.557 37.724 -24.875 1.00 86.31 400 VAL A C 1
ATOM 3245 O O . VAL A 1 400 ? 41.095 38.455 -25.711 1.00 86.31 400 VAL A O 1
ATOM 3248 N N . ILE A 1 401 ? 39.703 36.758 -25.225 1.00 87.44 401 ILE A N 1
ATOM 3249 C CA . ILE A 1 401 ? 39.342 36.454 -26.616 1.00 87.44 401 ILE A CA 1
ATOM 3250 C C . ILE A 1 401 ? 38.733 37.683 -27.294 1.00 87.44 401 ILE A C 1
ATOM 3252 O O . ILE A 1 401 ? 39.177 38.058 -28.381 1.00 87.44 401 ILE A O 1
ATOM 3256 N N . LEU A 1 402 ? 37.763 38.350 -26.661 1.00 87.62 402 LEU A N 1
ATOM 3257 C CA . LEU A 1 402 ? 37.115 39.539 -27.223 1.00 87.62 402 LEU A CA 1
ATOM 3258 C C . LEU A 1 402 ? 38.096 40.709 -27.400 1.00 87.62 402 LEU A C 1
ATOM 3260 O O . LEU A 1 402 ? 38.111 41.339 -28.463 1.00 87.62 402 LEU A O 1
ATOM 3264 N N . ASN A 1 403 ? 38.973 40.945 -26.419 1.00 86.50 403 ASN A N 1
ATOM 3265 C CA . ASN A 1 403 ? 39.992 41.997 -26.479 1.00 86.50 403 ASN A CA 1
ATOM 3266 C C . ASN A 1 403 ? 41.031 41.774 -27.587 1.00 86.50 403 ASN A C 1
ATOM 3268 O O . ASN A 1 403 ? 41.556 42.741 -28.136 1.00 86.50 403 ASN A O 1
ATOM 3272 N N . VAL A 1 404 ? 41.317 40.524 -27.961 1.00 88.06 404 VAL A N 1
ATOM 3273 C CA . VAL A 1 404 ? 42.200 40.204 -29.097 1.00 88.06 404 VAL A CA 1
ATOM 3274 C C . VAL A 1 404 ? 41.428 40.209 -30.423 1.00 88.06 404 VAL A C 1
ATOM 3276 O O . VAL A 1 404 ? 41.948 40.647 -31.458 1.00 88.06 404 VAL A O 1
ATOM 3279 N N . LEU A 1 405 ? 40.177 39.745 -30.416 1.00 89.25 405 LEU A N 1
ATOM 3280 C CA . LEU A 1 405 ? 39.357 39.576 -31.613 1.00 89.25 405 LEU A CA 1
ATOM 3281 C C . LEU A 1 405 ? 38.991 40.912 -32.266 1.00 89.25 405 LEU A C 1
ATOM 3283 O O . LEU A 1 405 ? 39.162 41.046 -33.482 1.00 89.25 405 LEU A O 1
ATOM 3287 N N . PHE A 1 406 ? 38.518 41.900 -31.499 1.00 89.50 406 PHE A N 1
ATOM 3288 C CA . PHE A 1 406 ? 38.068 43.178 -32.063 1.00 89.50 406 PHE A CA 1
ATOM 3289 C C . PHE A 1 406 ? 39.197 43.947 -32.778 1.00 89.50 406 PHE A C 1
ATOM 3291 O O . PHE A 1 406 ? 39.027 44.271 -33.961 1.00 89.50 406 PHE A O 1
ATOM 3298 N N . PRO A 1 407 ? 40.390 44.154 -32.181 1.00 88.94 407 PRO A N 1
ATOM 3299 C CA . PRO A 1 407 ? 41.523 44.731 -32.899 1.00 88.94 407 PRO A CA 1
ATOM 3300 C C . PRO A 1 407 ? 41.906 43.912 -34.134 1.00 88.94 407 PRO A C 1
ATOM 3302 O O . PRO A 1 407 ? 42.142 44.485 -35.197 1.00 88.94 407 PRO A O 1
ATOM 3305 N N . ARG A 1 408 ? 41.942 42.574 -34.047 1.00 90.06 408 ARG A N 1
ATOM 3306 C CA . ARG A 1 408 ? 42.319 41.715 -35.182 1.00 90.06 408 ARG A CA 1
ATOM 3307 C C . ARG A 1 408 ? 41.350 41.856 -36.354 1.00 90.06 408 ARG A C 1
ATOM 3309 O O . ARG A 1 408 ? 41.789 41.925 -37.503 1.00 90.06 408 ARG A O 1
ATOM 3316 N N . LEU A 1 409 ? 40.049 41.905 -36.080 1.00 89.56 409 LEU A N 1
ATOM 3317 C CA . LEU A 1 409 ? 39.019 42.061 -37.103 1.00 89.56 409 LEU A CA 1
ATOM 3318 C C . LEU A 1 409 ? 39.108 43.439 -37.774 1.00 89.56 409 LEU A C 1
ATOM 3320 O O . LEU A 1 409 ? 39.050 43.521 -39.001 1.00 89.56 409 LEU A O 1
ATOM 3324 N N . SER A 1 410 ? 39.357 44.492 -36.989 1.00 89.50 410 SER A N 1
ATOM 3325 C CA . SER A 1 410 ? 39.603 45.851 -37.491 1.00 89.50 410 SER A CA 1
ATOM 3326 C C . SER A 1 410 ? 40.814 45.905 -38.436 1.00 89.50 410 SER A C 1
ATOM 3328 O O . SER A 1 410 ? 40.700 46.362 -39.577 1.00 89.50 410 SER A O 1
ATOM 3330 N N . HIS A 1 411 ? 41.956 45.342 -38.024 1.00 89.06 411 HIS A N 1
ATOM 3331 C CA . HIS A 1 411 ? 43.164 45.298 -38.855 1.00 89.06 411 HIS A CA 1
ATOM 3332 C C . HIS A 1 411 ? 42.971 44.473 -40.134 1.00 89.06 411 HIS A C 1
ATOM 3334 O O . HIS A 1 411 ? 43.419 44.889 -41.201 1.00 89.06 411 HIS A O 1
ATOM 3340 N N . LYS A 1 412 ? 42.279 43.327 -40.065 1.00 90.88 412 LYS A N 1
ATOM 3341 C CA . LYS A 1 412 ? 41.972 42.514 -41.254 1.00 90.88 412 LYS A CA 1
ATOM 3342 C C . LYS A 1 412 ? 41.086 43.268 -42.243 1.00 90.88 412 LYS A C 1
ATOM 3344 O O . LYS A 1 412 ? 41.388 43.270 -43.434 1.00 90.88 412 LYS A O 1
ATOM 3349 N N . ALA A 1 413 ? 40.033 43.930 -41.763 1.00 90.25 413 ALA A N 1
ATOM 3350 C CA . ALA A 1 413 ? 39.160 44.738 -42.609 1.00 90.25 413 ALA A CA 1
ATOM 3351 C C . ALA A 1 413 ? 39.923 45.907 -43.260 1.00 90.25 413 ALA A C 1
ATOM 3353 O O . ALA A 1 413 ? 39.736 46.180 -44.447 1.00 90.25 413 ALA A O 1
ATOM 3354 N N . LEU A 1 414 ? 40.844 46.545 -42.526 1.00 90.19 414 LEU A N 1
ATOM 3355 C CA . LEU A 1 414 ? 41.709 47.601 -43.056 1.00 90.19 414 LEU A CA 1
ATOM 3356 C C . LEU A 1 414 ? 42.668 47.077 -44.138 1.00 90.19 414 LEU A C 1
ATOM 3358 O O . LEU A 1 414 ? 42.795 47.690 -45.197 1.00 90.19 414 LEU A O 1
ATOM 3362 N N . SER A 1 415 ? 43.331 45.944 -43.899 1.00 89.31 415 SER A N 1
ATOM 3363 C CA . SER A 1 415 ? 44.224 45.319 -44.882 1.00 89.31 415 SER A CA 1
ATOM 3364 C C . SER A 1 415 ? 43.473 44.894 -46.139 1.00 89.31 415 SER A C 1
ATOM 3366 O O . SER A 1 415 ? 43.947 45.128 -47.248 1.00 89.31 415 SER A O 1
ATOM 3368 N N . LEU A 1 416 ? 42.272 44.335 -45.986 1.00 89.69 416 LEU A N 1
ATOM 3369 C CA . LEU A 1 416 ? 41.439 43.930 -47.111 1.00 89.69 416 LEU A CA 1
ATOM 3370 C C . LEU A 1 416 ? 40.969 45.143 -47.930 1.00 89.69 416 LEU A C 1
ATOM 3372 O O . LEU A 1 416 ? 41.019 45.101 -49.155 1.00 89.69 416 LEU A O 1
ATOM 3376 N N . SER A 1 417 ? 40.624 46.254 -47.274 1.00 87.62 417 SER A N 1
ATOM 3377 C CA . SER A 1 417 ? 40.347 47.534 -47.940 1.00 87.62 417 SER A CA 1
ATOM 3378 C C . SER A 1 417 ? 41.551 48.041 -48.754 1.00 87.62 417 SER A C 1
ATOM 3380 O O . SER A 1 417 ? 41.411 48.394 -49.928 1.00 87.62 417 SER A O 1
ATOM 3382 N N . LYS A 1 418 ? 42.766 47.985 -48.188 1.00 87.56 418 LYS A N 1
ATOM 3383 C CA . LYS A 1 418 ? 44.004 48.340 -48.906 1.00 87.56 418 LYS A CA 1
ATOM 3384 C C . LYS A 1 418 ? 44.238 47.441 -50.125 1.00 87.56 418 LYS A C 1
ATOM 3386 O O . LYS A 1 418 ? 44.506 47.954 -51.209 1.00 87.56 418 LYS A O 1
ATOM 3391 N N . LEU A 1 419 ? 44.084 46.125 -49.984 1.00 88.62 419 LEU A N 1
ATOM 3392 C CA . LEU A 1 419 ? 44.244 45.175 -51.093 1.00 88.62 419 LEU A CA 1
ATOM 3393 C C . LEU A 1 419 ? 43.202 45.386 -52.198 1.00 88.62 419 LEU A C 1
ATOM 3395 O O . LEU A 1 419 ? 43.543 45.330 -53.378 1.00 88.62 419 LEU A O 1
ATOM 3399 N N . LEU A 1 420 ? 41.951 45.686 -51.837 1.00 85.88 420 LEU A N 1
ATOM 3400 C CA . LEU A 1 420 ? 40.913 46.046 -52.806 1.00 85.88 420 LEU A CA 1
ATOM 3401 C C . LEU A 1 420 ? 41.279 47.313 -53.575 1.00 85.88 420 LEU A C 1
ATOM 3403 O O . LEU A 1 420 ? 41.128 47.337 -54.794 1.00 85.88 420 LEU A O 1
ATOM 3407 N N . SER A 1 421 ? 41.804 48.332 -52.887 1.00 82.56 421 SER A N 1
ATOM 3408 C CA . SER A 1 421 ? 42.248 49.572 -53.533 1.00 82.56 421 SER A CA 1
ATOM 3409 C C . SER A 1 421 ? 43.450 49.370 -54.461 1.00 82.56 421 SER A C 1
ATOM 3411 O O . SER A 1 421 ? 43.565 50.062 -55.468 1.00 82.56 421 SER A O 1
ATOM 3413 N N . LEU A 1 422 ? 44.316 48.395 -54.159 1.00 85.81 422 LEU A N 1
ATOM 3414 C CA . LEU A 1 422 ? 45.463 48.039 -54.995 1.00 85.81 422 LEU A CA 1
ATOM 3415 C C . LEU A 1 422 ? 45.033 47.249 -56.239 1.00 85.81 422 LEU A C 1
ATOM 3417 O O . LEU A 1 422 ? 45.505 47.524 -57.339 1.00 85.81 422 LEU A O 1
ATOM 3421 N N . LYS A 1 423 ? 44.121 46.282 -56.074 1.00 85.19 423 LYS A N 1
ATOM 3422 C CA . LYS A 1 423 ? 43.623 45.433 -57.168 1.00 85.19 423 LYS A CA 1
ATOM 3423 C C . LYS A 1 423 ? 42.684 46.188 -58.112 1.00 85.19 423 LYS A C 1
ATOM 3425 O O . LYS A 1 423 ? 42.685 45.930 -59.313 1.00 85.19 423 LYS A O 1
ATOM 3430 N N . TYR A 1 424 ? 41.898 47.120 -57.576 1.00 82.75 424 TYR A N 1
ATOM 3431 C CA . TYR A 1 424 ? 40.952 47.947 -58.323 1.00 82.75 424 TYR A CA 1
ATOM 3432 C C . TYR A 1 424 ? 41.231 49.434 -58.053 1.00 82.75 424 TYR A C 1
ATOM 3434 O O . TYR A 1 424 ? 40.483 50.076 -57.311 1.00 82.75 424 TYR A O 1
ATOM 3442 N N . PRO A 1 425 ? 42.305 49.999 -58.636 1.00 77.25 425 PRO A N 1
ATOM 3443 C CA . PRO A 1 425 ? 42.674 51.387 -58.400 1.00 77.25 425 PRO A CA 1
ATOM 3444 C C . PRO A 1 425 ? 41.600 52.342 -58.925 1.00 77.25 425 PRO A C 1
ATOM 3446 O O . PRO A 1 425 ? 40.996 52.122 -59.980 1.00 77.25 425 PRO A O 1
ATOM 3449 N N . ALA A 1 426 ? 41.377 53.431 -58.188 1.00 68.06 426 ALA A N 1
ATOM 3450 C CA . ALA A 1 426 ? 40.475 54.492 -58.614 1.00 68.06 426 ALA A CA 1
ATOM 3451 C C . ALA A 1 426 ? 41.014 55.176 -59.882 1.00 68.06 426 ALA A C 1
ATOM 3453 O O . ALA A 1 426 ? 42.207 55.462 -59.990 1.00 68.06 426 ALA A O 1
ATOM 3454 N N . VAL A 1 427 ? 40.133 55.459 -60.845 1.00 65.75 427 VAL A N 1
ATOM 3455 C CA . VAL A 1 427 ? 40.529 56.113 -62.099 1.00 65.75 427 VAL A CA 1
ATOM 3456 C C . VAL A 1 427 ? 40.889 57.580 -61.840 1.00 65.75 427 VAL A C 1
ATOM 3458 O O . VAL A 1 427 ? 40.040 58.327 -61.337 1.00 65.75 427 VAL A O 1
ATOM 3461 N N . PRO A 1 428 ? 42.089 58.041 -62.242 1.00 59.00 428 PRO A N 1
ATOM 3462 C CA . PRO A 1 428 ? 42.435 59.457 -62.198 1.00 59.00 428 PRO A CA 1
ATOM 3463 C C . PRO A 1 428 ? 41.451 60.271 -63.055 1.00 59.00 428 PRO A C 1
ATOM 3465 O O . PRO A 1 428 ? 41.344 60.063 -64.263 1.00 59.00 428 PRO A O 1
ATOM 3468 N N . GLY A 1 429 ? 40.707 61.190 -62.432 1.00 66.69 429 GLY A N 1
ATOM 3469 C CA . GLY A 1 429 ? 39.730 62.049 -63.119 1.00 66.69 429 GLY A CA 1
ATOM 3470 C C . GLY A 1 429 ? 38.291 61.516 -63.197 1.00 66.69 429 GLY A C 1
ATOM 3471 O O . GLY A 1 429 ? 37.467 62.137 -63.864 1.00 66.69 429 GLY A O 1
ATOM 3472 N N . GLY A 1 430 ? 37.962 60.419 -62.503 1.00 69.19 430 GLY A N 1
ATOM 3473 C CA . GLY A 1 430 ? 36.579 59.962 -62.307 1.00 69.19 430 GLY A CA 1
ATOM 3474 C C . GLY A 1 430 ? 36.005 59.061 -63.411 1.00 69.19 430 GLY A C 1
ATOM 3475 O O . GLY A 1 430 ? 36.673 58.687 -64.377 1.00 69.19 430 GLY A O 1
ATOM 3476 N N . LEU A 1 431 ? 34.741 58.658 -63.238 1.00 68.81 431 LEU A N 1
ATOM 3477 C CA . LEU A 1 431 ? 34.044 57.724 -64.126 1.00 68.81 431 LEU A CA 1
ATOM 3478 C C . LEU A 1 431 ? 33.645 58.406 -65.447 1.00 68.81 431 LEU A C 1
ATOM 3480 O O . LEU A 1 431 ? 32.885 59.371 -65.453 1.00 68.81 431 LEU A O 1
ATOM 3484 N N . ARG A 1 432 ? 34.121 57.882 -66.582 1.00 75.44 432 ARG A N 1
ATOM 3485 C CA . ARG A 1 432 ? 33.764 58.353 -67.930 1.00 75.44 432 ARG A CA 1
ATOM 3486 C C . ARG A 1 432 ? 32.642 57.507 -68.523 1.00 75.44 432 ARG A C 1
ATOM 3488 O O . ARG A 1 432 ? 32.532 56.321 -68.222 1.00 75.44 432 ARG A O 1
ATOM 3495 N N . ARG A 1 433 ? 31.851 58.091 -69.432 1.00 71.06 433 ARG A N 1
ATOM 3496 C CA . ARG A 1 433 ? 30.714 57.420 -70.101 1.00 71.06 433 ARG A CA 1
ATOM 3497 C C . ARG A 1 433 ? 31.111 56.099 -70.770 1.00 71.06 433 ARG A C 1
ATOM 3499 O O . ARG A 1 433 ? 30.358 55.135 -70.731 1.00 71.06 433 ARG A O 1
ATOM 3506 N N . GLU A 1 434 ? 32.313 56.047 -71.333 1.00 67.88 434 GLU A N 1
ATOM 3507 C CA . GLU A 1 434 ? 32.883 54.858 -71.973 1.00 67.88 434 GLU A CA 1
ATOM 3508 C C . GLU A 1 434 ? 33.132 53.683 -71.013 1.00 67.88 434 GLU A C 1
ATOM 3510 O O . GLU A 1 434 ? 33.020 52.532 -71.428 1.00 67.88 434 GLU A O 1
ATOM 3515 N N . HIS A 1 435 ? 33.379 53.943 -69.725 1.00 69.06 435 HIS A N 1
ATOM 3516 C CA . HIS A 1 435 ? 33.550 52.893 -68.715 1.00 69.06 435 HIS A CA 1
ATOM 3517 C C . HIS A 1 435 ? 32.239 52.218 -68.303 1.00 69.06 435 HIS A C 1
ATOM 3519 O O . HIS A 1 435 ? 32.303 51.151 -67.706 1.00 69.06 435 HIS A O 1
ATOM 3525 N N . VAL A 1 436 ? 31.094 52.846 -68.597 1.00 67.81 436 VAL A N 1
ATOM 3526 C CA . VAL A 1 436 ? 29.747 52.342 -68.282 1.00 67.81 436 VAL A CA 1
ATOM 3527 C C . VAL A 1 436 ? 29.123 51.656 -69.496 1.00 67.81 436 VAL A C 1
ATOM 3529 O O . VAL A 1 436 ? 28.461 50.637 -69.368 1.00 67.81 436 VAL A O 1
ATOM 3532 N N . THR A 1 437 ? 29.323 52.204 -70.699 1.00 67.81 437 THR A N 1
ATOM 3533 C CA . THR A 1 437 ? 28.639 51.704 -71.904 1.00 67.81 437 THR A CA 1
ATOM 3534 C C . THR A 1 437 ? 29.421 50.652 -72.684 1.00 67.81 437 THR A C 1
ATOM 3536 O O . THR A 1 437 ? 28.830 49.969 -73.515 1.00 67.81 437 THR A O 1
ATOM 3539 N N . LYS A 1 438 ? 30.738 50.533 -72.469 1.00 63.25 438 LYS A N 1
ATOM 3540 C CA . LYS A 1 438 ? 31.611 49.630 -73.245 1.00 63.25 438 LYS A CA 1
ATOM 3541 C C . LYS A 1 438 ? 32.387 48.621 -72.395 1.00 63.25 438 LYS A C 1
ATOM 3543 O O . LYS A 1 438 ? 33.136 47.822 -72.946 1.00 63.25 438 LYS A O 1
ATOM 3548 N N . SER A 1 439 ? 32.264 48.660 -71.069 1.00 69.75 439 SER A N 1
ATOM 3549 C CA . SER A 1 439 ? 32.990 47.762 -70.167 1.00 69.75 439 SER A CA 1
ATOM 3550 C C . SER A 1 439 ? 32.231 47.558 -68.858 1.00 69.75 439 SER A C 1
ATOM 3552 O O . SER A 1 439 ? 31.522 48.451 -68.421 1.00 69.75 439 SER A O 1
ATOM 3554 N N . HIS A 1 440 ? 32.454 46.427 -68.187 1.00 73.50 440 HIS A N 1
ATOM 3555 C CA . HIS A 1 440 ? 31.939 46.160 -66.835 1.00 73.50 440 HIS A CA 1
ATOM 3556 C C . HIS A 1 440 ? 32.779 46.806 -65.718 1.00 73.50 440 HIS A C 1
ATOM 3558 O O . HIS A 1 440 ? 32.598 46.513 -64.537 1.00 73.50 440 HIS A O 1
ATOM 3564 N N . LYS A 1 441 ? 33.736 47.675 -66.070 1.00 74.25 441 LYS A N 1
ATOM 3565 C CA . LYS A 1 441 ? 34.610 48.345 -65.099 1.00 74.25 441 LYS A CA 1
ATOM 3566 C C . LYS A 1 441 ? 33.835 49.278 -64.166 1.00 74.25 441 LYS A C 1
ATOM 3568 O O . LYS A 1 441 ? 34.178 49.348 -62.991 1.00 74.25 441 LYS A O 1
ATOM 3573 N N . SER A 1 442 ? 32.778 49.940 -64.651 1.00 73.38 442 SER A N 1
ATOM 3574 C CA . SER A 1 442 ? 31.906 50.770 -63.806 1.00 73.38 442 SER A CA 1
ATOM 3575 C C . SER A 1 442 ? 31.296 49.986 -62.649 1.00 73.38 442 SER A C 1
ATOM 3577 O O . SER A 1 442 ? 31.323 50.455 -61.514 1.00 73.38 442 SER A O 1
ATOM 3579 N N . ASP A 1 443 ? 30.804 48.781 -62.931 1.00 78.56 443 ASP A N 1
ATOM 3580 C CA . ASP A 1 443 ? 30.116 47.943 -61.951 1.00 78.56 443 ASP A CA 1
ATOM 3581 C C . ASP A 1 443 ? 31.120 47.362 -60.959 1.00 78.56 443 ASP A C 1
ATOM 3583 O O . ASP A 1 443 ? 30.891 47.389 -59.753 1.00 78.56 443 ASP A O 1
ATOM 3587 N N . GLN A 1 444 ? 32.289 46.926 -61.442 1.00 81.94 444 GLN A N 1
ATOM 3588 C CA . GLN A 1 444 ? 33.384 46.472 -60.581 1.00 81.94 444 GLN A CA 1
ATOM 3589 C C . GLN A 1 444 ? 33.831 47.563 -59.601 1.00 81.94 444 GLN A C 1
ATOM 3591 O O . GLN A 1 444 ? 34.043 47.275 -58.425 1.00 81.94 444 GLN A O 1
ATOM 3596 N N . TRP A 1 445 ? 33.926 48.819 -60.045 1.00 80.44 445 TRP A N 1
ATOM 3597 C CA . TRP A 1 445 ? 34.263 49.934 -59.158 1.00 80.44 445 TRP A CA 1
ATOM 3598 C C . TRP A 1 445 ? 33.131 50.297 -58.203 1.00 80.44 445 TRP A C 1
ATOM 3600 O O . TRP A 1 445 ? 33.408 50.571 -57.039 1.00 80.44 445 TRP A O 1
ATOM 3610 N N . ALA A 1 446 ? 31.875 50.273 -58.653 1.00 81.50 446 ALA A N 1
ATOM 3611 C CA . ALA A 1 446 ? 30.726 50.503 -57.781 1.00 81.50 446 ALA A CA 1
ATOM 3612 C C . ALA A 1 446 ? 30.655 49.443 -56.670 1.00 81.50 446 ALA A C 1
ATOM 3614 O O . ALA A 1 446 ? 30.504 49.786 -55.498 1.00 81.50 446 ALA A O 1
ATOM 3615 N N . HIS A 1 447 ? 30.862 48.169 -57.014 1.00 84.50 447 HIS A N 1
ATOM 3616 C CA . HIS A 1 447 ? 30.940 47.074 -56.050 1.00 84.50 447 HIS A CA 1
ATOM 3617 C C . HIS A 1 447 ? 32.153 47.195 -55.126 1.00 84.50 447 HIS A C 1
ATOM 3619 O O . HIS A 1 447 ? 32.001 47.028 -53.918 1.00 84.50 447 HIS A O 1
ATOM 3625 N N . ALA A 1 448 ? 33.337 47.526 -55.649 1.00 85.81 448 ALA A N 1
ATOM 3626 C CA . ALA A 1 448 ? 34.528 47.732 -54.828 1.00 85.81 448 ALA A CA 1
ATOM 3627 C C . ALA A 1 448 ? 34.346 48.905 -53.849 1.00 85.81 448 ALA A C 1
ATOM 3629 O O . ALA A 1 448 ? 34.679 48.777 -52.675 1.00 85.81 448 ALA A O 1
ATOM 3630 N N . ALA A 1 449 ? 33.760 50.020 -54.292 1.00 83.12 449 ALA A N 1
ATOM 3631 C CA . ALA A 1 449 ? 33.471 51.176 -53.447 1.00 83.12 449 ALA A CA 1
ATOM 3632 C C . ALA A 1 449 ? 32.422 50.856 -52.371 1.00 83.12 449 ALA A C 1
ATOM 3634 O O . ALA A 1 449 ? 32.611 51.210 -51.207 1.00 83.12 449 ALA A O 1
ATOM 3635 N N . LEU A 1 450 ? 31.352 50.142 -52.734 1.00 87.56 450 LEU A N 1
ATOM 3636 C CA . LEU A 1 450 ? 30.333 49.681 -51.792 1.00 87.56 450 LEU A CA 1
ATOM 3637 C C . LEU A 1 450 ? 30.925 48.717 -50.756 1.00 87.56 450 LEU A C 1
ATOM 3639 O O . LEU A 1 450 ? 30.646 48.826 -49.564 1.00 87.56 450 LEU A O 1
ATOM 3643 N N . PHE A 1 451 ? 31.790 47.802 -51.188 1.00 88.81 451 PHE A N 1
ATOM 3644 C CA . PHE A 1 451 ? 32.441 46.858 -50.293 1.00 88.81 451 PHE A CA 1
ATOM 3645 C C . PHE A 1 451 ? 33.429 47.557 -49.353 1.00 88.81 451 PHE A C 1
ATOM 3647 O O . PHE A 1 451 ? 33.409 47.311 -48.149 1.00 88.81 451 PHE A O 1
ATOM 3654 N N . THR A 1 452 ? 34.204 48.522 -49.851 1.00 87.69 452 THR A N 1
ATOM 3655 C CA . THR A 1 452 ? 35.044 49.396 -49.020 1.00 87.69 452 THR A CA 1
ATOM 3656 C C . THR A 1 452 ? 34.219 50.218 -48.026 1.00 87.69 452 THR A C 1
ATOM 3658 O O . THR A 1 452 ? 34.644 50.392 -46.881 1.00 87.69 452 THR A O 1
ATOM 3661 N N . TYR A 1 453 ? 33.026 50.685 -48.407 1.00 88.94 453 TYR A N 1
ATOM 3662 C CA . TYR A 1 453 ? 32.098 51.356 -47.494 1.00 88.94 453 TYR A CA 1
ATOM 3663 C C . TYR A 1 453 ? 31.621 50.419 -46.378 1.00 88.94 453 TYR A C 1
ATOM 3665 O O . TYR A 1 453 ? 31.702 50.785 -45.205 1.00 88.94 453 TYR A O 1
ATOM 3673 N N . TYR A 1 454 ? 31.206 49.190 -46.704 1.00 91.62 454 TYR A N 1
ATOM 3674 C CA . TYR A 1 454 ? 30.824 48.200 -45.693 1.00 91.62 454 TYR A CA 1
ATOM 3675 C C . TYR A 1 454 ? 31.981 47.835 -44.765 1.00 91.62 454 TYR A C 1
ATOM 3677 O O . TYR A 1 454 ? 31.785 47.776 -43.553 1.00 91.62 454 TYR A O 1
ATOM 3685 N N . LEU A 1 455 ? 33.194 47.667 -45.297 1.00 90.50 455 LEU A N 1
ATOM 3686 C CA . LEU A 1 455 ? 34.388 47.428 -44.483 1.00 90.50 455 LEU A CA 1
ATOM 3687 C C . LEU A 1 455 ? 34.671 48.612 -43.557 1.00 90.50 455 LEU A C 1
ATOM 3689 O O . LEU A 1 455 ? 34.945 48.412 -42.380 1.00 90.50 455 LEU A O 1
ATOM 3693 N N . SER A 1 456 ? 34.538 49.846 -44.042 1.00 88.94 456 SER A N 1
ATOM 3694 C CA . SER A 1 456 ? 34.739 51.053 -43.228 1.00 88.94 456 SER A CA 1
ATOM 3695 C C . SER A 1 456 ? 33.661 51.212 -42.147 1.00 88.94 456 SER A C 1
ATOM 3697 O O . SER A 1 456 ? 33.956 51.612 -41.018 1.00 88.94 456 SER A O 1
ATOM 3699 N N . SER A 1 457 ? 32.416 50.846 -42.457 1.00 90.06 457 SER A N 1
ATOM 3700 C CA . SER A 1 457 ? 31.309 50.808 -41.497 1.00 90.06 457 SER A CA 1
ATOM 3701 C C . SER A 1 457 ? 31.552 49.753 -40.415 1.00 90.06 457 SER A C 1
ATOM 3703 O O . SER A 1 457 ? 31.484 50.061 -39.225 1.00 90.06 457 SER A O 1
ATOM 3705 N N . LEU A 1 458 ? 31.955 48.545 -40.817 1.00 89.88 458 LEU A N 1
ATOM 3706 C CA . LEU A 1 458 ? 32.327 47.456 -39.918 1.00 89.88 458 LEU A CA 1
ATOM 3707 C C . LEU A 1 458 ? 33.481 47.868 -38.996 1.00 89.88 458 LEU A C 1
ATOM 3709 O O . LEU A 1 458 ? 33.386 47.697 -37.784 1.00 89.88 458 LEU A O 1
ATOM 3713 N N . ILE A 1 459 ? 34.531 48.483 -39.547 1.00 89.69 459 ILE A N 1
ATOM 3714 C CA . ILE A 1 459 ? 35.650 49.037 -38.776 1.00 89.69 459 ILE A CA 1
ATOM 3715 C C . ILE A 1 459 ? 35.138 50.055 -37.751 1.00 89.69 459 ILE A C 1
ATOM 3717 O O . ILE A 1 459 ? 35.538 50.005 -36.592 1.00 89.69 459 ILE A O 1
ATOM 3721 N N . THR A 1 460 ? 34.234 50.955 -38.141 1.00 87.94 460 THR A N 1
ATOM 3722 C CA . THR A 1 460 ? 33.673 51.973 -37.237 1.00 87.94 460 THR A CA 1
ATOM 3723 C C . THR A 1 460 ? 32.868 51.349 -36.095 1.00 87.94 460 THR A C 1
ATOM 3725 O O . THR A 1 460 ? 32.954 51.814 -34.961 1.00 87.94 460 THR A O 1
ATOM 3728 N N . VAL A 1 461 ? 32.098 50.292 -36.369 1.00 89.25 461 VAL A N 1
ATOM 3729 C CA . VAL A 1 461 ? 31.340 49.556 -35.348 1.00 89.25 461 VAL A CA 1
ATOM 3730 C C . VAL A 1 461 ? 32.285 48.813 -34.405 1.00 89.25 461 VAL A C 1
ATOM 3732 O O . VAL A 1 461 ? 32.156 48.956 -33.194 1.00 89.25 461 VAL A O 1
ATOM 3735 N N . ILE A 1 462 ? 33.273 48.091 -34.937 1.00 88.44 462 ILE A N 1
ATOM 3736 C CA . ILE A 1 462 ? 34.254 47.334 -34.146 1.00 88.44 462 ILE A CA 1
ATOM 3737 C C . ILE A 1 462 ? 35.067 48.253 -33.230 1.00 88.44 462 ILE A C 1
ATOM 3739 O O . ILE A 1 462 ? 35.274 47.921 -32.067 1.00 88.44 462 ILE A O 1
ATOM 3743 N N . HIS A 1 463 ? 35.470 49.436 -33.702 1.00 85.69 463 HIS A N 1
ATOM 3744 C CA . HIS A 1 463 ? 36.204 50.399 -32.873 1.00 85.69 463 HIS A CA 1
ATOM 3745 C C . HIS A 1 463 ? 35.409 50.887 -31.653 1.00 85.69 463 HIS A C 1
ATOM 3747 O O . HIS A 1 463 ? 36.021 51.298 -30.670 1.00 85.69 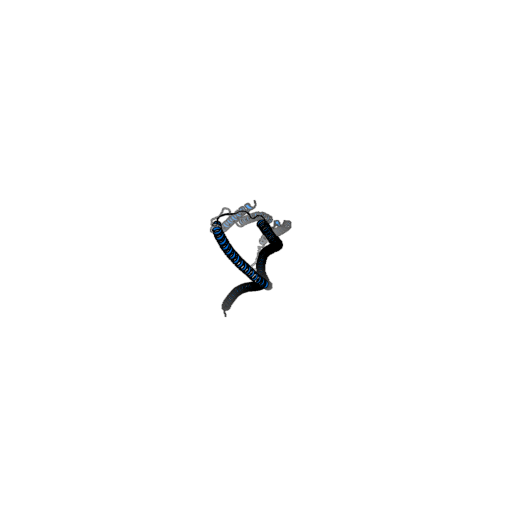463 HIS A O 1
ATOM 3753 N N . LYS A 1 464 ? 34.067 50.831 -31.671 1.00 84.50 464 LYS A N 1
ATOM 3754 C CA . LYS A 1 464 ? 33.252 51.151 -30.483 1.00 84.50 464 LYS A CA 1
ATOM 3755 C C . LYS A 1 464 ? 33.401 50.108 -29.373 1.00 84.50 464 LYS A C 1
ATOM 3757 O O . LYS A 1 464 ? 33.217 50.461 -28.218 1.00 84.50 464 LYS A O 1
ATOM 3762 N N . PHE A 1 465 ? 33.743 48.869 -29.727 1.00 80.19 465 PHE A N 1
ATOM 3763 C CA . PHE A 1 465 ? 33.952 47.750 -28.801 1.00 80.19 465 PHE A CA 1
ATOM 3764 C C . PHE A 1 465 ? 35.424 47.555 -28.406 1.00 80.19 465 PHE A C 1
ATOM 3766 O O . PHE A 1 465 ? 35.726 46.692 -27.593 1.00 80.19 465 PHE A O 1
ATOM 3773 N N . GLN A 1 466 ? 36.339 48.339 -28.982 1.00 73.62 466 GLN A N 1
ATOM 3774 C CA . GLN A 1 466 ? 37.771 48.307 -28.665 1.00 73.62 466 GLN A CA 1
ATOM 3775 C C . GLN A 1 466 ? 38.155 49.288 -27.534 1.00 73.62 466 GLN A C 1
ATOM 3777 O O . GLN A 1 466 ? 39.313 49.310 -27.122 1.00 73.62 466 GLN A O 1
ATOM 3782 N N . ARG A 1 467 ? 37.224 50.140 -27.084 1.00 57.28 467 ARG A N 1
ATOM 3783 C CA . ARG A 1 467 ? 37.471 51.204 -26.099 1.00 57.28 467 ARG A CA 1
ATOM 3784 C C . ARG A 1 467 ? 37.224 50.782 -24.665 1.00 57.28 467 ARG A C 1
ATOM 3786 O O . ARG A 1 467 ? 36.199 50.105 -24.441 1.00 57.28 467 ARG A O 1
#

pLDDT: mean 84.18, std 14.46, range [27.48, 98.44]

Sequence (467 aa):
MSETNELEWLRIQHKDLSEKLETLRQKRKEDHIKLLELERCRIQIQGLEEFKVKMCEAHKDLQKKLQEKEAELRQLEMKKTDDDSLAEIEERLELVTLDREMAEEKAEILQAELDAQKEKVAELEMELEILKSEMERQVDTTENQNAVVKVKQLEQQNAMLREAVVKLRDALGQAVDDRQEAKKDNETLREENAAFFKLVEKSKEEAKIAQEMIVELREQVDAVMGSEEMIEKLTEKNLGMEEKIHSLEEAIEDLEALHAMDEEIVETQKETEKDLRLELDEMQCKIAELNRQVKADLDMADEHDKVVQKFRQKISELNHSNQDYTDQILRLKEQLNDISNGELGPETTLDLISASHMFAEEVEKEMKTVDLESALQRASYLEAFLPDNFSKAGGDNDAVILNVLFPRLSHKALSLSKLLSLKYPAVPGGLRREHVTKSHKSDQWAHAALFTYYLSSLITVIHKFQR

Secondary structure (DSSP, 8-state):
--HHHHHHHHHHHHHHHHHHHHHHHHHHHHHHHHHHHHHHHHHHHHHHHHHHHHHHHHHHHHHHHHHHHHHHHHHHHHHH--THHHHHHHHHHHHHHHHHHHHHHHHHHHHHHHHHHHHHHHHHHHHHHHHHHHHTTS--------SHHHHHHHHHHHHHHHHHHHHHHHHHHHHHHHHHHHHHHHHHHHHHHHHHHHHHHHHHHHHHHHHHHHHHHHHHHHHHHHHHHHHHHHHHHHHHHHHHHHHHHHHHHHHHHHHHHHHHHHHHHHHHHHHHHHHHHHHHHHHHHHHHHHHHHHHHHHHHHHHHHHHHHHHHHHHHHHHHHHHHHHHHHHHHHHTTS------TTSHHHHHHHHHHHHHHHHHHHHHHHHHHHHHHHHHTTS-TTTSSTTSHHHHHHHHHHHHHHHHHHHHHHHHHHHHSPPPTT---HHHHHS-THHHHHHHHHHHHHHHHHHHHHHHHT--

InterPro domains:
  IPR022157 Dynein associated protein [PF12455] (354-466)

Foldseek 3Di:
DDPVVVVVVVVVVVVVVVVVVVVVVVVVVVVVVVVVVVVVVVVVVVVVVVVVVVVVVVVVVVVVVVVVVVVVVVVVVVVVVVCVVVVVVVVVVVVVVVVVVVVVVVVVVVVVVVVVVVVVVVVVVVVVVVVVVVVVPDDDDDDDDPDVVVVVVVVVVVVVVVVVVVVVVVVVVVVVVVVVVVVVVVVVVVVVVVVVVVVVVVVVVVVVVVVVVVVVVVVVVVVVVVVVVVVVVVVVVVVVVVVVVVVVVVVVVVVVVVVVVVVVVVVVVVVVVVVVVVVVVVVVVVVVVVVVVVVVVVVVVVVVVVVVVVVVVVVVVVVVVVVVVVVVVVVVVVVVCCCVPDDDDDDPDPVVVVVVVVVVVVVVVVVVVVVVVVVVVVVVVVVVVDDPQQPDVVHVVVVVCLLVVLVVLLVVLVVVLVVLCVVLPADVPHDDPCCVPPHCNVVSVVVSVVSNVVSVVSSVVSVVSND

Organism: NCBI:txid451379

Radius of gyration: 83.72 Å; chains: 1; bounding box: 172×90×232 Å